Protein AF-A0A7S4IPA8-F1 (afdb_monomer)

InterPro domains:
  IPR003165 Piwi domain [PF02171] (210-479)
  IPR003165 Piwi domain [PF02171] (501-582)
  IPR003165 Piwi domain [PS50822] (209-587)
  IPR003165 Piwi domain [SM00950] (209-587)
  IPR012337 Ribonuclease H-like superfamily [SSF53098] (208-583)
  IPR036397 Ribonuclease H superfamily [G3DSA:3.30.420.10] (294-625)

Structure (mmCIF, N/CA/C/O backbone):
data_AF-A0A7S4IPA8-F1
#
_entry.id   AF-A0A7S4IPA8-F1
#
loop_
_atom_site.group_PDB
_atom_site.id
_atom_site.type_symbol
_atom_site.label_atom_id
_atom_site.label_alt_id
_atom_site.label_comp_id
_atom_site.label_asym_id
_atom_site.label_entity_id
_atom_site.label_seq_id
_atom_site.pdbx_PDB_ins_code
_atom_site.Cartn_x
_atom_site.Cartn_y
_atom_site.Cartn_z
_atom_site.occupancy
_atom_site.B_iso_or_equiv
_atom_site.auth_seq_id
_atom_site.auth_comp_id
_atom_site.auth_asym_id
_atom_site.auth_atom_id
_atom_site.pdbx_PDB_model_num
ATOM 1 N N . MET A 1 1 ? -22.166 17.630 1.588 1.00 71.62 1 MET A N 1
ATOM 2 C CA . MET A 1 1 ? -20.798 17.785 1.055 1.00 71.62 1 MET A CA 1
ATOM 3 C C . MET A 1 1 ? -20.721 16.951 -0.208 1.00 71.62 1 MET A C 1
ATOM 5 O O . MET A 1 1 ? -20.466 15.756 -0.102 1.00 71.62 1 MET A O 1
ATOM 9 N N . PRO A 1 2 ? -20.943 17.533 -1.400 1.00 83.62 2 PRO A N 1
ATOM 10 C CA . PRO A 1 2 ? -21.324 16.744 -2.577 1.00 83.62 2 PRO A CA 1
ATOM 11 C C . PRO A 1 2 ? -20.350 15.608 -2.927 1.00 83.62 2 PRO A C 1
ATOM 13 O O . PRO A 1 2 ? -20.763 14.556 -3.414 1.00 83.62 2 PRO A O 1
ATOM 16 N N . PHE A 1 3 ? -19.055 15.810 -2.652 1.00 89.62 3 PHE A N 1
ATOM 17 C CA . PHE A 1 3 ? -18.030 14.785 -2.825 1.00 89.62 3 PHE A CA 1
ATOM 18 C C . PHE A 1 3 ? -18.205 13.593 -1.885 1.00 89.62 3 PHE A C 1
ATOM 20 O O . PHE A 1 3 ? -18.284 12.473 -2.378 1.00 89.62 3 PHE A O 1
ATOM 27 N N . LEU A 1 4 ? -18.259 13.814 -0.567 1.00 89.75 4 LEU A N 1
ATOM 28 C CA . LEU A 1 4 ? -18.328 12.727 0.415 1.00 89.75 4 LEU A CA 1
ATOM 29 C C . LEU A 1 4 ? -19.623 11.927 0.271 1.00 89.75 4 LEU A C 1
ATOM 31 O O . LEU A 1 4 ? -19.580 10.701 0.286 1.00 89.75 4 LEU A O 1
ATOM 35 N N . ASP A 1 5 ? -20.740 12.609 0.008 1.00 88.94 5 ASP A N 1
ATOM 36 C CA . ASP A 1 5 ? -22.038 11.965 -0.220 1.00 88.94 5 ASP A CA 1
ATOM 37 C C . ASP A 1 5 ? -21.961 10.997 -1.421 1.00 88.94 5 ASP A C 1
ATOM 39 O O . ASP A 1 5 ? -22.368 9.835 -1.348 1.00 88.94 5 ASP A O 1
ATOM 43 N N . THR A 1 6 ? -21.351 11.448 -2.525 1.00 92.56 6 THR A N 1
ATOM 44 C CA . THR A 1 6 ? -21.129 10.612 -3.717 1.00 92.56 6 THR A CA 1
ATOM 45 C C . THR A 1 6 ? -20.103 9.509 -3.449 1.00 92.56 6 THR A C 1
ATOM 47 O O . THR A 1 6 ? -20.286 8.374 -3.887 1.00 92.56 6 THR A O 1
ATOM 50 N N . PHE A 1 7 ? -19.028 9.818 -2.722 1.00 93.00 7 PHE A N 1
ATOM 51 C CA . PHE A 1 7 ? -17.957 8.882 -2.401 1.00 93.00 7 PHE A CA 1
ATOM 52 C C . PHE A 1 7 ? -18.467 7.708 -1.568 1.00 93.00 7 PHE A C 1
ATOM 54 O O . PHE A 1 7 ? -18.265 6.570 -1.979 1.00 93.00 7 PHE A O 1
ATOM 61 N N . PHE A 1 8 ? -19.176 7.952 -0.462 1.00 90.44 8 PHE A N 1
ATOM 62 C CA . PHE A 1 8 ? -19.693 6.876 0.387 1.00 90.44 8 PHE A CA 1
ATOM 63 C C . PHE A 1 8 ? -20.736 6.021 -0.338 1.00 90.44 8 PHE A C 1
ATOM 65 O O . PHE A 1 8 ? -20.723 4.798 -0.203 1.00 90.44 8 PHE A O 1
ATOM 72 N N . ARG A 1 9 ? -21.584 6.624 -1.185 1.00 90.19 9 ARG A N 1
ATOM 73 C CA . ARG A 1 9 ? -22.510 5.867 -2.044 1.00 90.19 9 ARG A CA 1
ATOM 74 C C . ARG A 1 9 ? -21.765 4.929 -2.997 1.00 90.19 9 ARG A C 1
ATOM 76 O O . ARG A 1 9 ? -22.111 3.754 -3.107 1.00 90.19 9 ARG A O 1
ATOM 83 N N . VAL A 1 10 ? -20.732 5.432 -3.670 1.00 93.00 10 VAL A N 1
ATOM 84 C CA . VAL A 1 10 ? -19.920 4.645 -4.610 1.00 93.00 10 VAL A CA 1
ATOM 85 C C . VAL A 1 10 ? -19.083 3.585 -3.891 1.00 93.00 10 VAL A C 1
ATOM 87 O O . VAL A 1 10 ? -18.988 2.463 -4.382 1.00 93.00 10 VAL A O 1
ATOM 90 N N . ALA A 1 11 ? -18.530 3.897 -2.718 1.00 90.88 11 ALA A N 1
ATOM 91 C CA . ALA A 1 11 ? -17.786 2.953 -1.890 1.00 90.88 11 ALA A CA 1
ATOM 92 C C . ALA A 1 11 ? -18.654 1.744 -1.506 1.00 90.88 11 ALA A C 1
ATOM 94 O O . ALA A 1 11 ? -18.232 0.608 -1.711 1.00 90.88 11 ALA A O 1
ATOM 95 N N . ARG A 1 12 ? -19.905 1.976 -1.074 1.00 88.75 12 ARG A N 1
ATOM 96 C CA . ARG A 1 12 ? -20.876 0.899 -0.800 1.00 88.75 12 ARG A CA 1
ATOM 97 C C . ARG A 1 12 ? -21.176 0.061 -2.042 1.00 88.75 12 ARG A C 1
ATOM 99 O O . ARG A 1 12 ? -21.208 -1.162 -1.950 1.00 88.75 12 ARG A O 1
ATOM 106 N N . ARG A 1 13 ? -21.342 0.689 -3.215 1.00 90.81 13 ARG A N 1
ATOM 107 C CA . ARG A 1 13 ? -21.550 -0.033 -4.487 1.00 90.81 13 ARG A CA 1
ATOM 108 C C . ARG A 1 13 ? -20.373 -0.950 -4.826 1.00 90.81 13 ARG A C 1
ATOM 110 O O . ARG A 1 13 ? -20.587 -2.058 -5.305 1.00 90.81 13 ARG A O 1
ATOM 117 N N . HIS A 1 14 ? -19.152 -0.504 -4.540 1.00 88.69 14 HIS A N 1
ATOM 118 C CA . HIS A 1 14 ? -17.925 -1.293 -4.698 1.00 88.69 14 HIS A CA 1
ATOM 119 C C . HIS A 1 14 ? -17.657 -2.252 -3.534 1.00 88.69 14 HIS A C 1
ATOM 121 O O . HIS A 1 14 ? -16.597 -2.867 -3.498 1.00 88.69 14 HIS A O 1
ATOM 127 N N . ARG A 1 15 ? -18.601 -2.393 -2.593 1.00 86.56 15 ARG A N 1
ATOM 128 C CA . ARG A 1 15 ? -18.487 -3.252 -1.404 1.00 86.56 15 ARG A CA 1
ATOM 129 C C . ARG A 1 15 ? -17.268 -2.932 -0.532 1.00 86.56 15 ARG A C 1
ATOM 131 O O . ARG A 1 15 ? -16.776 -3.801 0.179 1.00 86.56 15 ARG A O 1
ATOM 138 N N . ILE A 1 16 ? -16.800 -1.683 -0.554 1.00 83.31 16 ILE A N 1
ATOM 139 C CA . ILE A 1 16 ? -15.822 -1.205 0.423 1.00 83.31 16 ILE A CA 1
ATOM 140 C C . ILE A 1 16 ? -16.528 -1.156 1.773 1.00 83.31 16 ILE A C 1
ATOM 142 O O . ILE A 1 16 ? -17.544 -0.470 1.924 1.00 83.31 16 ILE A O 1
ATOM 146 N N . VAL A 1 17 ? -15.991 -1.898 2.737 1.00 78.75 17 VAL A N 1
ATOM 147 C CA . VAL A 1 17 ? -16.505 -1.928 4.104 1.00 78.75 17 VAL A CA 1
ATOM 148 C C . VAL A 1 17 ? -16.271 -0.555 4.727 1.00 78.75 17 VAL A C 1
ATOM 150 O O . VAL A 1 17 ? -15.136 -0.100 4.849 1.00 78.75 17 VAL A O 1
ATOM 153 N N . LEU A 1 18 ? -17.360 0.129 5.071 1.00 79.62 18 LEU A N 1
ATOM 154 C CA . LEU A 1 18 ? -17.309 1.374 5.831 1.00 79.62 18 LEU A CA 1
ATOM 155 C C . LEU A 1 18 ? -17.325 1.055 7.334 1.00 79.62 18 LEU A C 1
ATOM 157 O O . LEU A 1 18 ? -17.847 -0.000 7.708 1.00 79.62 18 LEU A O 1
ATOM 161 N N . PRO A 1 19 ? -16.784 1.941 8.191 1.00 77.31 19 PRO A N 1
ATOM 162 C CA . PRO A 1 19 ? -16.796 1.736 9.635 1.00 77.31 19 PRO A CA 1
ATOM 163 C C . PRO A 1 19 ? -18.215 1.466 10.151 1.00 77.31 19 PRO A C 1
ATOM 165 O O . PRO A 1 19 ? -19.156 2.193 9.825 1.00 77.31 19 PRO A O 1
ATOM 168 N N . GLN A 1 20 ? -18.369 0.401 10.939 1.00 73.62 20 GLN A N 1
ATOM 169 C CA . GLN A 1 20 ? -19.619 0.108 11.645 1.00 73.62 20 GLN A CA 1
ATOM 170 C C . GLN A 1 20 ? -19.840 1.144 12.756 1.00 73.62 20 GLN A C 1
ATOM 172 O O . GLN A 1 20 ? -18.884 1.764 13.213 1.00 73.62 20 GLN A O 1
ATOM 177 N N . ASN A 1 21 ? -21.092 1.342 13.180 1.00 80.56 21 ASN A N 1
ATOM 178 C CA . ASN A 1 21 ? -21.487 2.328 14.203 1.00 80.56 21 ASN A CA 1
ATOM 179 C C . ASN A 1 21 ? -21.215 3.803 13.857 1.00 80.56 21 ASN A C 1
ATOM 181 O O . ASN A 1 21 ? -21.407 4.671 14.702 1.00 80.56 21 ASN A O 1
ATOM 185 N N . VAL A 1 22 ? -20.805 4.113 12.623 1.00 80.94 22 VAL A N 1
ATOM 186 C CA . VAL A 1 22 ? -20.503 5.483 12.195 1.00 80.94 22 VAL A CA 1
ATOM 187 C C . VAL A 1 22 ? -21.358 5.852 10.987 1.00 80.94 22 VAL A C 1
ATOM 189 O O . VAL A 1 22 ? -21.151 5.349 9.878 1.00 80.94 22 VAL A O 1
ATOM 192 N N . ASP A 1 23 ? -22.277 6.805 11.165 1.00 82.06 23 ASP A N 1
ATOM 193 C CA . ASP A 1 23 ? -22.796 7.551 10.019 1.00 82.06 23 ASP A CA 1
ATOM 194 C C . ASP A 1 23 ? -21.667 8.433 9.478 1.00 82.06 23 ASP A C 1
ATOM 196 O O . ASP A 1 23 ? -21.351 9.495 10.012 1.00 82.06 23 ASP A O 1
ATOM 200 N N . CYS A 1 24 ? -21.037 7.965 8.403 1.00 82.44 24 CYS A N 1
ATOM 201 C CA . CYS A 1 24 ? -19.887 8.624 7.800 1.00 82.44 24 CYS A CA 1
ATOM 202 C C . CYS A 1 24 ? -20.196 10.051 7.316 1.00 82.44 24 CYS A C 1
ATOM 204 O O . CYS A 1 24 ? -19.282 10.869 7.236 1.00 82.44 24 CYS A O 1
ATOM 206 N N . VAL A 1 25 ? -21.452 10.365 6.974 1.00 81.88 25 VAL A N 1
ATOM 207 C CA . VAL A 1 25 ? -21.841 11.712 6.536 1.00 81.88 25 VAL A CA 1
ATOM 208 C C . VAL A 1 25 ? -21.977 12.638 7.738 1.00 81.88 25 VAL A C 1
ATOM 210 O O . VAL A 1 25 ? -21.483 13.765 7.679 1.00 81.88 25 VAL A O 1
ATOM 213 N N . ASP A 1 26 ? -22.608 12.179 8.821 1.00 83.81 26 ASP A N 1
ATOM 214 C CA . ASP A 1 26 ? -22.726 12.968 10.053 1.00 83.81 26 ASP A CA 1
ATOM 215 C C . ASP A 1 26 ? -21.364 13.168 10.728 1.00 83.81 26 ASP A C 1
ATOM 217 O O . ASP A 1 26 ? -20.956 14.302 10.983 1.00 83.81 26 ASP A O 1
ATOM 221 N N . ALA A 1 27 ? -20.594 12.089 10.893 1.00 85.19 27 ALA A N 1
ATOM 222 C CA . ALA A 1 27 ? -19.244 12.142 11.448 1.00 85.19 27 ALA A CA 1
ATOM 223 C C . ALA A 1 27 ? -18.348 13.102 10.654 1.00 85.19 27 ALA A C 1
ATOM 225 O O . ALA A 1 27 ? -17.658 13.935 11.238 1.00 85.19 27 ALA A O 1
ATOM 226 N N . ALA A 1 28 ? -18.414 13.065 9.316 1.00 86.38 28 ALA A N 1
ATOM 227 C CA . ALA A 1 28 ? -17.648 13.982 8.480 1.00 86.38 28 ALA A CA 1
ATOM 228 C C . ALA A 1 28 ? -18.011 15.456 8.708 1.00 86.38 28 ALA A C 1
ATOM 230 O O . ALA A 1 28 ? -17.131 16.303 8.596 1.00 86.38 28 ALA A O 1
ATOM 231 N N . LYS A 1 29 ? -19.271 15.793 9.021 1.00 86.88 29 LYS A N 1
ATOM 232 C CA . LYS A 1 29 ? -19.658 17.179 9.342 1.00 86.88 29 LYS A CA 1
ATOM 233 C C . LYS A 1 29 ? -19.056 17.640 10.668 1.00 86.88 29 LYS A C 1
ATOM 235 O O . LYS A 1 29 ? -18.639 18.789 10.754 1.00 86.88 29 LYS A O 1
ATOM 240 N N . ARG A 1 30 ? -18.990 16.749 11.662 1.00 87.88 30 ARG A N 1
ATOM 241 C CA . ARG A 1 30 ? -18.462 17.040 13.004 1.00 87.88 30 ARG A CA 1
ATOM 242 C C . ARG A 1 30 ? -16.954 17.251 12.994 1.00 87.88 30 ARG A C 1
ATOM 244 O O . ARG A 1 30 ? -16.462 18.221 13.555 1.00 87.88 30 ARG A O 1
ATOM 251 N N . ILE A 1 31 ? -16.217 16.388 12.296 1.00 89.75 31 ILE A N 1
ATOM 252 C CA . ILE A 1 31 ? -14.744 16.405 12.309 1.00 89.75 31 ILE A CA 1
ATOM 253 C C . ILE A 1 31 ? -14.125 17.298 11.227 1.00 89.75 31 ILE A C 1
ATOM 255 O O . ILE A 1 31 ? -12.911 17.500 11.206 1.00 89.75 31 ILE A O 1
ATOM 259 N N . MET A 1 32 ? -14.928 17.828 10.301 1.00 90.56 32 MET A N 1
ATOM 260 C CA . MET A 1 32 ? -14.415 18.663 9.221 1.00 90.56 32 MET A CA 1
ATOM 261 C C . MET A 1 32 ? -13.862 19.988 9.744 1.00 90.56 32 MET A C 1
ATOM 263 O O . MET A 1 32 ? -14.523 20.737 10.460 1.00 90.56 32 MET A O 1
ATOM 267 N N . VAL A 1 33 ? -12.662 20.319 9.273 1.00 91.44 33 VAL A N 1
ATOM 268 C CA . VAL A 1 33 ? -12.049 21.635 9.437 1.00 91.44 33 VAL A CA 1
ATOM 269 C C . VAL A 1 33 ? -11.928 22.281 8.064 1.00 91.44 33 VAL A C 1
ATOM 271 O O . VAL A 1 33 ? -11.454 21.671 7.107 1.00 91.44 33 VAL A O 1
ATOM 274 N N . SER A 1 34 ? -12.383 23.526 7.964 1.00 89.31 34 SER A N 1
ATOM 275 C CA . SER A 1 34 ? -12.234 24.361 6.773 1.00 89.31 34 SER A CA 1
ATOM 276 C C . SER A 1 34 ? -11.438 25.609 7.131 1.00 89.31 34 SER A C 1
ATOM 278 O O . SER A 1 34 ? -11.606 26.178 8.207 1.00 89.31 34 SER A O 1
ATOM 280 N N . GLY A 1 35 ? -10.572 26.047 6.226 1.00 84.44 35 GLY A N 1
ATOM 281 C CA . GLY A 1 35 ? -9.778 27.255 6.406 1.00 84.44 35 GLY A CA 1
ATOM 282 C C . GLY A 1 35 ? -9.232 27.750 5.077 1.00 84.44 35 GLY A C 1
ATOM 283 O O . GLY A 1 35 ? -9.071 26.973 4.135 1.00 84.44 35 GLY A O 1
ATOM 284 N N . ARG A 1 36 ? -8.961 29.053 4.998 1.00 80.69 36 ARG A N 1
ATOM 285 C CA . ARG A 1 36 ? -8.110 29.607 3.943 1.00 80.69 36 ARG A CA 1
ATOM 286 C C . ARG A 1 36 ? -6.675 29.389 4.396 1.00 80.69 36 ARG A C 1
ATOM 288 O O . ARG A 1 36 ? -6.356 29.771 5.513 1.00 80.69 36 ARG A O 1
ATOM 295 N N . ALA A 1 37 ? -5.871 28.747 3.561 1.00 71.44 37 ALA A N 1
ATOM 296 C CA . ALA A 1 37 ? -4.456 28.560 3.827 1.00 71.44 37 ALA A CA 1
ATOM 297 C C . ALA A 1 37 ? -3.664 29.310 2.754 1.00 71.44 37 ALA A C 1
ATOM 299 O O . ALA A 1 37 ? -3.630 28.885 1.597 1.00 71.44 37 ALA A O 1
ATOM 300 N N . GLN A 1 38 ? -3.114 30.462 3.124 1.00 72.50 38 GLN A N 1
ATOM 301 C CA . GLN A 1 38 ? -2.244 31.277 2.276 1.00 72.50 38 GLN A CA 1
ATOM 302 C C . GLN A 1 38 ? -0.785 30.859 2.446 1.00 72.50 38 GLN A C 1
ATOM 304 O O . GLN A 1 38 ? -0.021 30.882 1.482 1.00 72.50 38 GLN A O 1
ATOM 309 N N . THR A 1 39 ? -0.425 30.400 3.646 1.00 78.19 39 THR A N 1
ATOM 310 C CA . THR A 1 39 ? 0.913 29.899 3.957 1.00 78.19 39 THR A CA 1
ATOM 311 C C . THR A 1 39 ? 0.934 28.370 4.082 1.00 78.19 39 THR A C 1
ATOM 313 O O . THR A 1 39 ? -0.070 27.733 4.418 1.00 78.19 39 THR A O 1
ATOM 316 N N . PRO A 1 40 ? 2.088 27.727 3.846 1.00 77.56 40 PRO A N 1
ATOM 317 C CA . PRO A 1 40 ? 2.255 26.305 4.130 1.00 77.56 40 PRO A CA 1
ATOM 318 C C . PRO A 1 40 ? 1.972 25.893 5.586 1.00 77.56 40 PRO A C 1
ATOM 320 O O . PRO A 1 40 ? 1.437 24.810 5.828 1.00 77.56 40 PRO A O 1
ATOM 323 N N . ASN A 1 41 ? 2.329 26.742 6.557 1.00 81.19 41 ASN A N 1
ATOM 324 C CA . ASN A 1 41 ? 2.129 26.454 7.978 1.00 81.19 41 ASN A CA 1
ATOM 325 C C . ASN A 1 41 ? 0.638 26.363 8.310 1.00 81.19 41 ASN A C 1
ATOM 327 O O . ASN A 1 41 ? 0.227 25.422 8.979 1.00 81.19 41 ASN A O 1
ATOM 331 N N . GLU A 1 42 ? -0.189 27.239 7.736 1.00 85.62 42 GLU A N 1
ATOM 332 C CA . GLU A 1 42 ? -1.645 27.165 7.894 1.00 85.62 42 GLU A CA 1
ATOM 333 C C . GLU A 1 42 ? -2.227 25.840 7.379 1.00 85.62 42 GLU A C 1
ATOM 335 O O . GLU A 1 42 ? -3.144 25.295 7.993 1.00 85.62 42 GLU A O 1
ATOM 340 N N . ILE A 1 43 ? -1.689 25.275 6.287 1.00 85.81 43 ILE A N 1
ATOM 341 C CA . ILE A 1 43 ? -2.120 23.956 5.782 1.00 85.81 43 ILE A CA 1
ATOM 342 C C . ILE A 1 43 ? -1.815 22.870 6.816 1.00 85.81 43 ILE A C 1
ATOM 344 O O . ILE A 1 43 ? -2.674 22.033 7.107 1.00 85.81 43 ILE A O 1
ATOM 348 N N . ARG A 1 44 ? -0.595 22.876 7.366 1.00 85.19 44 ARG A N 1
ATOM 349 C CA . ARG A 1 44 ? -0.178 21.938 8.417 1.00 85.19 44 ARG A CA 1
ATOM 350 C C . ARG A 1 44 ? -1.074 22.080 9.645 1.00 85.19 44 ARG A C 1
ATOM 352 O O . ARG A 1 44 ? -1.571 21.072 10.138 1.00 85.19 44 ARG A O 1
ATOM 359 N N . ASP A 1 45 ? -1.293 23.302 10.110 1.00 88.44 45 ASP A N 1
ATOM 360 C CA . ASP A 1 45 ? -2.023 23.577 11.347 1.00 88.44 45 ASP A CA 1
ATOM 361 C C . ASP A 1 45 ? -3.495 23.184 11.215 1.00 88.44 45 ASP A C 1
ATOM 363 O O . ASP A 1 45 ? -4.040 22.526 12.098 1.00 88.44 45 ASP A O 1
ATOM 367 N N . LYS A 1 46 ? -4.120 23.464 10.064 1.00 90.44 46 LYS A N 1
ATOM 368 C CA . LYS A 1 46 ? -5.492 23.018 9.775 1.00 90.44 46 LYS A CA 1
ATOM 369 C C . LYS A 1 46 ? -5.612 21.504 9.668 1.00 90.44 46 LYS A C 1
ATOM 371 O O . LYS A 1 46 ? -6.613 20.938 10.102 1.00 90.44 46 LYS A O 1
ATOM 376 N N . MET A 1 47 ? -4.601 20.839 9.112 1.00 88.38 47 MET A N 1
ATOM 377 C CA . MET A 1 47 ? -4.553 19.380 9.110 1.00 88.38 47 MET A CA 1
ATOM 378 C C . MET A 1 47 ? -4.417 18.824 10.535 1.00 88.38 47 MET A C 1
ATOM 380 O O . MET A 1 47 ? -5.111 17.867 10.869 1.00 88.38 47 MET A O 1
ATOM 384 N N . GLY A 1 48 ? -3.592 19.448 11.380 1.00 89.00 48 GLY A N 1
ATOM 385 C CA . GLY A 1 48 ? -3.466 19.100 12.796 1.00 89.00 48 GLY A CA 1
ATOM 386 C C . GLY A 1 48 ? -4.776 19.278 13.560 1.00 89.00 48 GLY A C 1
ATOM 387 O O . GLY A 1 48 ? -5.211 18.350 14.233 1.00 89.00 48 GLY A O 1
ATOM 388 N N . GLU A 1 49 ? -5.456 20.415 13.383 1.00 92.12 49 GLU A N 1
ATOM 389 C CA . GLU A 1 49 ? -6.776 20.683 13.972 1.00 92.12 49 GLU A CA 1
ATOM 390 C C . GLU A 1 49 ? -7.791 19.592 13.591 1.00 92.12 49 GLU A C 1
ATOM 392 O O . GLU A 1 49 ? -8.509 19.084 14.451 1.00 92.12 49 GLU A O 1
ATOM 397 N N . ALA A 1 50 ? -7.820 19.184 12.315 1.00 90.69 50 ALA A N 1
ATOM 398 C CA . ALA A 1 50 ? -8.723 18.137 11.836 1.00 90.69 50 ALA A CA 1
ATOM 399 C C . ALA A 1 50 ? -8.423 16.770 12.465 1.00 90.69 50 ALA A C 1
ATOM 401 O O . ALA A 1 50 ? -9.346 16.043 12.830 1.00 90.69 50 ALA A O 1
ATOM 402 N N . ILE A 1 51 ? -7.142 16.420 12.609 1.00 88.56 51 ILE A N 1
ATOM 403 C CA . ILE A 1 51 ? -6.718 15.159 13.229 1.00 88.56 51 ILE A CA 1
ATOM 404 C C . ILE A 1 51 ? -7.060 15.158 14.718 1.00 88.56 51 ILE A C 1
ATOM 406 O O . ILE A 1 51 ? -7.614 14.177 15.206 1.00 88.56 51 ILE A O 1
ATOM 410 N N . THR A 1 52 ? -6.794 16.255 15.430 1.00 89.56 52 THR A N 1
ATOM 411 C CA . THR A 1 52 ? -7.160 16.394 16.844 1.00 89.56 52 THR A CA 1
ATOM 412 C C . THR A 1 52 ? -8.668 16.277 17.030 1.00 89.56 52 THR A C 1
ATOM 414 O O . THR A 1 52 ? -9.109 15.474 17.846 1.00 89.56 52 THR A O 1
ATOM 417 N N . ARG A 1 53 ? -9.475 16.981 16.224 1.00 91.56 53 ARG A N 1
ATOM 418 C CA . ARG A 1 53 ? -10.940 16.885 16.304 1.00 91.56 53 ARG A CA 1
ATOM 419 C C . ARG A 1 53 ? -11.445 15.473 15.996 1.00 91.56 53 ARG A C 1
ATOM 421 O O . ARG A 1 53 ? -12.372 15.001 16.644 1.00 91.56 53 ARG A O 1
ATOM 428 N N . ALA A 1 54 ? -10.825 14.775 15.044 1.00 90.06 54 ALA A N 1
ATOM 429 C CA . ALA A 1 54 ? -11.150 13.379 14.766 1.00 90.06 54 ALA A CA 1
ATOM 430 C C . ALA A 1 54 ? -10.806 12.458 15.949 1.00 90.06 54 ALA A C 1
ATOM 432 O O . ALA A 1 54 ? -11.602 11.583 16.270 1.00 90.06 54 ALA A O 1
ATOM 433 N N . LYS A 1 55 ? -9.668 12.663 16.623 1.00 88.56 55 LYS A N 1
ATOM 434 C CA . LYS A 1 55 ? -9.307 11.909 17.835 1.00 88.56 55 LYS A CA 1
ATOM 435 C C . LYS A 1 55 ? -10.292 12.162 18.975 1.00 88.56 55 LYS A C 1
ATOM 437 O O . LYS A 1 55 ? -10.786 11.205 19.557 1.00 88.56 55 LYS A O 1
ATOM 442 N N . GLU A 1 56 ? -10.619 13.424 19.253 1.00 89.88 56 GLU A N 1
ATOM 443 C CA . GLU A 1 56 ? -11.626 13.801 20.258 1.00 89.88 56 GLU A CA 1
ATOM 444 C C . GLU A 1 56 ? -12.981 13.129 20.001 1.00 89.88 56 GLU A C 1
ATOM 446 O O . GLU A 1 56 ? -13.619 12.650 20.933 1.00 89.88 56 GLU A O 1
ATOM 451 N N . PHE A 1 57 ? -13.389 13.043 18.734 1.00 90.62 57 PHE A N 1
ATOM 452 C CA . PHE A 1 57 ? -14.640 12.405 18.339 1.00 90.62 57 PHE A CA 1
ATOM 453 C C . PHE A 1 57 ? -14.589 10.869 18.416 1.00 90.62 57 PHE A C 1
ATOM 455 O O . PHE A 1 57 ? -15.475 10.258 19.000 1.00 90.62 57 PHE A O 1
ATOM 462 N N . PHE A 1 58 ? -13.574 10.225 17.827 1.00 89.50 58 PHE A N 1
ATOM 463 C CA . PHE A 1 58 ? -13.536 8.762 17.682 1.00 89.50 58 PHE A CA 1
ATOM 464 C C . PHE A 1 58 ? -12.954 8.019 18.884 1.00 89.50 58 PHE A C 1
ATOM 466 O O . PHE A 1 58 ? -13.378 6.901 19.160 1.00 89.50 58 PHE A O 1
ATOM 473 N N . LEU A 1 59 ? -11.956 8.595 19.557 1.00 89.19 59 LEU A N 1
ATOM 474 C CA . LEU A 1 59 ? -11.230 7.917 20.633 1.00 89.19 59 LEU A CA 1
ATOM 475 C C . LEU A 1 59 ? -11.744 8.293 22.020 1.00 89.19 59 LEU A C 1
ATOM 477 O O . LEU A 1 59 ? -11.742 7.458 22.918 1.00 89.19 59 LEU A O 1
ATOM 481 N N . PHE A 1 60 ? -12.178 9.541 22.185 1.00 89.00 60 PHE A N 1
ATOM 482 C CA . PHE A 1 60 ? -12.600 10.078 23.480 1.00 89.00 60 PHE A CA 1
ATOM 483 C C . PHE A 1 60 ? -14.110 10.307 23.577 1.00 89.00 60 PHE A C 1
ATOM 485 O O . PHE A 1 60 ? -14.586 10.684 24.640 1.00 89.00 60 PHE A O 1
ATOM 492 N N . ASP A 1 61 ? -14.846 10.093 22.481 1.00 90.31 61 ASP A N 1
ATOM 493 C CA . ASP A 1 61 ? -16.293 10.309 22.374 1.00 90.31 61 ASP A CA 1
ATOM 494 C C . ASP A 1 61 ? -16.767 11.634 23.002 1.00 90.31 61 ASP A C 1
ATOM 496 O O . ASP A 1 61 ? -17.762 11.687 23.718 1.00 90.31 61 ASP A O 1
ATOM 500 N N . LYS A 1 62 ? -16.037 12.728 22.742 1.00 89.19 62 LYS A N 1
ATOM 501 C CA . LYS A 1 62 ? -16.261 14.044 23.373 1.00 89.19 62 LYS A CA 1
ATOM 502 C C . LYS A 1 62 ? -17.669 14.616 23.149 1.00 89.19 62 LYS A C 1
ATOM 504 O O . LYS A 1 62 ? -18.143 15.410 23.953 1.00 89.19 62 LYS A O 1
ATOM 509 N N . ASP A 1 63 ? -18.314 14.221 22.054 1.00 87.94 63 ASP A N 1
ATOM 510 C CA . ASP A 1 63 ? -19.675 14.628 21.689 1.00 87.94 63 ASP A CA 1
ATOM 511 C C . ASP A 1 63 ? -20.751 13.649 22.208 1.00 87.94 63 ASP A C 1
ATOM 513 O O . ASP A 1 63 ? -21.918 13.816 21.858 1.00 87.94 63 ASP A O 1
ATOM 517 N N . HIS A 1 64 ? -20.370 12.609 22.962 1.00 89.25 64 HIS A N 1
ATOM 518 C CA . HIS A 1 64 ? -21.232 11.501 23.403 1.00 89.25 64 HIS A CA 1
ATOM 519 C C . HIS A 1 64 ? -21.929 10.751 22.249 1.00 89.25 64 HIS A C 1
ATOM 521 O O . HIS A 1 64 ? -22.964 10.112 22.418 1.00 89.25 64 HIS A O 1
ATOM 527 N N . PHE A 1 65 ? -21.353 10.787 21.044 1.00 88.56 65 PHE A N 1
ATOM 528 C CA . PHE A 1 65 ? -21.942 10.221 19.830 1.00 88.56 65 PHE A CA 1
ATOM 529 C C . PHE A 1 65 ? -22.122 8.699 19.913 1.00 88.56 65 PHE A C 1
ATOM 531 O O . PHE A 1 65 ? -23.113 8.164 19.399 1.00 88.56 65 PHE A O 1
ATOM 538 N N . PHE A 1 66 ? -21.153 7.992 20.493 1.00 90.50 66 PHE A N 1
ATOM 539 C CA . PHE A 1 66 ? -21.202 6.538 20.644 1.00 90.50 66 PHE A CA 1
ATOM 540 C C . PHE A 1 66 ? -21.982 6.144 21.902 1.00 90.50 66 PHE A C 1
ATOM 542 O O . PHE A 1 66 ? -22.833 5.251 21.828 1.00 90.50 66 PHE A O 1
ATOM 549 N N . GLN A 1 67 ? -21.765 6.862 23.007 1.00 89.88 67 GLN A N 1
ATOM 550 C CA . GLN A 1 67 ? -22.467 6.682 24.279 1.00 89.88 67 GLN A CA 1
ATOM 551 C C . GLN A 1 67 ? -23.987 6.837 24.152 1.00 89.88 67 GLN A C 1
ATOM 553 O O . GLN A 1 67 ? -24.709 5.927 24.563 1.00 89.88 67 GLN A O 1
ATOM 558 N N . ASP A 1 68 ? -24.473 7.902 23.504 1.00 89.94 68 ASP A N 1
ATOM 559 C CA . ASP A 1 68 ? -25.910 8.164 23.297 1.00 89.94 68 ASP A CA 1
ATOM 560 C C . ASP A 1 68 ? -26.606 7.053 22.499 1.00 89.94 68 ASP A C 1
ATOM 562 O O . ASP A 1 68 ? -27.819 6.866 22.570 1.00 89.94 68 ASP A O 1
ATOM 566 N N . ARG A 1 69 ? -25.831 6.308 21.707 1.00 90.25 69 ARG A N 1
ATOM 567 C CA . ARG A 1 69 ? -26.314 5.189 20.893 1.00 90.25 69 ARG A CA 1
ATOM 568 C C . ARG A 1 69 ? -25.947 3.831 21.479 1.00 90.25 69 ARG A C 1
ATOM 570 O O . ARG A 1 69 ? -26.207 2.815 20.836 1.00 90.25 69 ARG A O 1
ATOM 577 N N . HIS A 1 70 ? -25.343 3.791 22.664 1.00 92.56 70 HIS A N 1
ATOM 578 C CA . HIS A 1 70 ? -24.910 2.574 23.355 1.00 92.56 70 HIS A CA 1
ATOM 579 C C . HIS A 1 70 ? -24.038 1.645 22.494 1.00 92.56 70 HIS A C 1
ATOM 581 O O . HIS A 1 70 ? -24.117 0.421 22.596 1.00 92.56 70 HIS A O 1
ATOM 587 N N . VAL A 1 71 ? -23.222 2.221 21.614 1.00 92.12 71 VAL A N 1
ATOM 588 C CA . VAL A 1 71 ? -22.287 1.513 20.729 1.00 92.12 71 VAL A CA 1
ATOM 589 C C . VAL A 1 71 ? -20.865 1.986 20.994 1.00 92.12 71 VAL A C 1
ATOM 591 O O . VAL A 1 71 ? -20.640 2.901 21.774 1.00 92.12 71 VAL A O 1
ATOM 594 N N . PHE A 1 72 ? -19.902 1.370 20.317 1.00 92.56 72 PHE A N 1
ATOM 595 C CA . PHE A 1 72 ? -18.491 1.713 20.437 1.00 92.56 72 PHE A CA 1
ATOM 596 C C . PHE A 1 72 ? -17.877 1.958 19.064 1.00 92.56 72 PHE A C 1
ATOM 598 O O . PHE A 1 72 ? -18.306 1.369 18.058 1.00 92.56 72 PHE A O 1
ATOM 605 N N . PHE A 1 73 ? -16.848 2.806 19.026 1.00 91.12 73 PHE A N 1
ATOM 606 C CA . PHE A 1 73 ? -16.051 2.991 17.825 1.00 91.12 73 PHE A CA 1
ATOM 607 C C . PHE A 1 73 ? -15.212 1.737 17.569 1.00 91.12 73 PHE A C 1
ATOM 609 O O . PHE A 1 73 ? -14.355 1.370 18.372 1.00 91.12 73 PHE A O 1
ATOM 616 N N . LYS A 1 74 ? -15.462 1.071 16.438 1.00 89.94 74 LYS A N 1
ATOM 617 C CA . LYS A 1 74 ? -14.686 -0.096 16.020 1.00 89.94 74 LYS A CA 1
ATOM 618 C C . LYS A 1 74 ? -13.440 0.341 15.248 1.00 89.94 74 LYS A C 1
ATOM 620 O O . LYS A 1 74 ? -13.556 1.004 14.218 1.00 89.94 74 LYS A O 1
ATOM 625 N N . SER A 1 75 ? -12.273 -0.089 15.716 1.00 88.56 75 SER A N 1
ATOM 626 C CA . SER A 1 75 ? -10.968 0.143 15.090 1.00 88.56 75 SER A CA 1
ATOM 627 C C . SER A 1 75 ? -10.110 -1.127 15.160 1.00 88.56 75 SER A C 1
ATOM 629 O O . SER A 1 75 ? -10.632 -2.226 15.355 1.00 88.56 75 SER A O 1
ATOM 631 N N . ARG A 1 76 ? -8.798 -0.982 14.981 1.00 86.25 76 ARG A N 1
ATOM 632 C CA . ARG A 1 76 ? -7.798 -2.008 15.275 1.00 86.25 76 ARG A CA 1
ATOM 633 C C . ARG A 1 76 ? -6.742 -1.451 16.213 1.00 86.25 76 ARG A C 1
ATOM 635 O O . ARG A 1 76 ? -6.494 -0.248 16.202 1.00 86.25 76 ARG A O 1
ATOM 642 N N . ALA A 1 77 ? -6.107 -2.307 16.994 1.00 85.62 77 ALA A N 1
ATOM 643 C CA . ALA A 1 77 ? -5.025 -1.911 17.882 1.00 85.62 77 ALA A CA 1
ATOM 644 C C . ALA A 1 77 ? -4.025 -3.048 18.084 1.00 85.62 77 ALA A C 1
ATOM 646 O O . ALA A 1 77 ? -4.319 -4.210 17.796 1.00 85.62 77 ALA A O 1
ATOM 647 N N . SER A 1 78 ? -2.834 -2.719 18.585 1.00 79.38 78 SER A N 1
ATOM 648 C CA . SER A 1 78 ? -1.908 -3.743 19.068 1.00 79.38 78 SER A CA 1
ATOM 649 C C . SER A 1 78 ? -2.502 -4.449 20.284 1.00 79.38 78 SER A C 1
ATOM 651 O O . SER A 1 78 ? -2.776 -3.822 21.305 1.00 79.38 78 SER A O 1
ATOM 653 N N . ASN A 1 79 ? -2.683 -5.761 20.182 1.00 79.56 79 ASN A N 1
ATOM 654 C CA . ASN A 1 79 ? -3.079 -6.582 21.312 1.00 79.56 79 ASN A CA 1
ATOM 655 C C . ASN A 1 79 ? -1.887 -6.786 22.280 1.00 79.56 79 ASN A C 1
ATOM 657 O O . ASN A 1 79 ? -0.731 -6.536 21.913 1.00 79.56 79 ASN A O 1
ATOM 661 N N . PRO A 1 80 ? -2.118 -7.278 23.512 1.00 76.81 80 PRO A N 1
ATOM 662 C CA . PRO A 1 80 ? -1.053 -7.509 24.495 1.00 76.81 80 PRO A CA 1
ATOM 663 C C . PRO A 1 80 ? 0.054 -8.472 24.033 1.00 76.81 80 PRO A C 1
ATOM 665 O O . PRO A 1 80 ? 1.168 -8.430 24.553 1.00 76.81 80 PRO A O 1
ATOM 668 N N . THR A 1 81 ? -0.226 -9.327 23.044 1.00 74.88 81 THR A N 1
ATOM 669 C CA . THR A 1 81 ? 0.762 -10.245 22.448 1.00 74.88 81 THR A CA 1
ATOM 670 C C . THR A 1 81 ? 1.615 -9.595 21.352 1.00 74.88 81 THR A C 1
ATOM 672 O O . THR A 1 81 ? 2.590 -10.189 20.896 1.00 74.88 81 THR A O 1
ATOM 675 N N . GLY A 1 82 ? 1.300 -8.352 20.975 1.00 68.75 82 GLY A N 1
ATOM 676 C CA . GLY A 1 82 ? 2.019 -7.553 19.985 1.00 68.75 82 GLY A CA 1
ATOM 677 C C . GLY A 1 82 ? 1.490 -7.662 18.554 1.00 68.75 82 GLY A C 1
ATOM 678 O O . GLY A 1 82 ? 2.054 -6.998 17.686 1.00 68.75 82 GLY A O 1
ATOM 679 N N . GLY A 1 83 ? 0.439 -8.452 18.315 1.00 70.69 83 GLY A N 1
ATOM 680 C CA . GLY A 1 83 ? -0.230 -8.567 17.017 1.00 70.69 83 GLY A CA 1
ATOM 681 C C . GLY A 1 83 ? -1.320 -7.512 16.822 1.00 70.69 83 GLY A C 1
ATOM 682 O O . GLY A 1 83 ? -1.825 -6.942 17.790 1.00 70.69 83 GLY A O 1
ATOM 683 N N . LEU A 1 84 ? -1.698 -7.238 15.574 1.00 78.12 84 LEU A N 1
ATOM 684 C CA . LEU A 1 84 ? -2.835 -6.364 15.262 1.00 78.12 84 LEU A CA 1
ATOM 685 C C . LEU A 1 84 ? -4.176 -7.101 15.440 1.00 78.12 84 LEU A C 1
ATOM 687 O O . LEU A 1 84 ? -4.396 -8.129 14.803 1.00 78.12 84 LEU A O 1
ATOM 691 N N . SER A 1 85 ? -5.089 -6.544 16.238 1.00 85.50 85 SER A N 1
ATOM 692 C CA . SER A 1 85 ? -6.425 -7.103 16.493 1.00 85.50 85 SER A CA 1
ATOM 693 C C . SER A 1 85 ? -7.531 -6.073 16.250 1.00 85.50 85 SER A C 1
ATOM 695 O O . SER A 1 85 ? -7.296 -4.868 16.358 1.00 85.50 85 SER A O 1
ATOM 697 N N . ASP A 1 86 ? -8.736 -6.544 15.918 1.00 89.38 86 ASP A N 1
ATOM 698 C CA . ASP A 1 86 ? -9.956 -5.731 15.946 1.00 89.38 86 ASP A CA 1
ATOM 699 C C . ASP A 1 86 ? -10.225 -5.268 17.385 1.00 89.38 86 ASP A C 1
ATOM 701 O O . ASP A 1 86 ? -10.166 -6.055 18.318 1.00 89.38 86 ASP A O 1
ATOM 705 N N . CYS A 1 87 ? -10.589 -4.008 17.591 1.00 92.19 87 CYS A N 1
ATOM 706 C CA . CYS A 1 87 ? -10.894 -3.493 18.923 1.00 92.19 87 CYS A CA 1
ATOM 707 C C . CYS A 1 87 ? -12.125 -2.588 18.912 1.00 92.19 87 CYS A C 1
ATOM 709 O O . CYS A 1 87 ? -12.447 -1.954 17.902 1.00 92.19 87 CYS A O 1
ATOM 711 N N . LEU A 1 88 ? -12.794 -2.489 20.056 1.00 94.25 88 LEU A N 1
ATOM 712 C CA . LEU A 1 88 ? -13.750 -1.420 20.322 1.00 94.25 88 LEU A CA 1
ATOM 713 C C . LEU A 1 88 ? -13.104 -0.435 21.285 1.00 94.25 88 LEU A C 1
ATOM 715 O O . LEU A 1 88 ? -12.577 -0.839 22.321 1.00 94.25 88 LEU A O 1
ATOM 719 N N . VAL A 1 89 ? -13.114 0.840 20.916 1.00 92.62 89 VAL A N 1
ATOM 720 C CA . VAL A 1 89 ? -12.537 1.905 21.730 1.00 92.62 89 VAL A CA 1
ATOM 721 C C . VAL A 1 89 ? -13.573 2.363 22.745 1.00 92.62 89 VAL A C 1
ATOM 723 O O . VAL A 1 89 ? -14.717 2.655 22.385 1.00 92.62 89 VAL A O 1
ATOM 726 N N . ILE A 1 90 ? -13.153 2.414 24.004 1.00 90.31 90 ILE A N 1
ATOM 727 C CA . ILE A 1 90 ? -13.911 2.977 25.116 1.00 90.31 90 ILE A CA 1
ATOM 728 C C . ILE A 1 90 ? -13.146 4.179 25.686 1.00 90.31 90 ILE A C 1
ATOM 730 O O . ILE A 1 90 ? -11.908 4.159 25.715 1.00 90.31 90 ILE A O 1
ATOM 734 N N . PRO A 1 91 ? -13.856 5.239 26.115 1.00 78.81 91 PRO A N 1
ATOM 735 C CA . PRO A 1 91 ? -13.216 6.395 26.723 1.00 78.81 91 PRO A CA 1
ATOM 736 C C . PRO A 1 91 ? -12.344 5.973 27.914 1.00 78.81 91 PRO A C 1
ATOM 738 O O . PRO A 1 91 ? -12.750 5.101 28.686 1.00 78.81 91 PRO A O 1
ATOM 741 N N . PRO A 1 92 ? -11.138 6.547 28.060 1.00 76.38 92 PRO A N 1
ATOM 742 C CA . PRO A 1 92 ? -10.278 6.245 29.192 1.00 76.38 92 PRO A CA 1
ATOM 743 C C . PRO A 1 92 ? -10.888 6.782 30.498 1.00 76.38 92 PRO A C 1
ATOM 745 O O . PRO A 1 92 ? -11.700 7.713 30.464 1.00 76.38 92 PRO A O 1
ATOM 748 N N . PRO A 1 93 ? -10.457 6.260 31.659 1.00 74.25 93 PRO A N 1
ATOM 749 C CA . PRO A 1 93 ? -10.826 6.833 32.945 1.00 74.25 93 PRO A CA 1
ATOM 750 C C . PRO A 1 93 ? -10.463 8.330 33.027 1.00 74.25 93 PRO A C 1
ATOM 752 O O . PRO A 1 93 ? -9.449 8.739 32.451 1.00 74.25 93 PRO A O 1
ATOM 755 N N . PRO A 1 94 ? -11.207 9.155 33.792 1.00 69.12 94 PRO A N 1
ATOM 756 C CA . PRO A 1 94 ? -11.035 10.616 33.820 1.00 69.12 94 PRO A CA 1
ATOM 757 C C . PRO A 1 94 ? -9.625 11.106 34.189 1.00 69.12 94 PRO A C 1
ATOM 759 O O . PRO A 1 94 ? -9.253 12.237 33.885 1.00 69.12 94 PRO A O 1
ATOM 762 N N . HIS A 1 95 ? -8.849 10.267 34.872 1.00 70.06 95 HIS A N 1
ATOM 763 C CA . HIS A 1 95 ? -7.517 10.569 35.391 1.00 70.06 95 HIS A CA 1
ATOM 764 C C . HIS A 1 95 ? -6.373 10.165 34.443 1.00 70.06 95 HIS A C 1
ATOM 766 O O . HIS A 1 95 ? -5.205 10.353 34.784 1.00 70.06 95 HIS A O 1
ATOM 772 N N . VAL A 1 96 ? -6.684 9.618 33.263 1.00 70.06 96 VAL A N 1
ATOM 773 C CA . VAL A 1 96 ? -5.695 9.118 32.302 1.00 70.06 96 VAL A CA 1
ATOM 774 C C . VAL A 1 96 ? -5.656 10.014 31.060 1.00 70.06 96 VAL A C 1
ATOM 776 O O . VAL A 1 96 ? -6.658 10.205 30.374 1.00 70.06 96 VAL A O 1
ATOM 779 N N . HIS A 1 97 ? -4.480 10.566 30.741 1.00 74.25 97 HIS A N 1
ATOM 780 C CA . HIS A 1 97 ? -4.280 11.444 29.583 1.00 74.25 97 HIS A CA 1
ATOM 781 C C . HIS A 1 97 ? -3.430 10.773 28.499 1.00 74.25 97 HIS A C 1
ATOM 783 O O . HIS A 1 97 ? -2.357 10.246 28.777 1.00 74.25 97 HIS A O 1
ATOM 789 N N . GLY A 1 98 ? -3.870 10.861 27.239 1.00 75.69 98 GLY A N 1
ATOM 790 C CA . GLY A 1 98 ? -3.124 10.336 26.084 1.00 75.69 98 GLY A CA 1
ATOM 791 C C . GLY A 1 98 ? -3.208 8.816 25.897 1.00 75.69 98 GLY A C 1
ATOM 792 O O . GLY A 1 98 ? -2.544 8.262 25.015 1.00 75.69 98 GLY A O 1
ATOM 793 N N . GLU A 1 99 ? -4.039 8.147 26.689 1.00 87.00 99 GLU A N 1
ATOM 794 C CA . GLU A 1 99 ? -4.342 6.726 26.557 1.00 87.00 99 GLU A CA 1
ATOM 795 C C . GLU A 1 99 ? -5.824 6.533 26.251 1.00 87.00 99 GLU A C 1
ATOM 797 O O . GLU A 1 99 ? -6.640 7.437 26.425 1.00 87.00 99 GLU A O 1
ATOM 802 N N . VAL A 1 100 ? -6.153 5.355 25.745 1.00 89.62 100 VAL A N 1
ATOM 803 C CA . VAL A 1 100 ? -7.503 4.928 25.400 1.00 89.62 100 VAL A CA 1
ATOM 804 C C . VAL A 1 100 ? -7.691 3.513 25.908 1.00 89.62 100 VAL A C 1
ATOM 806 O O . VAL A 1 100 ? -6.750 2.714 25.911 1.00 89.62 100 VAL A O 1
ATOM 809 N N . ALA A 1 101 ? -8.903 3.202 26.341 1.00 91.81 101 ALA A N 1
ATOM 810 C CA . ALA A 1 101 ? -9.229 1.866 26.785 1.00 91.81 101 ALA A CA 1
ATOM 811 C C . ALA A 1 101 ? -9.821 1.050 25.626 1.00 91.81 101 ALA A C 1
ATOM 813 O O . ALA A 1 101 ? -10.432 1.594 24.700 1.00 91.81 101 ALA A O 1
ATOM 814 N N . LEU A 1 102 ? -9.604 -0.263 25.652 1.00 93.12 102 LEU A N 1
ATOM 815 C CA . LEU A 1 102 ? -9.986 -1.162 24.568 1.00 93.12 102 LEU A CA 1
ATOM 816 C C . LEU A 1 102 ? -10.781 -2.360 25.071 1.00 93.12 102 LEU A C 1
ATOM 818 O O . LEU A 1 102 ? -10.489 -2.947 26.108 1.00 93.12 102 LEU A O 1
ATOM 822 N N . ILE A 1 103 ? -11.716 -2.795 24.238 1.00 94.62 103 ILE A N 1
ATOM 823 C CA . ILE A 1 103 ? -12.334 -4.115 24.311 1.00 94.62 103 ILE A CA 1
ATOM 824 C C . ILE A 1 103 ? -11.792 -4.917 23.132 1.00 94.62 103 ILE A C 1
ATOM 826 O O . ILE A 1 103 ? -11.937 -4.504 21.977 1.00 94.62 103 ILE A O 1
ATOM 830 N N . LEU A 1 104 ? -11.181 -6.062 23.425 1.00 93.81 104 LEU A N 1
ATOM 831 C CA . LEU A 1 104 ? -10.697 -7.006 22.419 1.00 93.81 104 LEU A CA 1
ATOM 832 C C . LEU A 1 104 ? -11.697 -8.157 22.196 1.00 93.81 104 LEU A C 1
ATOM 834 O O . LEU A 1 104 ? -12.610 -8.371 23.015 1.00 93.81 104 LEU A O 1
ATOM 838 N N . PRO A 1 105 ? -11.565 -8.901 21.081 1.00 92.81 105 PRO A N 1
ATOM 839 C CA . PRO A 1 105 ? -12.415 -10.040 20.783 1.00 92.81 105 PRO A CA 1
ATOM 840 C C . PRO A 1 105 ? -12.346 -11.067 21.915 1.00 92.81 105 PRO A C 1
ATOM 842 O O . PRO A 1 105 ? -11.302 -11.264 22.538 1.00 92.81 105 PRO A O 1
ATOM 845 N N . ARG A 1 106 ? -13.485 -11.701 22.215 1.00 90.88 106 ARG A N 1
ATOM 846 C CA . ARG A 1 106 ? -13.647 -12.590 23.381 1.00 90.88 106 ARG A CA 1
ATOM 847 C C . ARG A 1 106 ? -12.679 -13.772 23.388 1.00 90.88 106 ARG A C 1
ATOM 849 O O . ARG A 1 106 ? -12.335 -14.275 24.452 1.00 90.88 106 ARG A O 1
ATOM 856 N N . ASP A 1 107 ? -12.313 -14.231 22.204 1.00 89.56 107 ASP A N 1
ATOM 857 C CA . ASP A 1 107 ? -11.376 -15.313 21.935 1.00 89.56 107 ASP A CA 1
ATOM 858 C C . ASP A 1 107 ? -9.907 -14.907 22.122 1.00 89.56 107 ASP A C 1
ATOM 860 O O . ASP A 1 107 ? -9.082 -15.774 22.402 1.00 89.56 107 ASP A O 1
ATOM 864 N N . GLU A 1 108 ? -9.587 -13.612 22.041 1.00 89.94 108 GLU A N 1
ATOM 865 C CA . GLU A 1 108 ? -8.251 -13.087 22.338 1.00 89.94 108 GLU A CA 1
ATOM 866 C C . GLU A 1 108 ? -8.092 -12.736 23.818 1.00 89.94 108 GLU A C 1
ATOM 868 O O . GLU A 1 108 ? -7.166 -13.213 24.477 1.00 89.94 108 GLU A O 1
ATOM 873 N N . VAL A 1 109 ? -9.001 -11.914 24.352 1.00 90.75 109 VAL A N 1
ATOM 874 C CA . VAL A 1 109 ? -9.013 -11.515 25.765 1.00 90.75 109 VAL A CA 1
ATOM 875 C C . VAL A 1 109 ? -10.450 -11.511 26.272 1.00 90.75 109 VAL A C 1
ATOM 877 O O . VAL A 1 109 ? -11.323 -10.833 25.727 1.00 90.75 109 VAL A O 1
ATOM 880 N N . PHE A 1 110 ? -10.705 -12.287 27.329 1.00 93.62 110 PHE A N 1
ATOM 881 C CA . PHE A 1 110 ? -12.040 -12.397 27.913 1.00 93.62 110 PHE A CA 1
ATOM 882 C C . PHE A 1 110 ? -12.421 -11.119 28.660 1.00 93.62 110 PHE A C 1
ATOM 884 O O . PHE A 1 110 ? -13.485 -10.550 28.413 1.00 93.62 110 PHE A O 1
ATOM 891 N N . GLU A 1 111 ? -11.568 -10.698 29.585 1.00 93.44 111 GLU A N 1
ATOM 892 C CA . GLU A 1 111 ? -11.800 -9.556 30.455 1.00 93.44 111 GLU A CA 1
ATOM 893 C C . GLU A 1 111 ? -11.786 -8.223 29.702 1.00 93.44 111 GLU A C 1
ATOM 895 O O . GLU A 1 111 ? -10.976 -7.979 28.813 1.00 93.44 111 GLU A O 1
ATOM 900 N N . THR A 1 112 ? -12.717 -7.356 30.081 1.00 94.00 112 THR A N 1
ATOM 901 C CA . THR A 1 112 ? -12.837 -5.990 29.550 1.00 94.00 112 THR A CA 1
ATOM 902 C C . THR A 1 112 ? -12.665 -4.958 30.648 1.00 94.00 112 THR A C 1
ATOM 904 O O . THR A 1 112 ? -12.136 -3.886 30.387 1.00 94.00 112 THR A O 1
ATOM 907 N N . HIS A 1 113 ? -13.100 -5.295 31.865 1.00 94.19 113 HIS A N 1
ATOM 908 C CA . HIS A 1 113 ? -13.062 -4.433 33.031 1.00 94.19 113 HIS A CA 1
ATOM 909 C C . HIS A 1 113 ? -12.730 -5.257 34.273 1.00 94.19 113 HIS A C 1
ATOM 911 O O . HIS A 1 113 ? -13.073 -6.439 34.355 1.00 94.19 113 HIS A O 1
ATOM 917 N N . THR A 1 114 ? -12.124 -4.604 35.249 1.00 93.69 114 THR A N 1
ATOM 918 C CA . THR A 1 114 ? -12.007 -5.062 36.626 1.00 93.69 114 THR A CA 1
ATOM 919 C C . THR A 1 114 ? -13.120 -4.398 37.429 1.00 93.69 114 THR A C 1
ATOM 921 O O . THR A 1 114 ? -13.261 -3.177 37.410 1.00 93.69 114 THR A O 1
ATOM 924 N N . ILE A 1 115 ? -13.928 -5.195 38.126 1.00 94.19 115 ILE A N 1
ATOM 925 C CA . ILE A 1 115 ? -15.047 -4.704 38.941 1.00 94.19 115 ILE A CA 1
ATOM 926 C C . ILE A 1 115 ? -14.824 -5.051 40.411 1.00 94.19 115 ILE A C 1
ATOM 928 O O . ILE A 1 115 ? -14.222 -6.079 40.720 1.00 94.19 115 ILE A O 1
ATOM 932 N N . VAL A 1 116 ? -15.326 -4.217 41.322 1.00 93.62 116 VAL A N 1
ATOM 933 C CA . VAL A 1 116 ? -15.331 -4.500 42.765 1.00 93.62 116 VAL A CA 1
ATOM 934 C C . VAL A 1 116 ? -16.765 -4.711 43.217 1.00 93.62 116 VAL A C 1
ATOM 936 O O . VAL A 1 116 ? -17.590 -3.802 43.129 1.00 93.62 116 VAL A O 1
ATOM 939 N N . ASN A 1 117 ? -17.079 -5.917 43.683 1.00 88.44 117 ASN A N 1
ATOM 940 C CA . ASN A 1 117 ? -18.435 -6.255 44.098 1.00 88.44 117 ASN A CA 1
ATOM 941 C C . ASN A 1 117 ? -18.775 -5.577 45.435 1.00 88.44 117 ASN A C 1
ATOM 943 O O . ASN A 1 117 ? -18.043 -5.701 46.415 1.00 88.44 117 ASN A O 1
ATOM 947 N N . ARG A 1 118 ? -19.917 -4.886 45.486 1.00 90.69 118 ARG A N 1
ATOM 948 C CA . ARG A 1 118 ? -20.397 -4.130 46.652 1.00 90.69 118 ARG A CA 1
ATOM 949 C C . ARG A 1 118 ? -20.718 -5.008 47.862 1.00 90.69 118 ARG A C 1
ATOM 951 O O . ARG A 1 118 ? -20.664 -4.529 48.986 1.00 90.69 118 ARG A O 1
ATOM 958 N N . SER A 1 119 ? -21.072 -6.275 47.648 1.00 87.06 119 SER A N 1
ATOM 959 C CA . SER A 1 119 ? -21.486 -7.184 48.727 1.00 87.06 119 SER A CA 1
ATOM 960 C C . SER A 1 119 ? -20.325 -7.762 49.540 1.00 87.06 119 SER A C 1
ATOM 962 O O . SER A 1 119 ? -20.512 -8.099 50.707 1.00 87.06 119 SER A O 1
ATOM 964 N N . ASN A 1 120 ? -19.143 -7.912 48.938 1.00 86.88 120 ASN A N 1
ATOM 965 C CA . ASN A 1 120 ? -18.016 -8.626 49.546 1.00 86.88 120 ASN A CA 1
ATOM 966 C C . ASN A 1 120 ? -16.657 -7.936 49.349 1.00 86.88 120 ASN A C 1
ATOM 968 O O . ASN A 1 120 ? -15.642 -8.478 49.785 1.00 86.88 120 ASN A O 1
ATOM 972 N N . ASP A 1 121 ? -16.634 -6.775 48.687 1.00 88.44 121 ASP A N 1
ATOM 973 C CA . ASP A 1 121 ? -15.440 -5.988 48.365 1.00 88.44 121 ASP A CA 1
ATOM 974 C C . ASP A 1 121 ? -14.360 -6.764 47.587 1.00 88.44 121 ASP A C 1
ATOM 976 O O . ASP A 1 121 ? -13.183 -6.388 47.577 1.00 88.44 121 ASP A O 1
ATOM 980 N N . LEU A 1 122 ? -14.735 -7.859 46.918 1.00 88.56 122 LEU A N 1
ATOM 981 C CA . LEU A 1 122 ? -13.818 -8.639 46.100 1.00 88.56 122 LEU A CA 1
ATOM 982 C C . LEU A 1 122 ? -13.738 -8.059 44.689 1.00 88.56 122 LEU A C 1
ATOM 984 O O . LEU A 1 122 ? -14.750 -7.802 44.035 1.00 88.56 122 LEU A O 1
ATOM 988 N N . SER A 1 123 ? -12.502 -7.898 44.222 1.00 92.44 123 SER A N 1
ATOM 989 C CA . SER A 1 123 ? -12.194 -7.543 42.841 1.00 92.44 123 SER A CA 1
ATOM 990 C C . SER A 1 123 ? -12.277 -8.779 41.942 1.00 92.44 123 SER A C 1
ATOM 992 O O . SER A 1 123 ? -11.761 -9.845 42.300 1.00 92.44 123 SER A O 1
ATOM 994 N N . ALA A 1 124 ? -12.924 -8.637 40.788 1.00 92.38 124 ALA A N 1
ATOM 995 C CA . ALA A 1 124 ? -13.065 -9.686 39.789 1.00 92.38 124 ALA A CA 1
ATOM 996 C C . ALA A 1 124 ? -12.933 -9.131 38.365 1.00 92.38 124 ALA A C 1
ATOM 998 O O . ALA A 1 124 ? -13.447 -8.056 38.054 1.00 92.38 124 ALA A O 1
ATOM 999 N N . ASP A 1 125 ? -12.292 -9.903 37.489 1.00 94.69 125 ASP A N 1
ATOM 1000 C CA . ASP A 1 125 ? -12.218 -9.590 36.063 1.00 94.69 125 ASP A CA 1
ATOM 1001 C C . ASP A 1 125 ? -13.530 -9.981 35.376 1.00 94.69 125 ASP A C 1
ATOM 1003 O O . ASP A 1 125 ? -13.986 -11.128 35.475 1.00 94.69 125 ASP A O 1
ATOM 1007 N N . ALA A 1 126 ? -14.114 -9.047 34.632 1.00 95.75 126 ALA A N 1
ATOM 1008 C CA . ALA A 1 126 ? -15.407 -9.220 33.997 1.00 95.75 126 ALA A CA 1
ATOM 1009 C C . ALA A 1 126 ? -15.420 -8.769 32.532 1.00 95.75 126 ALA A C 1
ATOM 1011 O O . ALA A 1 126 ? -14.667 -7.893 32.084 1.00 95.75 126 ALA A O 1
ATOM 1012 N N . ARG A 1 127 ? -16.328 -9.368 31.766 1.00 96.06 127 ARG A N 1
ATOM 1013 C CA . ARG A 1 127 ? -16.620 -8.994 30.385 1.00 96.06 127 ARG A CA 1
ATOM 1014 C C . ARG A 1 127 ? -17.900 -8.173 30.329 1.00 96.06 127 ARG A C 1
ATOM 1016 O O . ARG A 1 127 ? -18.960 -8.662 30.699 1.00 96.06 127 ARG A O 1
ATOM 1023 N N . MET A 1 128 ? -17.808 -6.943 29.850 1.00 95.50 128 MET A N 1
ATOM 1024 C CA . MET A 1 128 ? -18.953 -6.074 29.640 1.00 95.50 128 MET A CA 1
ATOM 1025 C C . MET A 1 128 ? -19.817 -6.636 28.508 1.00 95.50 128 MET A C 1
ATOM 1027 O O . MET A 1 128 ? -19.321 -6.974 27.432 1.00 95.50 128 MET A O 1
ATOM 1031 N N . MET A 1 129 ? -21.115 -6.722 28.766 1.00 95.12 129 MET A N 1
ATOM 1032 C CA . MET A 1 129 ? -22.145 -7.213 27.859 1.00 95.12 129 MET A CA 1
ATOM 1033 C C . MET A 1 129 ? -23.279 -6.188 27.797 1.00 95.12 129 MET A C 1
ATOM 1035 O O . MET A 1 129 ? -23.591 -5.544 28.796 1.00 95.12 129 MET A O 1
ATOM 1039 N N . ALA A 1 130 ? -23.932 -6.058 26.646 1.00 94.88 130 ALA A N 1
ATOM 1040 C CA . ALA A 1 130 ? -25.123 -5.228 26.491 1.00 94.88 130 ALA A CA 1
ATOM 1041 C C . ALA A 1 130 ? -26.376 -6.105 26.515 1.00 94.88 130 ALA A C 1
ATOM 1043 O O . ALA A 1 130 ? -26.487 -7.057 25.744 1.00 94.88 130 ALA A O 1
ATOM 1044 N N . VAL A 1 131 ? -27.331 -5.802 27.389 1.00 94.94 131 VAL A N 1
ATOM 1045 C CA . VAL A 1 131 ? -28.613 -6.506 27.453 1.00 94.94 131 VAL A CA 1
ATOM 1046 C C . VAL A 1 131 ? -29.559 -5.909 26.423 1.00 94.94 131 VAL A C 1
ATOM 1048 O O . VAL A 1 131 ? -29.851 -4.712 26.451 1.00 94.94 131 VAL A O 1
ATOM 1051 N N . PHE A 1 132 ? -30.067 -6.763 25.543 1.00 93.50 132 PHE A N 1
ATOM 1052 C CA . PHE A 1 132 ? -31.042 -6.404 24.524 1.00 93.50 132 PHE A CA 1
ATOM 1053 C C . PHE A 1 132 ? -32.362 -7.126 24.750 1.00 93.50 132 PHE A C 1
ATOM 1055 O O . PHE A 1 132 ? -32.384 -8.266 25.213 1.00 93.50 132 PHE A O 1
ATOM 1062 N N . LYS A 1 133 ? -33.467 -6.460 24.403 1.00 90.94 133 LYS A N 1
ATOM 1063 C CA . LYS A 1 133 ? -34.815 -7.030 24.402 1.00 90.94 133 LYS A CA 1
ATOM 1064 C C . LYS A 1 133 ? -35.241 -7.355 22.969 1.00 90.94 133 LYS A C 1
ATOM 1066 O O . LYS A 1 133 ? -35.383 -6.449 22.149 1.00 90.94 133 LYS A O 1
ATOM 1071 N N . GLU A 1 134 ? -35.504 -8.632 22.704 1.00 83.62 134 GLU A N 1
ATOM 1072 C CA . GLU A 1 134 ? -36.050 -9.145 21.441 1.00 83.62 134 GLU A CA 1
ATOM 1073 C C . GLU A 1 134 ? -37.317 -9.952 21.739 1.00 83.62 134 GLU A C 1
ATOM 1075 O O . GLU A 1 134 ? -37.299 -10.830 22.601 1.00 83.62 134 GLU A O 1
ATOM 1080 N N . LEU A 1 135 ? -38.435 -9.636 21.072 1.00 77.69 135 LEU A N 1
ATOM 1081 C CA . LEU A 1 135 ? -39.726 -10.335 21.228 1.00 77.69 135 LEU A CA 1
ATOM 1082 C C . LEU A 1 135 ? -40.180 -10.542 22.693 1.00 77.69 135 LEU A C 1
ATOM 1084 O O . LEU A 1 135 ? -40.885 -11.492 23.013 1.00 77.69 135 LEU A O 1
ATOM 1088 N N . GLY A 1 136 ? -39.781 -9.642 23.598 1.00 77.50 136 GLY A N 1
ATOM 1089 C CA . GLY A 1 136 ? -40.117 -9.708 25.026 1.00 77.50 136 GLY A CA 1
ATOM 1090 C C . GLY A 1 136 ? -39.058 -10.368 25.915 1.00 77.50 136 GLY A C 1
ATOM 1091 O O . GLY A 1 136 ? -39.054 -10.105 27.114 1.00 77.50 136 GLY A O 1
ATOM 1092 N N . THR A 1 137 ? -38.123 -11.130 25.350 1.00 85.00 137 THR A N 1
ATOM 1093 C CA . THR A 1 137 ? -37.011 -11.767 26.076 1.00 85.00 137 THR A CA 1
ATOM 1094 C C . THR A 1 137 ? -35.771 -10.880 26.127 1.00 85.00 137 THR A C 1
ATOM 1096 O O . THR A 1 137 ? -35.375 -10.310 25.111 1.00 85.00 137 THR A O 1
ATOM 1099 N N . GLN A 1 138 ? -35.149 -10.778 27.306 1.00 91.12 138 GLN A N 1
ATOM 1100 C CA . GLN A 1 138 ? -33.878 -10.076 27.496 1.00 91.12 138 GLN A CA 1
ATOM 1101 C C . GLN A 1 138 ? -32.710 -11.058 27.459 1.00 91.12 138 GLN A C 1
ATOM 1103 O O . GLN A 1 138 ? -32.780 -12.117 28.080 1.00 91.12 138 GLN A O 1
ATOM 1108 N N . HIS A 1 139 ? -31.635 -10.704 26.763 1.00 90.00 139 HIS A N 1
ATOM 1109 C CA . HIS A 1 139 ? -30.424 -11.517 26.726 1.00 90.00 139 HIS A CA 1
ATOM 1110 C C . HIS A 1 139 ? -29.163 -10.644 26.592 1.00 90.00 139 HIS A C 1
ATOM 1112 O O . HIS A 1 139 ? -29.198 -9.615 25.911 1.00 90.00 139 HIS A O 1
ATOM 1118 N N . PRO A 1 140 ? -28.048 -11.023 27.245 1.00 92.75 140 PRO A N 1
ATOM 1119 C CA . PRO A 1 140 ? -26.778 -10.317 27.122 1.00 92.75 140 PRO A CA 1
ATOM 1120 C C . PRO A 1 140 ? -26.100 -10.636 25.784 1.00 92.75 140 PRO A C 1
ATOM 1122 O O . PRO A 1 140 ? -25.963 -11.797 25.397 1.00 92.75 140 PRO A O 1
ATOM 1125 N N . VAL A 1 141 ? -25.628 -9.601 25.096 1.00 93.31 141 VAL A N 1
ATOM 1126 C CA . VAL A 1 141 ? -24.938 -9.669 23.804 1.00 93.31 141 VAL A CA 1
ATOM 1127 C C . VAL A 1 141 ? -23.563 -9.025 23.938 1.00 93.31 141 VAL A C 1
ATOM 1129 O O . VAL A 1 141 ? -23.401 -7.974 24.556 1.00 93.31 141 VAL A O 1
ATOM 1132 N N . ASP A 1 142 ? -22.557 -9.677 23.361 1.00 93.50 142 ASP A N 1
ATOM 1133 C CA . ASP A 1 142 ? -21.192 -9.154 23.329 1.00 93.50 142 ASP A CA 1
ATOM 1134 C C . ASP A 1 142 ? -21.122 -7.864 22.483 1.00 93.50 142 ASP A C 1
ATOM 1136 O O . ASP A 1 142 ? -21.730 -7.832 21.407 1.00 93.50 142 ASP A O 1
ATOM 1140 N N . PRO A 1 143 ? -20.363 -6.833 22.898 1.00 93.31 143 PRO A N 1
ATOM 1141 C CA . PRO A 1 143 ? -20.143 -5.605 22.128 1.00 93.31 143 PRO A CA 1
ATOM 1142 C C . PRO A 1 143 ? -19.730 -5.779 20.659 1.00 93.31 143 PRO A C 1
ATOM 1144 O O . PRO A 1 143 ? -20.064 -4.939 19.825 1.00 93.31 143 PRO A O 1
ATOM 1147 N N . PHE A 1 144 ? -19.068 -6.880 20.290 1.00 92.12 144 PHE A N 1
ATOM 1148 C CA . PHE A 1 144 ? -18.725 -7.179 18.891 1.00 92.12 144 PHE A CA 1
ATOM 1149 C C . PHE A 1 144 ? -19.886 -7.761 18.062 1.00 92.12 144 PHE A C 1
ATOM 1151 O O . PHE A 1 144 ? -19.754 -7.969 16.851 1.00 92.12 144 PHE A O 1
ATOM 1158 N N . ASN A 1 145 ? -21.018 -8.063 18.697 1.00 92.12 145 ASN A N 1
ATOM 1159 C CA . ASN A 1 145 ? -22.169 -8.742 18.106 1.00 92.12 145 ASN A CA 1
ATOM 1160 C C . ASN A 1 145 ? -23.422 -7.861 18.029 1.00 92.12 145 ASN A C 1
ATOM 1162 O O . ASN A 1 145 ? -24.522 -8.376 17.821 1.00 92.12 145 ASN A O 1
ATOM 1166 N N . TYR A 1 146 ? -23.261 -6.541 18.125 1.00 92.19 146 TYR A N 1
ATOM 1167 C CA . TYR A 1 146 ? -24.326 -5.593 17.829 1.00 92.19 146 TYR A CA 1
ATOM 1168 C C . TYR A 1 146 ? -23.802 -4.306 17.185 1.00 92.19 146 TYR A C 1
ATOM 1170 O O . TYR A 1 146 ? -22.626 -3.962 17.292 1.00 92.19 146 TYR A O 1
ATOM 1178 N N . PHE A 1 147 ? -24.683 -3.600 16.481 1.00 90.75 147 PHE A N 1
ATOM 1179 C CA . PHE A 1 147 ? -24.403 -2.275 15.932 1.00 90.75 147 PHE A CA 1
ATOM 1180 C C . PHE A 1 147 ? -25.674 -1.423 15.887 1.00 90.75 147 PHE A C 1
ATOM 1182 O O . PHE A 1 147 ? -26.784 -1.951 15.963 1.00 90.75 147 PHE A O 1
ATOM 1189 N N . PHE A 1 148 ? -25.520 -0.109 15.733 1.00 88.12 148 PHE A N 1
ATOM 1190 C CA . PHE A 1 148 ? -26.644 0.816 15.578 1.00 88.12 148 PHE A CA 1
ATOM 1191 C C . PHE A 1 148 ? -26.878 1.156 14.102 1.00 88.12 148 PHE A C 1
ATOM 1193 O O . PHE A 1 148 ? -25.979 1.667 13.427 1.00 88.12 148 PHE A O 1
ATOM 1200 N N . ASP A 1 149 ? -28.077 0.878 13.583 1.00 82.50 149 ASP A N 1
ATOM 1201 C CA . ASP A 1 149 ? -28.426 1.167 12.190 1.00 82.50 149 ASP A CA 1
ATOM 1202 C C . ASP A 1 149 ? -29.162 2.506 12.065 1.00 82.50 149 ASP A C 1
ATOM 1204 O O . ASP A 1 149 ? -30.390 2.566 12.026 1.00 82.50 149 ASP A O 1
ATOM 1208 N N . ALA A 1 150 ? -28.391 3.589 11.949 1.00 71.62 150 ALA A N 1
ATOM 1209 C CA . ALA A 1 150 ? -28.932 4.940 11.787 1.00 71.62 150 ALA A CA 1
ATOM 1210 C C . ALA A 1 150 ? -29.706 5.154 10.467 1.00 71.62 150 ALA A C 1
ATOM 1212 O O . ALA A 1 150 ? -30.423 6.143 10.342 1.00 71.62 150 ALA A O 1
ATOM 1213 N N . ASN A 1 151 ? -29.564 4.261 9.476 1.00 66.56 151 ASN A N 1
ATOM 1214 C CA . ASN A 1 151 ? -30.263 4.374 8.189 1.00 66.56 151 ASN A CA 1
ATOM 1215 C C . ASN A 1 151 ? -31.579 3.580 8.152 1.00 66.56 151 ASN A C 1
ATOM 1217 O O . ASN A 1 151 ? -32.326 3.694 7.178 1.00 66.56 151 ASN A O 1
ATOM 1221 N N . ALA A 1 152 ? -31.855 2.746 9.158 1.00 67.12 152 ALA A N 1
ATOM 1222 C CA . ALA A 1 152 ? -33.142 2.075 9.283 1.00 67.12 152 ALA A CA 1
ATOM 1223 C C . ALA A 1 152 ? -34.227 3.095 9.659 1.00 67.12 152 ALA A C 1
ATOM 1225 O O . ALA A 1 152 ? -33.956 4.026 10.415 1.00 67.12 152 ALA A O 1
ATOM 1226 N N . MET A 1 153 ? -35.457 2.901 9.162 1.00 62.12 153 MET A N 1
ATOM 1227 C CA . MET A 1 153 ? -36.585 3.808 9.440 1.00 62.12 153 MET A CA 1
ATOM 1228 C C . MET A 1 153 ? -36.801 4.043 10.944 1.00 62.12 153 MET A C 1
ATOM 1230 O O . MET A 1 153 ? -37.123 5.160 11.333 1.00 62.12 153 MET A O 1
ATOM 1234 N N . ASP A 1 154 ? -36.522 3.032 11.769 1.00 65.25 154 ASP A N 1
ATOM 1235 C CA . ASP A 1 154 ? -36.760 3.067 13.215 1.00 65.25 154 ASP A CA 1
ATOM 1236 C C . ASP A 1 154 ? -35.505 3.375 14.054 1.00 65.25 154 ASP A C 1
ATOM 1238 O O . ASP A 1 154 ? -35.583 3.307 15.274 1.00 65.25 154 ASP A O 1
ATOM 1242 N N . GLN A 1 155 ? -34.351 3.669 13.428 1.00 75.06 155 GLN A N 1
ATOM 1243 C CA . GLN A 1 155 ? -33.062 3.935 14.101 1.00 75.06 155 GLN A CA 1
ATOM 1244 C C . GLN A 1 155 ? -32.799 3.024 15.316 1.00 75.06 155 GLN A C 1
ATOM 1246 O O . GLN A 1 155 ? -32.755 3.465 16.462 1.00 75.06 155 GLN A O 1
ATOM 1251 N N . GLN A 1 156 ? -32.639 1.729 15.057 1.00 84.88 156 GLN A N 1
ATOM 1252 C CA . GLN A 1 156 ? -32.591 0.703 16.099 1.00 84.88 156 GLN A CA 1
ATOM 1253 C C . GLN A 1 156 ? -31.292 -0.101 16.072 1.00 84.88 156 GLN A C 1
ATOM 1255 O O . GLN A 1 156 ? -30.584 -0.162 15.056 1.00 84.88 156 GLN A O 1
ATOM 1260 N N . HIS A 1 157 ? -30.994 -0.764 17.189 1.00 90.50 157 HIS A N 1
ATOM 1261 C CA . HIS A 1 157 ? -29.890 -1.710 17.255 1.00 90.50 157 HIS A CA 1
ATOM 1262 C C . HIS A 1 157 ? -30.208 -2.975 16.471 1.00 90.50 157 HIS A C 1
ATOM 1264 O O . HIS A 1 157 ? -31.339 -3.466 16.429 1.00 90.50 157 HIS A O 1
ATOM 1270 N N . LYS A 1 158 ? -29.161 -3.522 15.865 1.00 89.75 158 LYS A N 1
ATOM 1271 C CA . LYS A 1 158 ? -29.164 -4.844 15.259 1.00 89.75 158 LYS A CA 1
ATOM 1272 C C . LYS A 1 158 ? -28.199 -5.731 16.018 1.00 89.75 158 LYS A C 1
ATOM 1274 O O . LYS A 1 158 ? -27.024 -5.395 16.136 1.00 89.75 158 LYS A O 1
ATOM 1279 N N . VAL A 1 159 ? -28.694 -6.864 16.496 1.00 90.56 159 VAL A N 1
ATOM 1280 C CA . VAL A 1 159 ? -27.949 -7.842 17.294 1.00 90.56 159 VAL A CA 1
ATOM 1281 C C . VAL A 1 159 ? -27.841 -9.166 16.549 1.00 90.56 159 VAL A C 1
ATOM 1283 O O . VAL A 1 159 ? -28.648 -9.467 15.667 1.00 90.56 159 VAL A O 1
ATOM 1286 N N . ARG A 1 160 ? -26.840 -9.970 16.897 1.00 89.00 160 ARG A N 1
ATOM 1287 C CA . ARG A 1 160 ? -26.746 -11.377 16.495 1.00 89.00 160 ARG A CA 1
ATOM 1288 C C . ARG A 1 160 ? -26.352 -12.218 17.704 1.00 89.00 160 ARG A C 1
ATOM 1290 O O . ARG A 1 160 ? -25.474 -11.821 18.464 1.00 89.00 160 ARG A O 1
ATOM 1297 N N . GLN A 1 161 ? -26.955 -13.394 17.857 1.00 75.94 161 GLN A N 1
ATOM 1298 C CA . GLN A 1 161 ? -26.646 -14.272 18.992 1.00 75.94 161 GLN A CA 1
ATOM 1299 C C . GLN A 1 161 ? -25.233 -14.862 18.898 1.00 75.94 161 GLN A C 1
ATOM 1301 O O . GLN A 1 161 ? -24.493 -14.853 19.874 1.00 75.94 161 GLN A O 1
ATOM 1306 N N . ASN A 1 162 ? -24.838 -15.321 17.706 1.00 72.56 162 ASN A N 1
ATOM 1307 C CA . ASN A 1 162 ? -23.517 -15.887 17.435 1.00 72.56 162 ASN A CA 1
ATOM 1308 C C . ASN A 1 162 ? -22.941 -15.351 16.119 1.00 72.56 162 ASN A C 1
ATOM 1310 O O . ASN A 1 162 ? -23.678 -14.902 15.230 1.00 72.56 162 ASN A O 1
ATOM 1314 N N . ALA A 1 163 ? -21.618 -15.444 15.961 1.00 63.06 163 ALA A N 1
ATOM 1315 C CA . ALA A 1 163 ? -20.947 -15.148 14.699 1.00 63.06 163 ALA A CA 1
ATOM 1316 C C . ALA A 1 163 ? -21.548 -16.012 13.569 1.00 63.06 163 ALA A C 1
ATOM 1318 O O . ALA A 1 163 ? -21.516 -17.236 13.630 1.00 63.06 163 ALA A O 1
ATOM 1319 N N . GLY A 1 164 ? -22.150 -15.369 12.561 1.00 63.44 164 GLY A N 1
ATOM 1320 C CA . GLY A 1 164 ? -22.814 -16.038 11.430 1.00 63.44 164 GLY A CA 1
ATOM 1321 C C . GLY A 1 164 ? -24.345 -16.116 11.508 1.00 63.44 164 GLY A C 1
ATOM 1322 O O . GLY A 1 164 ? -24.980 -16.447 10.509 1.00 63.44 164 GLY A O 1
ATOM 1323 N N . SER A 1 165 ? -24.956 -15.756 12.643 1.00 79.44 165 SER A N 1
ATOM 1324 C CA . SER A 1 165 ? -26.418 -15.611 12.744 1.00 79.44 165 SER A CA 1
ATOM 1325 C C . SER A 1 165 ? -26.912 -14.360 12.006 1.00 79.44 165 SER A C 1
ATOM 1327 O O . SER A 1 165 ? -26.152 -13.411 11.788 1.00 79.44 165 SER A O 1
ATOM 1329 N N . ARG A 1 166 ? -28.192 -14.346 11.610 1.00 85.56 166 ARG A N 1
ATOM 1330 C CA . ARG A 1 166 ? -28.811 -13.163 10.993 1.00 85.56 166 ARG A CA 1
ATOM 1331 C C . ARG A 1 166 ? -28.897 -12.018 12.002 1.00 85.56 166 ARG A C 1
ATOM 1333 O O . ARG A 1 166 ? -29.133 -12.246 13.181 1.00 85.56 166 ARG A O 1
ATOM 1340 N N . TRP A 1 167 ? -28.736 -10.797 11.504 1.00 88.44 167 TRP A N 1
ATOM 1341 C CA . TRP A 1 167 ? -28.957 -9.584 12.283 1.00 88.44 167 TRP A CA 1
ATOM 1342 C C . TRP A 1 167 ? -30.450 -9.386 12.542 1.00 88.44 167 TRP A C 1
ATOM 1344 O O . TRP A 1 167 ? -31.235 -9.357 11.592 1.00 88.44 167 TRP A O 1
ATOM 1354 N N . GLN A 1 168 ? -30.820 -9.225 13.807 1.00 88.44 168 GLN A N 1
ATOM 1355 C CA . GLN A 1 168 ? -32.192 -9.013 14.258 1.00 88.44 168 GLN A CA 1
ATOM 1356 C C . GLN A 1 168 ? -32.315 -7.669 14.964 1.00 88.44 168 GLN A C 1
ATOM 1358 O O . GLN A 1 168 ? -31.372 -7.206 15.601 1.00 88.44 168 GLN A O 1
ATOM 1363 N N . ALA A 1 169 ? -33.465 -7.022 14.803 1.00 89.25 169 ALA A N 1
ATOM 1364 C CA . ALA A 1 169 ? -33.766 -5.775 15.486 1.00 89.25 169 ALA A CA 1
ATOM 1365 C C . ALA A 1 169 ? -33.969 -6.030 16.983 1.00 89.25 169 ALA A C 1
ATOM 1367 O O . ALA A 1 169 ? -34.707 -6.942 17.355 1.00 89.25 169 ALA A O 1
ATOM 1368 N N . ALA A 1 170 ? -33.344 -5.215 17.826 1.00 90.00 170 ALA A N 1
ATOM 1369 C CA . ALA A 1 170 ? -33.529 -5.289 19.267 1.00 90.00 170 ALA A CA 1
ATOM 1370 C C . ALA A 1 170 ? -33.404 -3.910 19.918 1.00 90.00 170 ALA A C 1
ATOM 1372 O O . ALA A 1 170 ? -32.796 -2.995 19.362 1.00 90.00 170 ALA A O 1
ATOM 1373 N N . SER A 1 171 ? -33.969 -3.770 21.115 1.00 91.06 171 SER A N 1
ATOM 1374 C CA . SER A 1 171 ? -33.875 -2.540 21.907 1.00 91.06 171 SER A CA 1
ATOM 1375 C C . SER A 1 171 ? -32.869 -2.718 23.036 1.00 91.06 171 SER A C 1
ATOM 1377 O O . SER A 1 171 ? -32.950 -3.697 23.782 1.00 91.06 171 SER A O 1
ATOM 1379 N N . PHE A 1 172 ? -31.924 -1.786 23.153 1.00 93.00 172 PHE A N 1
ATOM 1380 C CA . PHE A 1 172 ? -30.980 -1.752 24.267 1.00 93.00 172 PHE A CA 1
ATOM 1381 C C . PHE A 1 172 ? -31.719 -1.561 25.601 1.00 93.00 172 PHE A C 1
ATOM 1383 O O . PHE A 1 172 ? -32.701 -0.822 25.667 1.00 93.00 172 PHE A O 1
ATOM 1390 N N . VAL A 1 173 ? -31.251 -2.237 26.652 1.00 94.12 173 VAL A N 1
ATOM 1391 C CA . VAL A 1 173 ? -31.798 -2.135 28.013 1.00 94.12 173 VAL A CA 1
ATOM 1392 C C . VAL A 1 173 ? -30.765 -1.550 28.972 1.00 94.12 173 VAL A C 1
ATOM 1394 O O . VAL A 1 173 ? -31.034 -0.529 29.596 1.00 94.12 173 VAL A O 1
ATOM 1397 N N . LYS A 1 174 ? -29.609 -2.209 29.121 1.00 94.75 174 LYS A N 1
ATOM 1398 C CA . LYS A 1 174 ? -28.533 -1.816 30.048 1.00 94.75 174 LYS A CA 1
ATOM 1399 C C . LYS A 1 174 ? -27.229 -2.552 29.743 1.00 94.75 174 LYS A C 1
ATOM 1401 O O . LYS A 1 174 ? -27.248 -3.566 29.045 1.00 94.75 174 LYS A O 1
ATOM 1406 N N . PHE A 1 175 ? -26.119 -2.092 30.313 1.00 95.25 175 PHE A N 1
ATOM 1407 C CA . PHE A 1 175 ? -24.874 -2.862 30.369 1.00 95.25 175 PHE A CA 1
ATOM 1408 C C . PHE A 1 175 ? -24.824 -3.739 31.631 1.00 95.25 175 PHE A C 1
ATOM 1410 O O . PHE A 1 175 ? -25.387 -3.389 32.667 1.00 95.25 175 PHE A O 1
ATOM 1417 N N . VAL A 1 176 ? -24.178 -4.901 31.529 1.00 96.06 176 VAL A N 1
ATOM 1418 C CA . VAL A 1 176 ? -23.924 -5.845 32.633 1.00 96.06 176 VAL A CA 1
ATOM 1419 C C . VAL A 1 176 ? -22.526 -6.450 32.497 1.00 96.06 176 VAL A C 1
ATOM 1421 O O . VAL A 1 176 ? -21.923 -6.389 31.425 1.00 96.06 176 VAL A O 1
ATOM 1424 N N . TYR A 1 177 ? -22.018 -7.075 33.557 1.00 96.06 177 TYR A N 1
ATOM 1425 C CA . TYR A 1 177 ? -20.660 -7.611 33.620 1.00 96.06 177 TYR A CA 1
ATOM 1426 C C . TYR A 1 177 ? -20.677 -9.126 33.848 1.00 96.06 177 TYR A C 1
ATOM 1428 O O . TYR A 1 177 ? -21.121 -9.612 34.882 1.00 96.06 177 TYR A O 1
ATOM 1436 N N . LEU A 1 178 ? -20.202 -9.886 32.862 1.00 95.88 178 LEU A N 1
ATOM 1437 C CA . LEU A 1 178 ? -20.138 -11.345 32.877 1.00 95.88 178 LEU A CA 1
ATOM 1438 C C . LEU A 1 178 ? -18.795 -11.827 33.440 1.00 95.88 178 LEU A C 1
ATOM 1440 O O . LEU A 1 178 ? -17.739 -11.560 32.861 1.00 95.88 178 LEU A O 1
ATOM 1444 N N . LEU A 1 179 ? -18.836 -12.591 34.527 1.00 94.56 179 LEU A N 1
ATOM 1445 C CA . LEU A 1 179 ? -17.672 -13.260 35.107 1.00 94.56 179 LEU A CA 1
ATOM 1446 C C . LEU A 1 179 ? -17.330 -14.557 34.356 1.00 94.56 179 LEU A C 1
ATOM 1448 O O . LEU A 1 179 ? -18.149 -15.131 33.635 1.00 94.56 179 LEU A O 1
ATOM 1452 N N . LYS A 1 180 ? -16.098 -15.052 34.538 1.00 92.00 180 LYS A N 1
ATOM 1453 C CA . LYS A 1 180 ? -15.606 -16.285 33.883 1.00 92.00 180 LYS A CA 1
ATOM 1454 C C . LYS A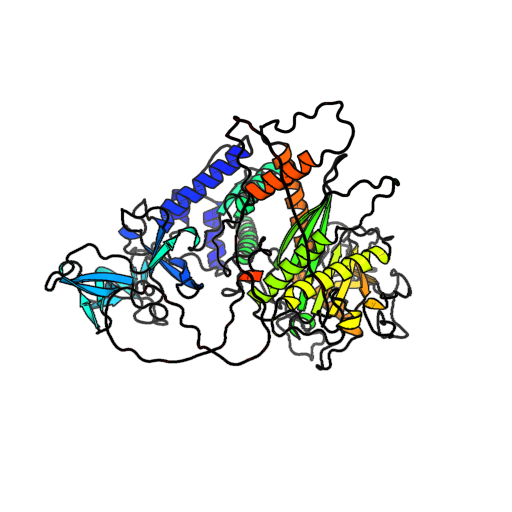 1 180 ? -16.393 -17.544 34.265 1.00 92.00 180 LYS A C 1
ATOM 1456 O O . LYS A 1 180 ? -16.402 -18.496 33.491 1.00 92.00 180 LYS A O 1
ATOM 1461 N N . ASP A 1 181 ? -17.036 -17.552 35.428 1.00 91.31 181 ASP A N 1
ATOM 1462 C CA . ASP A 1 181 ? -17.882 -18.653 35.903 1.00 91.31 181 ASP A CA 1
ATOM 1463 C C . ASP A 1 181 ? -19.325 -18.603 35.361 1.00 91.31 181 ASP A C 1
ATOM 1465 O O . ASP A 1 181 ? -20.104 -19.519 35.614 1.00 91.31 181 ASP A O 1
ATOM 1469 N N . GLY A 1 182 ? -19.667 -17.572 34.579 1.00 91.69 182 GLY A N 1
ATOM 1470 C CA . GLY A 1 182 ? -20.995 -17.374 34.001 1.00 91.69 182 GLY A CA 1
ATOM 1471 C C . GLY A 1 182 ? -21.912 -16.456 34.811 1.00 91.69 182 GLY A C 1
ATOM 1472 O O . GLY A 1 182 ? -23.007 -16.148 34.341 1.00 91.69 182 GLY A O 1
ATOM 1473 N N . THR A 1 183 ? -21.484 -15.989 35.986 1.00 93.19 183 THR A N 1
ATOM 1474 C CA . THR A 1 183 ? -22.261 -15.057 36.812 1.00 93.19 183 THR A CA 1
ATOM 1475 C C . THR A 1 183 ? -22.383 -13.700 36.121 1.00 93.19 183 THR A C 1
ATOM 1477 O O . THR A 1 183 ? -21.397 -13.167 35.610 1.00 93.19 183 THR A O 1
ATOM 1480 N N . ILE A 1 184 ? -23.588 -13.129 36.113 1.00 94.00 184 ILE A N 1
ATOM 1481 C CA . ILE A 1 184 ? -23.849 -11.777 35.610 1.00 94.00 184 ILE A CA 1
ATOM 1482 C C . ILE A 1 184 ? -23.963 -10.844 36.812 1.00 94.00 184 ILE A C 1
ATOM 1484 O O . ILE A 1 184 ? -24.762 -11.103 37.705 1.00 94.00 184 ILE A O 1
ATOM 1488 N N . VAL A 1 185 ? -23.174 -9.775 36.805 1.00 93.56 185 VAL A N 1
ATOM 1489 C CA . VAL A 1 185 ? -23.179 -8.711 37.810 1.00 93.56 185 VAL A CA 1
ATOM 1490 C C . VAL A 1 185 ? -23.761 -7.453 37.174 1.00 93.56 185 VAL A C 1
ATOM 1492 O O . VAL A 1 185 ? -23.307 -7.012 36.112 1.00 93.56 185 VAL A O 1
ATOM 1495 N N . GLU A 1 186 ? -24.783 -6.883 37.798 1.00 93.06 186 GLU A N 1
ATOM 1496 C CA . GLU A 1 186 ? -25.367 -5.615 37.373 1.00 93.06 186 GLU A CA 1
ATOM 1497 C C . GLU A 1 186 ? -24.556 -4.426 37.893 1.00 93.06 186 GLU A C 1
ATOM 1499 O O . GLU A 1 186 ? -23.911 -4.497 38.935 1.00 93.06 186 GLU A O 1
ATOM 1504 N N . GLU A 1 187 ? -24.623 -3.291 37.198 1.00 88.62 187 GLU A N 1
ATOM 1505 C CA . GLU A 1 187 ? -23.894 -2.075 37.584 1.00 88.62 187 GLU A CA 1
ATOM 1506 C C . GLU A 1 187 ? -24.242 -1.591 39.006 1.00 88.62 187 GLU A C 1
ATOM 1508 O O . GLU A 1 187 ? -23.374 -1.120 39.737 1.00 88.62 187 GLU A O 1
ATOM 1513 N N . SER A 1 188 ? -25.482 -1.805 39.462 1.00 90.31 188 SER A N 1
ATOM 1514 C CA . SER A 1 188 ? -25.914 -1.499 40.835 1.00 90.31 188 SER A CA 1
ATOM 1515 C C . SER A 1 188 ? -25.209 -2.325 41.919 1.00 90.31 188 SER A C 1
ATOM 1517 O O . SER A 1 188 ? -25.196 -1.921 43.083 1.00 90.31 188 SER A O 1
ATOM 1519 N N . GLU A 1 189 ? -24.653 -3.481 41.557 1.00 90.50 189 GLU A N 1
ATOM 1520 C CA . GLU A 1 189 ? -23.926 -4.387 42.454 1.00 90.50 189 GLU A CA 1
ATOM 1521 C C . GLU A 1 189 ? -22.425 -4.073 42.511 1.00 90.50 189 GLU A C 1
ATOM 1523 O O . GLU A 1 189 ? -21.692 -4.679 43.295 1.00 90.50 189 GLU A O 1
ATOM 1528 N N . ILE A 1 190 ? -21.954 -3.115 41.710 1.00 91.44 190 ILE A N 1
ATOM 1529 C CA . ILE A 1 190 ? -20.558 -2.685 41.680 1.00 91.44 190 ILE A CA 1
ATOM 1530 C C . ILE A 1 190 ? -20.383 -1.514 42.657 1.00 91.44 190 ILE A C 1
ATOM 1532 O O . ILE A 1 190 ? -21.233 -0.624 42.779 1.00 91.44 190 ILE A O 1
ATOM 1536 N N . ARG A 1 191 ? -19.316 -1.560 43.457 1.00 90.19 191 ARG A N 1
ATOM 1537 C CA . ARG A 1 191 ? -19.009 -0.531 44.457 1.00 90.19 191 ARG A CA 1
ATOM 1538 C C . ARG A 1 191 ? -18.431 0.727 43.815 1.00 90.19 191 ARG A C 1
ATOM 1540 O O . ARG A 1 191 ? -18.955 1.810 44.054 1.00 90.19 191 ARG A O 1
ATOM 1547 N N . ASP A 1 192 ? -17.382 0.541 43.022 1.00 87.12 192 ASP A N 1
ATOM 1548 C CA . ASP A 1 192 ? -16.594 1.594 42.377 1.00 87.12 192 ASP A CA 1
ATOM 1549 C C . ASP A 1 192 ? -16.871 1.608 40.859 1.00 87.12 192 ASP A C 1
ATOM 1551 O O . ASP A 1 192 ? -17.459 0.661 40.333 1.00 87.12 192 ASP A O 1
ATOM 1555 N N . GLU A 1 193 ? -16.463 2.654 40.134 1.00 86.75 193 GLU A N 1
ATOM 1556 C CA . GLU A 1 193 ? -16.579 2.650 38.667 1.00 86.75 193 GLU A CA 1
ATOM 1557 C C . GLU A 1 193 ? -15.771 1.480 38.064 1.00 86.75 193 GLU A C 1
ATOM 1559 O O . GLU A 1 193 ? -14.619 1.274 38.452 1.00 86.75 193 GLU A O 1
ATOM 1564 N N . PRO A 1 194 ? -16.344 0.699 37.128 1.00 90.19 194 PRO A N 1
ATOM 1565 C CA . PRO A 1 194 ? -15.634 -0.385 36.452 1.00 90.19 194 PRO A CA 1
ATOM 1566 C C . PRO A 1 194 ? -14.364 0.113 35.754 1.00 90.19 194 PRO A C 1
ATOM 1568 O O . PRO A 1 194 ? -14.424 0.950 34.855 1.00 90.19 194 PRO A O 1
ATOM 1571 N N . GLU A 1 195 ? -13.207 -0.434 36.123 1.00 90.44 195 GLU A N 1
ATOM 1572 C CA . GLU A 1 195 ? -11.925 -0.013 35.554 1.00 90.44 195 GLU A CA 1
ATOM 1573 C C . GLU A 1 195 ? -11.607 -0.820 34.290 1.00 90.44 195 GLU A C 1
ATOM 1575 O O . GLU A 1 195 ? -11.600 -2.049 34.356 1.00 90.44 195 GLU A O 1
ATOM 1580 N N . PRO A 1 196 ? -11.312 -0.199 33.136 1.00 92.56 196 PRO A N 1
ATOM 1581 C CA . PRO A 1 196 ? -10.950 -0.942 31.935 1.00 92.56 196 PRO A CA 1
ATOM 1582 C C . PRO A 1 196 ? -9.681 -1.784 32.112 1.00 92.56 196 PRO A C 1
ATOM 1584 O O . PRO A 1 196 ? -8.652 -1.299 32.577 1.00 92.56 196 PRO A O 1
ATOM 1587 N N . ALA A 1 197 ? -9.729 -3.043 31.677 1.00 90.50 197 ALA A N 1
ATOM 1588 C CA . ALA A 1 197 ? -8.621 -3.988 31.831 1.00 90.50 197 ALA A CA 1
ATOM 1589 C C . ALA A 1 197 ? -7.471 -3.741 30.837 1.00 90.50 197 ALA A C 1
ATOM 1591 O O . ALA A 1 197 ? -6.327 -4.116 31.096 1.00 90.50 197 ALA A O 1
ATOM 1592 N N . ILE A 1 198 ? -7.769 -3.133 29.684 1.00 89.81 198 ILE A N 1
ATOM 1593 C CA . ILE A 1 198 ? -6.800 -2.880 28.615 1.00 89.81 198 ILE A CA 1
ATOM 1594 C C . ILE A 1 198 ? -6.769 -1.386 28.336 1.00 89.81 198 ILE A C 1
ATOM 1596 O O . ILE A 1 198 ? -7.714 -0.834 27.775 1.00 89.81 198 ILE A O 1
ATOM 1600 N N . ILE A 1 199 ? -5.654 -0.756 28.689 1.00 89.31 199 ILE A N 1
ATOM 1601 C CA . ILE A 1 199 ? -5.375 0.652 28.419 1.00 89.31 199 ILE A CA 1
ATOM 1602 C C . ILE A 1 199 ? -4.115 0.712 27.566 1.00 89.31 199 ILE A C 1
ATOM 1604 O O . ILE A 1 199 ? -3.101 0.086 27.885 1.00 89.31 199 ILE A O 1
ATOM 1608 N N . VAL A 1 200 ? -4.191 1.436 26.454 1.00 86.69 200 VAL A N 1
ATOM 1609 C CA . VAL A 1 200 ? -3.066 1.613 25.540 1.00 86.69 200 VAL A CA 1
ATOM 1610 C C . VAL A 1 200 ? -2.885 3.085 25.181 1.00 86.69 200 VAL A C 1
ATOM 1612 O O . VAL A 1 200 ? -3.860 3.831 25.102 1.00 86.69 200 VAL A O 1
ATOM 1615 N N . PRO A 1 201 ? -1.656 3.526 24.875 1.00 86.88 201 PRO A N 1
ATOM 1616 C CA . PRO A 1 201 ? -1.436 4.833 24.271 1.00 86.88 201 PRO A CA 1
ATOM 1617 C C . PRO A 1 201 ? -2.229 4.995 22.966 1.00 86.88 201 PRO A C 1
ATOM 1619 O O . PRO A 1 201 ? -2.251 4.073 22.151 1.00 86.88 201 PRO A O 1
ATOM 1622 N N . GLU A 1 202 ? -2.771 6.189 22.696 1.00 84.31 202 GLU A N 1
ATOM 1623 C CA . GLU A 1 202 ? -3.581 6.475 21.488 1.00 84.31 202 GLU A CA 1
ATOM 1624 C C . GLU A 1 202 ? -2.921 6.030 20.168 1.00 84.31 202 GLU A C 1
ATOM 1626 O O . GLU A 1 202 ? -3.576 5.585 19.232 1.00 84.31 202 GLU A O 1
ATOM 1631 N N . LYS A 1 203 ? -1.590 6.104 20.109 1.00 79.94 203 LYS A N 1
ATOM 1632 C CA . LYS A 1 203 ? -0.740 5.723 18.972 1.00 79.94 203 LYS A CA 1
ATOM 1633 C C . LYS A 1 203 ? -0.721 4.223 18.659 1.00 79.94 203 LYS A C 1
ATOM 1635 O O . LYS A 1 203 ? -0.163 3.855 17.625 1.00 79.94 203 LYS A O 1
ATOM 1640 N N . GLN A 1 204 ? -1.232 3.381 19.560 1.00 81.81 204 GLN A N 1
ATOM 1641 C CA . GLN A 1 204 ? -1.397 1.939 19.347 1.00 81.81 204 GLN A CA 1
ATOM 1642 C C . GLN A 1 204 ? -2.742 1.594 18.701 1.00 81.81 204 GLN A C 1
ATOM 1644 O O . GLN A 1 204 ? -2.908 0.457 18.263 1.00 81.81 204 GLN A O 1
ATOM 1649 N N . VAL A 1 205 ? -3.673 2.550 18.621 1.00 83.50 205 VAL A N 1
ATOM 1650 C CA . VAL A 1 205 ? -4.916 2.413 17.858 1.00 83.50 205 VAL A CA 1
ATOM 1651 C C . VAL A 1 205 ? -4.678 2.860 16.419 1.00 83.50 205 VAL A C 1
ATOM 1653 O O . VAL A 1 205 ? -3.980 3.842 16.158 1.00 83.50 205 VAL A O 1
ATOM 1656 N N . ASP A 1 206 ? -5.249 2.113 15.479 1.00 78.81 206 ASP A N 1
ATOM 1657 C CA . ASP A 1 206 ? -5.117 2.343 14.046 1.00 78.81 206 ASP A CA 1
ATOM 1658 C C . ASP A 1 206 ? -5.607 3.750 13.676 1.00 78.81 206 ASP A C 1
ATOM 1660 O O . ASP A 1 206 ? -6.621 4.245 14.183 1.00 78.81 206 ASP A O 1
ATOM 1664 N N . SER A 1 207 ? -4.856 4.416 12.802 1.00 71.25 207 SER A N 1
ATOM 1665 C CA . SER A 1 207 ? -5.074 5.827 12.490 1.00 71.25 207 SER A CA 1
ATOM 1666 C C . SER A 1 207 ? -5.997 5.992 11.279 1.00 71.25 207 SER A C 1
ATOM 1668 O O . SER A 1 207 ? -5.810 5.312 10.265 1.00 71.25 207 SER A O 1
ATOM 1670 N N . PRO A 1 208 ? -6.976 6.913 11.313 1.00 71.31 208 PRO A N 1
ATOM 1671 C CA . PRO A 1 208 ? -7.886 7.102 10.193 1.00 71.31 208 PRO A CA 1
ATOM 1672 C C . PRO A 1 208 ? -7.192 7.717 8.969 1.00 71.31 208 PRO A C 1
ATOM 1674 O O . PRO A 1 208 ? -6.261 8.519 9.063 1.00 71.31 208 PRO A O 1
ATOM 1677 N N . LEU A 1 209 ? -7.723 7.407 7.782 1.00 83.81 209 LEU A N 1
ATOM 1678 C CA . LEU A 1 209 ? -7.342 8.091 6.548 1.00 83.81 209 LEU A CA 1
ATOM 1679 C C . LEU A 1 209 ? -7.962 9.494 6.491 1.00 83.81 209 LEU A C 1
ATOM 1681 O O . LEU A 1 209 ? -9.177 9.659 6.583 1.00 83.81 209 LEU A O 1
ATOM 1685 N N . VAL A 1 210 ? -7.133 10.505 6.231 1.00 87.62 210 VAL A N 1
ATOM 1686 C CA . VAL A 1 210 ? -7.549 11.910 6.138 1.00 87.62 210 VAL A CA 1
ATOM 1687 C C . VAL A 1 210 ? -7.825 12.314 4.688 1.00 87.62 210 VAL A C 1
ATOM 1689 O O . VAL A 1 210 ? -6.950 12.244 3.817 1.00 87.62 210 VAL A O 1
ATOM 1692 N N . PHE A 1 211 ? -9.032 12.806 4.407 1.00 91.50 211 PHE A N 1
ATOM 1693 C CA . PHE A 1 211 ? -9.334 13.468 3.135 1.00 91.50 211 PHE A CA 1
ATOM 1694 C C . PHE A 1 211 ? -8.920 14.939 3.185 1.00 91.50 211 PHE A C 1
ATOM 1696 O O . PHE A 1 211 ? -9.381 15.692 4.034 1.00 91.50 211 PHE A O 1
ATOM 1703 N N . VAL A 1 212 ? -8.081 15.364 2.237 1.00 91.75 212 VAL A N 1
ATOM 1704 C CA . VAL A 1 212 ? -7.636 16.762 2.128 1.00 91.75 212 VAL A CA 1
ATOM 1705 C C . VAL A 1 212 ? -8.280 17.396 0.903 1.00 91.75 212 VAL A C 1
ATOM 1707 O O . VAL A 1 212 ? -7.964 17.041 -0.233 1.00 91.75 212 VAL A O 1
ATOM 1710 N N . HIS A 1 213 ? -9.184 18.341 1.123 1.00 91.19 213 HIS A N 1
ATOM 1711 C CA . HIS A 1 213 ? -9.855 19.064 0.049 1.00 91.19 213 HIS A CA 1
ATOM 1712 C C . HIS A 1 213 ? -9.034 20.289 -0.356 1.00 91.19 213 HIS A C 1
ATOM 1714 O O . HIS A 1 213 ? -8.989 21.278 0.365 1.00 91.19 213 HIS A O 1
ATOM 1720 N N . LEU A 1 214 ? -8.384 20.211 -1.516 1.00 90.88 214 LEU A N 1
ATOM 1721 C CA . LEU A 1 214 ? -7.627 21.317 -2.099 1.00 90.88 214 LEU A CA 1
ATOM 1722 C C . LEU A 1 214 ? -8.528 22.112 -3.045 1.00 90.88 214 LEU A C 1
ATOM 1724 O O . LEU A 1 214 ? -9.373 21.523 -3.720 1.00 90.88 214 LEU A O 1
ATOM 1728 N N . GLU A 1 215 ? -8.347 23.428 -3.120 1.00 88.12 215 GLU A N 1
ATOM 1729 C CA . GLU A 1 215 ? -9.146 24.280 -4.010 1.00 88.12 215 GLU A CA 1
ATOM 1730 C C . GLU A 1 215 ? -8.884 23.932 -5.486 1.00 88.12 215 GLU A C 1
ATOM 1732 O O . GLU A 1 215 ? -9.803 23.566 -6.228 1.00 88.12 215 GLU A O 1
ATOM 1737 N N . ASP A 1 216 ? -7.610 23.930 -5.875 1.00 88.19 216 ASP A N 1
ATOM 1738 C CA . ASP A 1 216 ? -7.130 23.681 -7.231 1.00 88.19 216 ASP A CA 1
ATOM 1739 C C . ASP A 1 216 ? -6.030 22.597 -7.267 1.00 88.19 216 ASP A C 1
ATOM 1741 O O . ASP A 1 216 ? -5.820 21.853 -6.305 1.00 88.19 216 ASP A O 1
ATOM 1745 N N . ASP A 1 217 ? -5.384 22.427 -8.422 1.00 88.00 217 ASP A N 1
ATOM 1746 C CA . ASP A 1 217 ? -4.292 21.474 -8.619 1.00 88.00 217 ASP A CA 1
ATOM 1747 C C . ASP A 1 217 ? -2.891 22.086 -8.493 1.00 88.00 217 ASP A C 1
ATOM 1749 O O . ASP A 1 217 ? -1.919 21.529 -9.018 1.00 88.00 217 ASP A O 1
ATOM 1753 N N . SER A 1 218 ? -2.774 23.178 -7.732 1.00 86.94 218 SER A N 1
ATOM 1754 C CA . SER A 1 218 ? -1.493 23.759 -7.344 1.00 86.94 218 SER A CA 1
ATOM 1755 C C . SER A 1 218 ? -0.600 22.729 -6.652 1.00 86.94 218 SER A C 1
ATOM 1757 O O . SER A 1 218 ? -1.010 21.986 -5.755 1.00 86.94 218 SER A O 1
ATOM 1759 N N . LYS A 1 219 ? 0.675 22.695 -7.055 1.00 83.56 219 LYS A N 1
ATOM 1760 C CA . LYS A 1 219 ? 1.647 21.709 -6.554 1.00 83.56 219 LYS A CA 1
ATOM 1761 C C . LYS A 1 219 ? 2.039 21.946 -5.096 1.00 83.56 219 LYS A C 1
ATOM 1763 O O . LYS A 1 219 ? 2.245 20.973 -4.375 1.00 83.56 219 LYS A O 1
ATOM 1768 N N . MET A 1 220 ? 2.141 23.210 -4.675 1.00 82.25 220 MET A N 1
ATOM 1769 C CA . MET A 1 220 ? 2.622 23.580 -3.338 1.00 82.25 220 MET A CA 1
ATOM 1770 C C . MET A 1 220 ? 1.673 23.064 -2.236 1.00 82.25 220 MET A C 1
ATOM 1772 O O . MET A 1 220 ? 2.122 22.248 -1.428 1.00 82.25 220 MET A O 1
ATOM 1776 N N . PRO A 1 221 ? 0.357 23.385 -2.237 1.00 87.50 221 PRO A N 1
ATOM 1777 C CA . PRO A 1 221 ? -0.544 22.910 -1.184 1.00 87.50 221 PRO A CA 1
ATOM 1778 C C . PRO A 1 221 ? -0.620 21.383 -1.104 1.00 87.50 221 PRO A C 1
ATOM 1780 O O . PRO A 1 221 ? -0.675 20.807 -0.019 1.00 87.50 221 PRO A O 1
ATOM 1783 N N . TYR A 1 222 ? -0.563 20.713 -2.260 1.00 88.44 222 TYR A N 1
ATOM 1784 C CA . TYR A 1 222 ? -0.501 19.257 -2.330 1.00 88.44 222 TYR A CA 1
ATOM 1785 C C . TYR A 1 222 ? 0.768 18.698 -1.674 1.00 88.44 222 TYR A C 1
ATOM 1787 O O . TYR A 1 222 ? 0.679 17.754 -0.890 1.00 88.44 222 TYR A O 1
ATOM 1795 N N . ALA A 1 223 ? 1.939 19.266 -1.979 1.00 85.19 223 ALA A N 1
ATOM 1796 C CA . ALA A 1 223 ? 3.208 18.826 -1.408 1.00 85.19 223 ALA A CA 1
ATOM 1797 C C . ALA A 1 223 ? 3.237 19.019 0.114 1.00 85.19 223 ALA A C 1
ATOM 1799 O O . ALA A 1 223 ? 3.615 18.092 0.825 1.00 85.19 223 ALA A O 1
ATOM 1800 N N . VAL A 1 224 ? 2.763 20.162 0.619 1.00 85.25 224 VAL A N 1
ATOM 1801 C CA . VAL A 1 224 ? 2.712 20.450 2.062 1.00 85.25 224 VAL A CA 1
ATOM 1802 C C . VAL A 1 224 ? 1.760 19.518 2.789 1.00 85.25 224 VAL A C 1
ATOM 1804 O O . VAL A 1 224 ? 2.163 18.885 3.761 1.00 85.25 224 VAL A O 1
ATOM 1807 N N . ALA A 1 225 ? 0.531 19.359 2.290 1.00 88.81 225 ALA A N 1
ATOM 1808 C CA . ALA A 1 225 ? -0.429 18.437 2.887 1.00 88.81 225 ALA A CA 1
ATOM 1809 C C . ALA A 1 225 ? 0.120 17.004 2.920 1.00 88.81 225 ALA A C 1
ATOM 1811 O O . ALA A 1 225 ? -0.039 16.290 3.907 1.00 88.81 225 ALA A O 1
ATOM 1812 N N . LYS A 1 226 ? 0.812 16.579 1.854 1.00 87.50 226 LYS A N 1
ATOM 1813 C CA . LYS A 1 226 ? 1.448 15.261 1.797 1.00 87.50 226 LYS A CA 1
ATOM 1814 C C . LYS A 1 226 ? 2.630 15.121 2.738 1.00 87.50 226 LYS A C 1
ATOM 1816 O O . LYS A 1 226 ? 2.774 14.064 3.339 1.00 87.50 226 LYS A O 1
ATOM 1821 N N . MET A 1 227 ? 3.457 16.149 2.868 1.00 83.81 227 MET A N 1
ATOM 1822 C CA . MET A 1 227 ? 4.577 16.137 3.798 1.00 83.81 227 MET A CA 1
ATOM 1823 C C . MET A 1 227 ? 4.078 16.067 5.242 1.00 83.81 227 MET A C 1
ATOM 1825 O O . MET A 1 227 ? 4.531 15.216 6.000 1.00 83.81 227 MET A O 1
ATOM 1829 N N . ALA A 1 228 ? 3.106 16.910 5.600 1.00 84.25 228 ALA A N 1
ATOM 1830 C CA . ALA A 1 228 ? 2.512 16.923 6.928 1.00 84.25 228 ALA A CA 1
ATOM 1831 C C . ALA A 1 228 ? 1.872 15.570 7.264 1.00 84.25 228 ALA A C 1
ATOM 1833 O O . ALA A 1 228 ? 2.145 15.007 8.321 1.00 84.25 228 ALA A O 1
ATOM 1834 N N . ALA A 1 229 ? 1.109 14.996 6.328 1.00 84.94 229 ALA A N 1
ATOM 1835 C CA . ALA A 1 229 ? 0.530 13.667 6.485 1.00 84.94 229 ALA A CA 1
ATOM 1836 C C . ALA A 1 229 ? 1.588 12.587 6.751 1.00 84.94 229 ALA A C 1
ATOM 1838 O O . ALA A 1 229 ? 1.457 11.834 7.706 1.00 84.94 229 ALA A O 1
ATOM 1839 N N . HIS A 1 230 ? 2.627 12.511 5.914 1.00 81.19 230 HIS A N 1
ATOM 1840 C CA . HIS A 1 230 ? 3.592 11.411 5.971 1.00 81.19 230 HIS A CA 1
ATOM 1841 C C . HIS A 1 230 ? 4.568 11.526 7.143 1.00 81.19 230 HIS A C 1
ATOM 1843 O O . HIS A 1 230 ? 4.969 10.509 7.693 1.00 81.19 230 HIS A O 1
ATOM 1849 N N . PHE A 1 231 ? 4.973 12.745 7.499 1.00 77.06 231 PHE A N 1
ATOM 1850 C CA . PHE A 1 231 ? 6.148 12.960 8.343 1.00 77.06 231 PHE A CA 1
ATOM 1851 C C . PHE A 1 231 ? 5.871 13.679 9.656 1.00 77.06 231 PHE A C 1
ATOM 1853 O O . PHE A 1 231 ? 6.631 13.502 10.596 1.00 77.06 231 PHE A O 1
ATOM 1860 N N . ILE A 1 232 ? 4.809 14.482 9.726 1.00 79.50 232 ILE A N 1
ATOM 1861 C CA . ILE A 1 232 ? 4.449 15.199 10.957 1.00 79.50 232 ILE A CA 1
ATOM 1862 C C . ILE A 1 232 ? 3.413 14.389 11.730 1.00 79.50 232 ILE A C 1
ATOM 1864 O O . ILE A 1 232 ? 3.569 14.151 12.921 1.00 79.50 232 ILE A O 1
ATOM 1868 N N . PHE A 1 233 ? 2.357 13.954 11.042 1.00 81.12 233 PHE A N 1
ATOM 1869 C CA . PHE A 1 233 ? 1.226 13.287 11.680 1.00 81.12 233 PHE A CA 1
ATOM 1870 C C . PHE A 1 233 ? 1.250 11.763 11.552 1.00 81.12 233 PHE A C 1
ATOM 1872 O O . PHE A 1 233 ? 0.579 11.090 12.325 1.00 81.12 233 PHE A O 1
ATOM 1879 N N . GLY A 1 234 ? 1.987 11.217 10.580 1.00 77.50 234 GLY A N 1
ATOM 1880 C CA . GLY A 1 234 ? 2.033 9.773 10.339 1.00 77.50 234 GLY A CA 1
ATOM 1881 C C . GLY A 1 234 ? 0.672 9.186 9.950 1.00 77.50 234 GLY A C 1
ATOM 1882 O O . GLY A 1 234 ? 0.325 8.096 10.387 1.00 77.50 234 GLY A O 1
ATOM 1883 N N . VAL A 1 235 ? -0.124 9.902 9.150 1.00 81.44 235 VAL A N 1
ATOM 1884 C CA . VAL A 1 235 ? -1.476 9.472 8.754 1.00 81.44 235 VAL A CA 1
ATOM 1885 C C . VAL A 1 235 ? -1.586 9.243 7.252 1.00 81.44 235 VAL A C 1
ATOM 1887 O O . VAL A 1 235 ? -1.037 9.988 6.429 1.00 81.44 235 VAL A O 1
ATOM 1890 N N . GLN A 1 236 ? -2.375 8.240 6.866 1.00 85.62 236 GLN A N 1
ATOM 1891 C CA . GLN A 1 236 ? -2.740 8.056 5.466 1.00 85.62 236 GLN A CA 1
ATOM 1892 C C . GLN A 1 236 ? -3.606 9.226 5.000 1.00 85.62 236 GLN A C 1
ATOM 1894 O O . GLN A 1 236 ? -4.497 9.686 5.706 1.00 85.62 236 GLN A O 1
ATOM 1899 N N . SER A 1 237 ? -3.366 9.725 3.785 1.00 90.69 237 SER A N 1
ATOM 1900 C CA . SER A 1 237 ? -4.109 10.883 3.272 1.00 90.69 237 SER A CA 1
ATOM 1901 C C . SER A 1 237 ? -4.549 10.739 1.821 1.00 90.69 237 SER A C 1
ATOM 1903 O O . SER A 1 237 ? -3.820 10.221 0.964 1.00 90.69 237 SER A O 1
ATOM 1905 N N . GLN A 1 238 ? -5.718 11.275 1.476 1.00 93.00 238 GLN A N 1
ATOM 1906 C CA . GLN A 1 238 ? -6.228 11.350 0.109 1.00 93.00 238 GLN A CA 1
ATOM 1907 C C . GLN A 1 238 ? -6.631 12.783 -0.247 1.00 93.00 238 GLN A C 1
ATOM 1909 O O . GLN A 1 238 ? -7.670 13.278 0.175 1.00 93.00 238 GLN A O 1
ATOM 1914 N N . CYS A 1 239 ? -5.823 13.439 -1.084 1.00 92.81 239 CYS A N 1
ATOM 1915 C CA . CYS A 1 239 ? -6.149 14.770 -1.584 1.00 92.81 239 CYS A CA 1
ATOM 1916 C C . CYS A 1 239 ? -7.210 14.700 -2.692 1.00 92.81 239 CYS A C 1
ATOM 1918 O O . CYS A 1 239 ? -7.127 13.849 -3.587 1.00 92.81 239 CYS A O 1
ATOM 1920 N N . VAL A 1 240 ? -8.173 15.613 -2.659 1.00 93.25 240 VAL A N 1
ATOM 1921 C CA . VAL A 1 240 ? -9.248 15.762 -3.644 1.00 93.25 240 VAL A CA 1
ATOM 1922 C C . VAL A 1 240 ? -9.293 17.223 -4.064 1.00 93.25 240 VAL A C 1
ATOM 1924 O O . VAL A 1 240 ? -9.347 18.107 -3.218 1.00 93.25 240 VAL A O 1
ATOM 1927 N N . VAL A 1 241 ? -9.267 17.481 -5.371 1.00 91.81 241 VAL A N 1
ATOM 1928 C CA . VAL A 1 241 ? -9.328 18.851 -5.899 1.00 91.81 241 VAL A CA 1
ATOM 1929 C C . VAL A 1 241 ? -10.787 19.248 -6.088 1.00 91.81 241 VAL A C 1
ATOM 1931 O O . VAL A 1 241 ? -11.492 18.661 -6.919 1.00 91.81 241 VAL A O 1
ATOM 1934 N N . ARG A 1 242 ? -11.230 20.258 -5.340 1.00 89.75 242 ARG A N 1
ATOM 1935 C CA . ARG A 1 242 ? -12.603 20.764 -5.306 1.00 89.75 242 ARG A CA 1
ATOM 1936 C C . ARG A 1 242 ? -13.078 21.172 -6.693 1.00 89.75 242 ARG A C 1
ATOM 1938 O O . ARG A 1 242 ? -14.109 20.670 -7.138 1.00 89.75 242 ARG A O 1
ATOM 1945 N N . GLN A 1 243 ? -12.307 21.982 -7.420 1.00 90.06 243 GLN A N 1
ATOM 1946 C CA . GLN A 1 243 ? -12.674 22.406 -8.778 1.00 90.06 243 GLN A CA 1
ATOM 1947 C C . GLN A 1 243 ? -12.818 21.230 -9.757 1.00 90.06 243 GLN A C 1
ATOM 1949 O O . GLN A 1 243 ? -13.710 21.232 -10.607 1.00 90.06 243 GLN A O 1
ATOM 1954 N N . LYS A 1 244 ? -11.985 20.185 -9.632 1.00 90.19 244 LYS A N 1
ATOM 1955 C CA . LYS A 1 244 ? -12.059 18.999 -10.507 1.00 90.19 244 LYS A CA 1
ATOM 1956 C C . LYS A 1 244 ? -13.310 18.175 -10.242 1.00 90.19 244 LYS A C 1
ATOM 1958 O O . LYS A 1 244 ? -13.897 17.680 -11.203 1.00 90.19 244 LYS A O 1
ATOM 1963 N N . PHE A 1 245 ? -13.708 18.038 -8.977 1.00 91.31 245 PHE A N 1
ATOM 1964 C CA . PHE A 1 245 ? -14.938 17.341 -8.615 1.00 91.31 245 PHE A CA 1
ATOM 1965 C C . PHE A 1 245 ? -16.187 18.164 -8.960 1.00 91.31 245 PHE A C 1
ATOM 1967 O O . PHE A 1 245 ? -17.134 17.616 -9.512 1.00 91.31 245 PHE A O 1
ATOM 1974 N N . ALA A 1 246 ? -16.171 19.480 -8.725 1.00 89.94 246 ALA A N 1
ATOM 1975 C CA . ALA A 1 246 ? -17.303 20.371 -8.997 1.00 89.94 246 ALA A CA 1
ATOM 1976 C C . ALA A 1 246 ? -17.742 20.374 -10.475 1.00 89.94 246 ALA A C 1
ATOM 1978 O O . ALA A 1 246 ? -18.919 20.566 -10.773 1.00 89.94 246 ALA A O 1
ATOM 1979 N N . ARG A 1 247 ? -16.803 20.120 -11.398 1.00 90.88 247 ARG A N 1
ATOM 1980 C CA . ARG A 1 247 ? -17.064 19.976 -12.841 1.00 90.88 247 ARG A CA 1
ATOM 1981 C C . ARG A 1 247 ? -17.708 18.637 -13.224 1.00 90.88 247 ARG A C 1
ATOM 1983 O O . ARG A 1 247 ? -18.150 18.484 -14.360 1.00 90.88 247 ARG A O 1
ATOM 1990 N N . GLN A 1 248 ? -17.743 17.654 -12.325 1.00 90.69 248 GLN A N 1
ATOM 1991 C CA . GLN A 1 248 ? -18.347 16.350 -12.592 1.00 90.69 248 GLN A CA 1
ATOM 1992 C C . GLN A 1 248 ? -19.846 16.376 -12.270 1.00 90.69 248 GLN A C 1
ATOM 1994 O O . GLN A 1 248 ? -20.270 16.921 -11.253 1.00 90.69 248 GLN A O 1
ATOM 1999 N N . ARG A 1 249 ? -20.660 15.750 -13.125 1.00 88.12 249 ARG A N 1
ATOM 2000 C CA . ARG A 1 249 ? -22.115 15.607 -12.948 1.00 88.12 249 ARG A CA 1
ATOM 2001 C C . ARG A 1 249 ? -22.548 14.173 -13.249 1.00 88.12 249 ARG A C 1
ATOM 2003 O O . ARG A 1 249 ? -21.912 13.506 -14.071 1.00 88.12 249 ARG A O 1
ATOM 2010 N N . GLY A 1 250 ? -23.614 13.715 -12.587 1.00 89.50 250 GLY A N 1
ATOM 2011 C CA . GLY A 1 250 ? -24.189 12.376 -12.771 1.00 89.50 250 GLY A CA 1
ATOM 2012 C C . GLY A 1 250 ? -23.131 11.267 -12.747 1.00 89.50 250 GLY A C 1
ATOM 2013 O O . GLY A 1 250 ? -22.241 11.262 -11.893 1.00 89.50 250 GLY A O 1
ATOM 2014 N N . ASN A 1 251 ? -23.166 10.386 -13.749 1.00 90.38 251 ASN A N 1
ATOM 2015 C CA . ASN A 1 251 ? -22.259 9.237 -13.883 1.00 90.38 251 ASN A CA 1
ATOM 2016 C C . ASN A 1 251 ? -20.765 9.609 -13.862 1.00 90.38 251 ASN A C 1
ATOM 2018 O O . ASN A 1 251 ? -19.940 8.828 -13.389 1.00 90.38 251 ASN A O 1
ATOM 2022 N N . LYS A 1 252 ? -20.383 10.811 -14.324 1.00 92.38 252 LYS A N 1
ATOM 2023 C CA . LYS A 1 252 ? -18.975 11.248 -14.296 1.00 92.38 252 LYS A CA 1
ATOM 2024 C C . LYS A 1 252 ? -18.474 11.479 -12.868 1.00 92.38 252 LYS A C 1
ATOM 2026 O O . LYS A 1 252 ? -17.319 11.174 -12.572 1.00 92.38 252 LYS A O 1
ATOM 2031 N N . ALA A 1 253 ? -19.335 11.977 -11.977 1.00 92.88 253 ALA A N 1
ATOM 2032 C CA . ALA A 1 253 ? -18.996 12.148 -10.564 1.00 92.88 253 ALA A CA 1
ATOM 2033 C C . ALA A 1 253 ? -18.810 10.787 -9.882 1.00 92.88 253 ALA A C 1
ATOM 2035 O O . ALA A 1 253 ? -17.862 10.597 -9.123 1.00 92.88 253 ALA A O 1
ATOM 2036 N N . GLU A 1 254 ? -19.643 9.804 -10.229 1.00 94.38 254 GLU A N 1
ATOM 2037 C CA . GLU A 1 254 ? -19.504 8.446 -9.704 1.00 94.38 254 GLU A CA 1
ATOM 2038 C C . GLU A 1 254 ? -18.247 7.738 -10.209 1.00 94.38 254 GLU A C 1
ATOM 2040 O O . GLU A 1 254 ? -17.577 7.047 -9.440 1.00 94.38 254 GLU A O 1
ATOM 2045 N N . GLN A 1 255 ? -17.881 7.931 -11.480 1.00 93.00 255 GLN A N 1
ATOM 2046 C CA . GLN A 1 255 ? -16.622 7.417 -12.018 1.00 93.00 255 GLN A CA 1
ATOM 2047 C C . GLN A 1 255 ? -15.415 8.077 -11.338 1.00 93.00 255 GLN A C 1
ATOM 2049 O O . GLN A 1 255 ? -14.435 7.399 -11.029 1.00 93.00 255 GLN A O 1
ATOM 2054 N N . TYR A 1 256 ? -15.484 9.386 -11.064 1.00 94.25 256 TYR A N 1
ATOM 2055 C CA . TYR A 1 256 ? -14.452 10.085 -10.299 1.00 94.25 256 TYR A CA 1
ATOM 2056 C C . TYR A 1 256 ? -14.289 9.465 -8.909 1.00 94.25 256 TYR A C 1
ATOM 2058 O O . TYR A 1 256 ? -13.179 9.084 -8.540 1.00 94.25 256 TYR A O 1
ATOM 2066 N N . CYS A 1 257 ? -15.388 9.301 -8.165 1.00 95.12 257 CYS A N 1
ATOM 2067 C CA . CYS A 1 257 ? -15.371 8.666 -6.849 1.00 95.12 257 CYS A CA 1
ATOM 2068 C C . CYS A 1 257 ? -14.901 7.209 -6.920 1.00 95.12 257 CYS A C 1
AT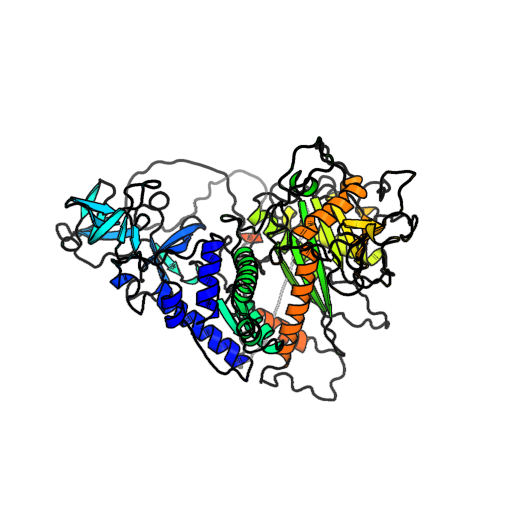OM 2070 O O . CYS A 1 257 ? -14.121 6.807 -6.068 1.00 95.12 257 CYS A O 1
ATOM 2072 N N . SER A 1 258 ? -15.252 6.458 -7.968 1.00 94.38 258 SER A N 1
ATOM 2073 C CA . SER A 1 258 ? -14.756 5.087 -8.182 1.00 94.38 258 SER A CA 1
ATOM 2074 C C . SER A 1 258 ? -13.230 5.062 -8.298 1.00 94.38 258 SER A C 1
ATOM 2076 O O . SER A 1 258 ? -12.567 4.258 -7.649 1.00 94.38 258 SER A O 1
ATOM 2078 N N . ASN A 1 259 ? -12.644 6.009 -9.035 1.00 93.31 259 ASN A N 1
ATOM 2079 C CA . ASN A 1 259 ? -11.188 6.137 -9.136 1.00 93.31 259 ASN A CA 1
ATOM 2080 C C . ASN A 1 259 ? -10.536 6.584 -7.813 1.00 93.31 259 ASN A C 1
ATOM 2082 O O . ASN A 1 259 ? -9.365 6.291 -7.570 1.00 93.31 259 ASN A O 1
ATOM 2086 N N . VAL A 1 260 ? -11.258 7.319 -6.959 1.00 93.81 260 VAL A N 1
ATOM 2087 C CA . VAL A 1 260 ? -10.785 7.654 -5.606 1.00 93.81 260 VAL A CA 1
ATOM 2088 C C . VAL A 1 260 ? -10.862 6.432 -4.689 1.00 93.81 260 VAL A C 1
ATOM 2090 O O . VAL A 1 260 ? -9.903 6.181 -3.965 1.00 93.81 260 VAL A O 1
ATOM 2093 N N . CYS A 1 261 ? -11.929 5.635 -4.770 1.00 92.88 261 CYS A N 1
ATOM 2094 C CA . CYS A 1 261 ? -12.079 4.373 -4.046 1.00 92.88 261 CYS A CA 1
ATOM 2095 C C . CYS A 1 261 ? -10.911 3.417 -4.325 1.00 92.88 261 CYS A C 1
ATOM 2097 O O . CYS A 1 261 ? -10.349 2.881 -3.379 1.00 92.88 261 CYS A O 1
ATOM 2099 N N . LEU A 1 262 ? -10.467 3.297 -5.583 1.00 91.12 262 LEU A N 1
ATOM 2100 C CA . LEU A 1 262 ? -9.270 2.520 -5.944 1.00 91.12 262 LEU A CA 1
ATOM 2101 C C . LEU A 1 262 ? -8.022 2.946 -5.148 1.00 91.12 262 LEU A C 1
ATOM 2103 O O . LEU A 1 262 ? -7.294 2.116 -4.603 1.00 91.12 262 LEU A O 1
ATOM 2107 N N . LYS A 1 263 ? -7.796 4.261 -5.030 1.00 90.06 263 LYS A N 1
ATOM 2108 C CA . LYS A 1 263 ? -6.655 4.823 -4.289 1.00 90.06 263 LYS A CA 1
ATOM 2109 C C . LYS A 1 263 ? -6.769 4.602 -2.787 1.00 90.06 263 LYS A C 1
ATOM 2111 O O . LYS A 1 263 ? -5.754 4.356 -2.149 1.00 90.06 263 LYS A O 1
ATOM 2116 N N . VAL A 1 264 ? -7.971 4.751 -2.234 1.00 88.44 264 VAL A N 1
ATOM 2117 C CA . VAL A 1 264 ? -8.236 4.530 -0.807 1.00 88.44 264 VAL A CA 1
ATOM 2118 C C . VAL A 1 264 ? -8.015 3.060 -0.466 1.00 88.44 264 VAL A C 1
ATOM 2120 O O . VAL A 1 264 ? -7.237 2.775 0.433 1.00 88.44 264 VAL A O 1
ATOM 2123 N N . ASN A 1 265 ? -8.587 2.145 -1.251 1.00 86.44 265 ASN A N 1
ATOM 2124 C CA . ASN A 1 265 ? -8.427 0.705 -1.060 1.00 86.44 265 ASN A CA 1
ATOM 2125 C C . ASN A 1 265 ? -6.951 0.284 -1.093 1.00 86.44 265 ASN A C 1
ATOM 2127 O O . ASN A 1 265 ? -6.493 -0.412 -0.202 1.00 86.44 265 ASN A O 1
ATOM 2131 N N . THR A 1 266 ? -6.179 0.795 -2.061 1.00 83.75 266 THR A N 1
ATOM 2132 C CA . THR A 1 266 ? -4.738 0.493 -2.167 1.00 83.75 266 THR A CA 1
ATOM 2133 C C . THR A 1 266 ? -3.927 1.027 -0.977 1.00 83.75 266 THR A C 1
ATOM 2135 O O . THR A 1 266 ? -2.926 0.430 -0.606 1.00 83.75 266 THR A O 1
ATOM 2138 N N . LYS A 1 267 ? -4.319 2.161 -0.378 1.00 83.19 267 LYS A N 1
ATOM 2139 C CA . LYS A 1 267 ? -3.611 2.754 0.777 1.00 83.19 267 LYS A CA 1
ATOM 2140 C C . LYS A 1 267 ? -3.922 2.075 2.097 1.00 83.19 267 LYS A C 1
ATOM 2142 O O . LYS A 1 267 ? -3.095 2.109 2.996 1.00 83.19 267 LYS A O 1
ATOM 2147 N N . LEU A 1 268 ? -5.135 1.548 2.211 1.00 80.25 268 LEU A N 1
ATOM 2148 C CA . LEU A 1 268 ? -5.585 0.810 3.382 1.00 80.25 268 LEU A CA 1
ATOM 2149 C C . LEU A 1 268 ? -5.230 -0.677 3.281 1.00 80.25 268 LEU A C 1
ATOM 2151 O O . LEU A 1 268 ? -5.496 -1.413 4.222 1.00 80.25 268 LEU A O 1
ATOM 2155 N N . ALA A 1 269 ? -4.650 -1.120 2.161 1.00 79.38 269 ALA A N 1
ATOM 2156 C CA . ALA A 1 269 ? -4.236 -2.497 1.972 1.00 79.38 269 ALA A CA 1
ATOM 2157 C C . ALA A 1 269 ? -3.092 -2.862 2.929 1.00 79.38 269 ALA A C 1
ATOM 2159 O O . ALA A 1 269 ? -2.062 -2.189 2.963 1.00 79.38 269 ALA A O 1
ATOM 2160 N N . ASP A 1 270 ? -3.262 -3.956 3.661 1.00 75.38 270 ASP A N 1
ATOM 2161 C CA . ASP A 1 270 ? -2.260 -4.517 4.562 1.00 75.38 270 ASP A CA 1
ATOM 2162 C C . ASP A 1 270 ? -2.195 -6.047 4.438 1.00 75.38 270 ASP A C 1
ATOM 2164 O O . ASP A 1 270 ? -2.824 -6.654 3.565 1.00 75.38 270 ASP A O 1
ATOM 2168 N N . LYS A 1 271 ? -1.382 -6.680 5.290 1.00 75.69 271 LYS A N 1
ATOM 2169 C CA . LYS A 1 271 ? -1.167 -8.132 5.295 1.00 75.69 271 LYS A CA 1
ATOM 2170 C C . LYS A 1 271 ? -2.451 -8.924 5.562 1.00 75.69 271 LYS A C 1
ATOM 2172 O O . LYS A 1 271 ? -2.596 -10.023 5.027 1.00 75.69 271 LYS A O 1
ATOM 2177 N N . VAL A 1 272 ? -3.363 -8.367 6.363 1.00 73.75 272 VAL A N 1
ATOM 2178 C CA . VAL A 1 272 ? -4.584 -9.028 6.839 1.00 73.75 272 VAL A CA 1
ATOM 2179 C C . VAL A 1 272 ? -5.712 -8.862 5.828 1.00 73.75 272 VAL A C 1
ATOM 2181 O O . VAL A 1 272 ? -6.325 -9.844 5.420 1.00 73.75 272 VAL A O 1
ATOM 2184 N N . ASN A 1 273 ? -5.983 -7.631 5.390 1.00 73.94 273 ASN A N 1
ATOM 2185 C CA . ASN A 1 273 ? -7.100 -7.352 4.491 1.00 73.94 273 ASN A CA 1
ATOM 2186 C C . ASN A 1 273 ? -6.770 -7.600 3.010 1.00 73.94 273 ASN A C 1
ATOM 2188 O O . ASN A 1 273 ? -7.686 -7.798 2.213 1.00 73.94 273 ASN A O 1
ATOM 2192 N N . GLN A 1 274 ? -5.481 -7.577 2.638 1.00 74.31 274 GLN A N 1
ATOM 2193 C CA . GLN A 1 274 ? -4.972 -7.757 1.274 1.00 74.31 274 GLN A CA 1
ATOM 2194 C C . GLN A 1 274 ? -5.790 -7.013 0.205 1.00 74.31 274 GLN A C 1
ATOM 2196 O O . GLN A 1 274 ? -6.066 -7.553 -0.874 1.00 74.31 274 GLN A O 1
ATOM 2201 N N . GLY A 1 275 ? -6.192 -5.775 0.519 1.00 77.75 275 GLY A N 1
ATOM 2202 C CA . GLY A 1 275 ? -7.074 -4.956 -0.308 1.00 77.75 275 GLY A CA 1
ATOM 2203 C C . GLY A 1 275 ? -6.553 -4.798 -1.736 1.00 77.75 275 GLY A C 1
ATOM 2204 O O . GLY A 1 275 ? -5.582 -4.087 -1.990 1.00 77.75 275 GLY A O 1
ATOM 2205 N N . ARG A 1 276 ? -7.228 -5.439 -2.695 1.00 80.12 276 ARG A N 1
ATOM 2206 C CA . ARG A 1 276 ? -6.887 -5.399 -4.123 1.00 80.12 276 ARG A CA 1
ATOM 2207 C C . ARG A 1 276 ? -8.075 -4.944 -4.949 1.00 80.12 276 ARG A C 1
ATOM 2209 O O . ARG A 1 276 ? -9.228 -5.134 -4.574 1.00 80.12 276 ARG A O 1
ATOM 2216 N N . ALA A 1 277 ? -7.779 -4.268 -6.053 1.00 78.44 277 ALA A N 1
ATOM 2217 C CA . ALA A 1 277 ? -8.808 -3.711 -6.920 1.00 78.44 277 ALA A CA 1
ATOM 2218 C C . ALA A 1 277 ? -9.276 -4.699 -7.999 1.00 78.44 277 ALA A C 1
ATOM 2220 O O . ALA A 1 277 ? -10.423 -4.623 -8.435 1.00 78.44 277 ALA A O 1
ATOM 2221 N N . TRP A 1 278 ? -8.393 -5.595 -8.437 1.00 81.88 278 TRP A N 1
ATOM 2222 C CA . TRP A 1 278 ? -8.664 -6.664 -9.394 1.00 81.88 278 TRP A CA 1
ATOM 2223 C C . TRP A 1 278 ? -7.564 -7.726 -9.303 1.00 81.88 278 TRP A C 1
ATOM 2225 O O . TRP A 1 278 ? -6.483 -7.454 -8.782 1.00 81.88 278 TRP A O 1
ATOM 2235 N N . ASP A 1 279 ? -7.832 -8.903 -9.861 1.00 76.94 279 ASP A N 1
ATOM 2236 C CA . ASP A 1 279 ? -6.826 -9.934 -10.103 1.00 76.94 279 ASP A CA 1
ATOM 2237 C C . ASP A 1 279 ? -6.394 -9.924 -11.574 1.00 76.94 279 ASP A C 1
ATOM 2239 O O . ASP A 1 279 ? -7.153 -9.535 -12.468 1.00 76.94 279 ASP A O 1
ATOM 2243 N N . THR A 1 280 ? -5.161 -10.357 -11.847 1.00 72.81 280 THR A N 1
ATOM 2244 C CA . THR A 1 280 ? -4.736 -10.654 -13.221 1.00 72.81 280 THR A CA 1
ATOM 2245 C C . THR A 1 280 ? -4.957 -12.113 -13.524 1.00 72.81 280 THR A C 1
ATOM 2247 O O . THR A 1 280 ? -4.398 -12.977 -12.852 1.00 72.81 280 THR A O 1
ATOM 2250 N N . HIS A 1 281 ? -5.697 -12.363 -14.595 1.00 75.50 281 HIS A N 1
ATOM 2251 C CA . HIS A 1 281 ? -5.859 -13.690 -15.149 1.00 75.50 281 HIS A CA 1
ATOM 2252 C C . HIS A 1 281 ? -4.986 -13.849 -16.388 1.00 75.50 281 HIS A C 1
ATOM 2254 O O . HIS A 1 281 ? -5.096 -13.063 -17.330 1.00 75.50 281 HIS A O 1
ATOM 2260 N N . PHE A 1 282 ? -4.129 -14.865 -16.393 1.00 74.50 282 PHE A N 1
ATOM 2261 C CA . PHE A 1 282 ? -3.258 -15.155 -17.524 1.00 74.50 282 PHE A CA 1
ATOM 2262 C C . PHE A 1 282 ? -3.410 -16.603 -17.979 1.00 74.50 282 PHE A C 1
ATOM 2264 O O . PHE A 1 282 ? -3.514 -17.526 -1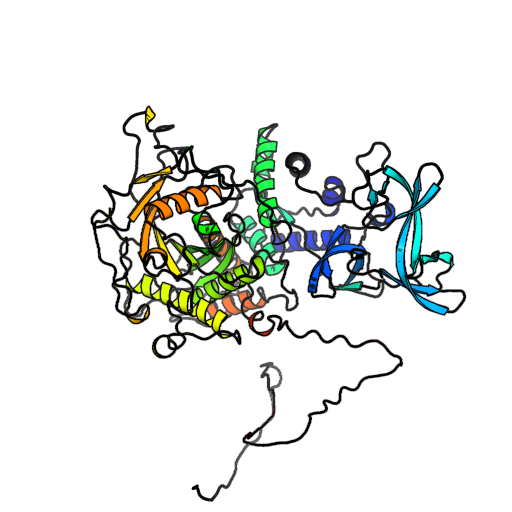7.175 1.00 74.50 282 PHE A O 1
ATOM 2271 N N . ARG A 1 283 ? -3.422 -16.787 -19.298 1.00 74.88 283 ARG A N 1
ATOM 2272 C CA . ARG A 1 283 ? -3.201 -18.068 -19.970 1.00 74.88 283 ARG A CA 1
ATOM 2273 C C . ARG A 1 283 ? -2.443 -17.767 -21.254 1.00 74.88 283 ARG A C 1
ATOM 2275 O O . ARG A 1 283 ? -2.837 -16.857 -21.986 1.00 74.88 283 ARG A O 1
ATOM 2282 N N . ARG A 1 284 ? -1.364 -18.495 -21.532 1.00 70.25 284 ARG A N 1
ATOM 2283 C CA . ARG A 1 284 ? -0.583 -18.274 -22.757 1.00 70.25 284 ARG A CA 1
ATOM 2284 C C . ARG A 1 284 ? -1.243 -18.945 -23.955 1.00 70.25 284 ARG A C 1
ATOM 2286 O O . ARG A 1 284 ? -1.248 -18.397 -25.050 1.00 70.25 284 ARG A O 1
ATOM 2293 N N . THR A 1 285 ? -1.839 -20.112 -23.731 1.00 74.25 285 THR A N 1
ATOM 2294 C CA . THR A 1 285 ? -2.625 -20.840 -24.728 1.00 74.25 285 THR A CA 1
ATOM 2295 C C . THR A 1 285 ? -4.036 -21.107 -24.204 1.00 74.25 285 THR A C 1
ATOM 2297 O O . THR A 1 285 ? -4.231 -21.212 -22.991 1.00 74.25 285 THR A O 1
ATOM 2300 N N . PRO A 1 286 ? -5.042 -21.264 -25.084 1.00 79.88 286 PRO A N 1
ATOM 2301 C CA . PRO A 1 286 ? -6.395 -21.635 -24.663 1.00 79.88 286 PRO A CA 1
ATOM 2302 C C . PRO A 1 286 ? -6.463 -22.963 -23.896 1.00 79.88 286 PRO A C 1
ATOM 2304 O O . PRO A 1 286 ? -7.388 -23.161 -23.117 1.00 79.88 286 PRO A O 1
ATOM 2307 N N . SER A 1 287 ? -5.487 -23.850 -24.115 1.00 79.69 287 SER A N 1
ATOM 2308 C CA . SER A 1 287 ? -5.355 -25.152 -23.455 1.00 79.69 287 SER A CA 1
ATOM 2309 C C . SER A 1 287 ? -4.784 -25.088 -22.034 1.00 79.69 287 SER A C 1
ATOM 2311 O O . SER A 1 287 ? -4.916 -26.059 -21.295 1.00 79.69 287 SER A O 1
ATOM 2313 N N . GLN A 1 288 ? -4.142 -23.984 -21.640 1.00 77.75 288 GLN A N 1
ATOM 2314 C CA . GLN A 1 288 ? -3.598 -23.825 -20.292 1.00 77.75 288 GLN A CA 1
ATOM 2315 C C . GLN A 1 288 ? -4.675 -23.366 -19.299 1.00 77.75 288 GLN A C 1
ATOM 2317 O O . GLN A 1 288 ? -5.539 -22.557 -19.659 1.00 77.75 288 GLN A O 1
ATOM 2322 N N . PRO A 1 289 ? -4.609 -23.827 -18.035 1.00 78.75 289 PRO A N 1
ATOM 2323 C CA . PRO A 1 289 ? -5.487 -23.334 -16.986 1.00 78.75 289 PRO A CA 1
ATOM 2324 C C . PRO A 1 289 ? -5.237 -21.843 -16.747 1.00 78.75 289 PRO A C 1
ATOM 2326 O O . PRO A 1 289 ? -4.106 -21.361 -16.806 1.00 78.75 289 PRO A O 1
ATOM 2329 N N . LEU A 1 290 ? -6.315 -21.111 -16.477 1.00 80.38 290 LEU A N 1
ATOM 2330 C CA . LEU A 1 290 ? -6.253 -19.688 -16.174 1.00 80.38 290 LEU A CA 1
ATOM 2331 C C . LEU A 1 290 ? -5.634 -19.486 -14.784 1.00 80.38 290 LEU A C 1
ATOM 2333 O O . LEU A 1 290 ? -6.184 -19.963 -13.793 1.00 80.38 290 LEU A O 1
ATOM 2337 N N . THR A 1 291 ? -4.515 -18.769 -14.693 1.00 75.94 291 THR A N 1
ATOM 2338 C CA . THR A 1 291 ? -3.863 -18.458 -13.411 1.00 75.94 291 THR A CA 1
ATOM 2339 C C . THR A 1 291 ? -4.282 -17.077 -12.915 1.00 75.94 291 THR A C 1
ATOM 2341 O O . THR A 1 291 ? -4.230 -16.121 -13.685 1.00 75.94 291 THR A O 1
ATOM 2344 N N . SER A 1 292 ? -4.653 -16.941 -11.637 1.00 73.81 292 SER A N 1
ATOM 2345 C CA . SER A 1 292 ? -5.070 -15.666 -11.006 1.00 73.81 292 SER A CA 1
ATOM 2346 C C . SER A 1 292 ? -3.910 -14.872 -10.382 1.00 73.81 292 SER A C 1
ATOM 2348 O O . SER A 1 292 ? -4.075 -14.209 -9.361 1.00 73.81 292 SER A O 1
ATOM 2350 N N . HIS A 1 293 ? -2.714 -14.999 -10.952 1.00 80.50 293 HIS A N 1
ATOM 2351 C CA . HIS A 1 293 ? -1.486 -14.349 -10.501 1.00 80.50 293 HIS A CA 1
ATOM 2352 C C . HIS A 1 293 ? -0.485 -14.251 -11.653 1.00 80.50 293 HIS A C 1
ATOM 2354 O O . HIS A 1 293 ? -0.689 -14.851 -12.710 1.00 80.50 293 HIS A O 1
ATOM 2360 N N . ILE A 1 294 ? 0.607 -13.515 -11.437 1.00 86.94 294 ILE A N 1
ATOM 2361 C CA . ILE A 1 294 ? 1.739 -13.444 -12.368 1.00 86.94 294 ILE A CA 1
ATOM 2362 C C . ILE A 1 294 ? 2.565 -14.732 -12.196 1.00 86.94 294 ILE A C 1
ATOM 2364 O O . ILE A 1 294 ? 3.251 -14.855 -11.176 1.00 86.94 294 ILE A O 1
ATOM 2368 N N . PRO A 1 295 ? 2.515 -15.706 -13.132 1.00 87.12 295 PRO A N 1
ATOM 2369 C CA . PRO A 1 295 ? 2.974 -17.080 -12.884 1.00 87.12 295 PRO A CA 1
ATOM 2370 C C . PRO A 1 295 ? 4.410 -17.170 -12.370 1.00 87.12 295 PRO A C 1
ATOM 2372 O O . PRO A 1 295 ? 4.677 -17.799 -11.350 1.00 87.12 295 PRO A O 1
ATOM 2375 N N . TRP A 1 296 ? 5.332 -16.471 -13.034 1.00 89.00 296 TRP A N 1
ATOM 2376 C CA . TRP A 1 296 ? 6.750 -16.526 -12.688 1.00 89.00 296 TRP A CA 1
ATOM 2377 C C . TRP A 1 296 ? 7.079 -15.860 -11.341 1.00 89.00 296 TRP A C 1
ATOM 2379 O O . TRP A 1 296 ? 7.960 -16.323 -10.619 1.00 89.00 296 TRP A O 1
ATOM 2389 N N . VAL A 1 297 ? 6.356 -14.793 -10.979 1.00 90.94 297 VAL A N 1
ATOM 2390 C CA . VAL A 1 297 ? 6.529 -14.091 -9.693 1.00 90.94 297 VAL A CA 1
ATOM 2391 C C . VAL A 1 297 ? 5.952 -14.912 -8.538 1.00 90.94 297 VAL A C 1
ATOM 2393 O O . VAL A 1 297 ? 6.472 -14.852 -7.428 1.00 90.94 297 VAL A O 1
ATOM 2396 N N . HIS A 1 298 ? 4.886 -15.676 -8.789 1.00 88.94 298 HIS A N 1
ATOM 2397 C CA . HIS A 1 298 ? 4.222 -16.502 -7.782 1.00 88.94 298 HIS A CA 1
ATOM 2398 C C . HIS A 1 298 ? 4.982 -17.796 -7.455 1.00 88.94 298 HIS A C 1
ATOM 2400 O O . HIS A 1 298 ? 4.873 -18.293 -6.339 1.00 88.94 298 HIS A O 1
ATOM 2406 N N . GLU A 1 299 ? 5.737 -18.347 -8.411 1.00 88.50 299 GLU A N 1
ATOM 2407 C CA . GLU A 1 299 ? 6.424 -19.642 -8.285 1.00 88.50 299 GLU A CA 1
ATOM 2408 C C . GLU A 1 299 ? 7.302 -19.751 -7.027 1.00 88.50 299 GLU A C 1
ATOM 2410 O O . GLU A 1 299 ? 7.308 -20.779 -6.354 1.00 88.50 299 GLU A O 1
ATOM 2415 N N . VAL A 1 300 ? 8.024 -18.680 -6.695 1.00 90.62 300 VAL A N 1
ATOM 2416 C CA . VAL A 1 300 ? 8.833 -18.553 -5.475 1.00 90.62 300 VAL A CA 1
ATOM 2417 C C . VAL A 1 300 ? 8.778 -17.108 -4.976 1.00 90.62 300 VAL A C 1
ATOM 2419 O O . VAL A 1 300 ? 8.547 -16.212 -5.791 1.00 90.62 300 VAL A O 1
ATOM 2422 N N . PRO A 1 301 ? 9.057 -16.834 -3.687 1.00 92.62 301 PRO A N 1
ATOM 2423 C CA . PRO A 1 301 ? 9.107 -15.472 -3.156 1.00 92.62 301 PRO A CA 1
ATOM 2424 C C . PRO A 1 301 ? 10.031 -14.573 -3.982 1.00 92.62 301 PRO A C 1
ATOM 2426 O O . PRO A 1 301 ? 11.259 -14.666 -3.912 1.00 92.62 301 PRO A O 1
ATOM 2429 N N . THR A 1 302 ? 9.424 -13.710 -4.790 1.00 94.44 302 THR A N 1
ATOM 2430 C CA . THR A 1 302 ? 10.123 -12.867 -5.757 1.00 94.44 302 THR A CA 1
ATOM 2431 C C . THR A 1 302 ? 9.896 -11.410 -5.393 1.00 94.44 302 THR A C 1
ATOM 2433 O O . THR A 1 302 ? 8.775 -10.911 -5.454 1.00 94.44 302 THR A O 1
ATOM 2436 N N . LEU A 1 303 ? 10.971 -10.717 -5.028 1.00 96.25 303 LEU A N 1
ATOM 2437 C CA . LEU A 1 303 ? 10.942 -9.296 -4.713 1.00 96.25 303 LEU A CA 1
ATOM 2438 C C . LEU A 1 303 ? 11.122 -8.483 -6.000 1.00 96.25 303 LEU A C 1
ATOM 2440 O O . LEU A 1 303 ? 12.220 -8.399 -6.554 1.00 96.25 303 LEU A O 1
ATOM 2444 N N . VAL A 1 304 ? 10.041 -7.875 -6.486 1.00 97.75 304 VAL A N 1
ATOM 2445 C CA . VAL A 1 304 ? 10.076 -7.002 -7.669 1.00 97.75 304 VAL A CA 1
ATOM 2446 C C . VAL A 1 304 ? 10.288 -5.563 -7.212 1.00 97.75 304 VAL A C 1
ATOM 2448 O O . VAL A 1 304 ? 9.438 -5.023 -6.517 1.00 97.75 304 VAL A O 1
ATOM 2451 N N . ILE A 1 305 ? 11.393 -4.928 -7.597 1.00 97.94 305 ILE A N 1
ATOM 2452 C CA . ILE A 1 305 ? 11.783 -3.580 -7.157 1.00 97.94 305 ILE A CA 1
ATOM 2453 C C . ILE A 1 305 ? 11.789 -2.630 -8.353 1.00 97.94 305 ILE A C 1
ATOM 2455 O O . ILE A 1 305 ? 12.269 -2.970 -9.428 1.00 97.94 305 ILE A O 1
ATOM 2459 N N . GLY A 1 306 ? 11.291 -1.416 -8.162 1.00 97.44 306 GLY A N 1
ATOM 2460 C CA . GLY A 1 306 ? 11.519 -0.266 -9.024 1.00 97.44 306 GLY A CA 1
ATOM 2461 C C . GLY A 1 306 ? 12.414 0.745 -8.314 1.00 97.44 306 GLY A C 1
ATOM 2462 O O . GLY A 1 306 ? 12.275 0.951 -7.109 1.00 97.44 306 GLY A O 1
ATOM 2463 N N . LEU A 1 307 ? 13.311 1.391 -9.055 1.00 95.62 307 LEU A N 1
ATOM 2464 C CA . LEU A 1 307 ? 14.077 2.538 -8.579 1.00 95.62 307 LEU A CA 1
ATOM 2465 C C . LEU A 1 307 ? 14.081 3.647 -9.632 1.00 95.62 307 LEU A C 1
ATOM 2467 O O . LEU A 1 307 ? 14.538 3.455 -10.763 1.00 95.62 307 LEU A O 1
ATOM 2471 N N . GLY A 1 308 ? 13.573 4.813 -9.239 1.00 92.19 308 GLY A N 1
ATOM 2472 C CA . GLY A 1 308 ? 13.498 6.014 -10.063 1.00 92.19 308 GLY A CA 1
ATOM 2473 C C . GLY A 1 308 ? 14.127 7.210 -9.357 1.00 92.19 308 GLY A C 1
ATOM 2474 O O . GLY A 1 308 ? 14.112 7.309 -8.129 1.00 92.19 308 GLY A O 1
ATOM 2475 N N . CYS A 1 309 ? 14.666 8.139 -10.141 1.00 87.69 309 CYS A N 1
ATOM 2476 C CA . CYS A 1 309 ? 15.299 9.344 -9.613 1.00 87.69 309 CYS A CA 1
ATOM 2477 C C . CYS A 1 309 ? 14.615 10.600 -10.158 1.00 87.69 309 CYS A C 1
ATOM 2479 O O . CYS A 1 309 ? 14.216 10.650 -11.319 1.00 87.69 309 CYS A O 1
ATOM 2481 N N . SER A 1 310 ? 14.544 11.643 -9.337 1.00 85.69 310 SER A N 1
ATOM 2482 C CA . SER A 1 310 ? 14.133 12.984 -9.752 1.00 85.69 310 SER A CA 1
ATOM 2483 C C . SER A 1 310 ? 15.179 13.994 -9.302 1.00 85.69 310 SER A C 1
ATOM 2485 O O . SER A 1 310 ? 15.703 13.884 -8.197 1.00 85.69 310 SER A O 1
ATOM 2487 N N . LYS A 1 311 ? 15.519 14.957 -10.158 1.00 80.94 311 LYS A N 1
ATOM 2488 C CA . LYS A 1 311 ? 16.534 15.979 -9.871 1.00 80.94 311 LYS A CA 1
ATOM 2489 C C . LYS A 1 311 ? 15.864 17.330 -9.655 1.00 80.94 311 LYS A C 1
ATOM 2491 O O . LYS A 1 311 ? 14.964 17.693 -10.411 1.00 80.94 311 LYS A O 1
ATOM 2496 N N . GLY A 1 312 ? 16.312 18.063 -8.639 1.00 67.00 312 GLY A N 1
ATOM 2497 C CA . GLY A 1 312 ? 15.936 19.457 -8.428 1.00 67.00 312 GLY A CA 1
ATOM 2498 C C . GLY A 1 312 ? 16.477 20.359 -9.539 1.00 67.00 312 GLY A C 1
ATOM 2499 O O . GLY A 1 312 ? 17.465 20.031 -10.195 1.00 67.00 312 GLY A O 1
ATOM 2500 N N . ILE A 1 313 ? 15.815 21.495 -9.748 1.00 58.12 313 ILE A N 1
ATOM 2501 C CA . ILE A 1 313 ? 16.239 22.538 -10.690 1.00 58.12 313 ILE A CA 1
ATOM 2502 C C . ILE A 1 313 ? 17.109 23.539 -9.908 1.00 58.12 313 ILE A C 1
ATOM 2504 O O . ILE A 1 313 ? 16.676 23.996 -8.853 1.00 58.12 313 ILE A O 1
ATOM 2508 N N . GLY A 1 314 ? 18.316 23.863 -10.392 1.00 54.19 314 GLY A N 1
ATOM 2509 C CA . GLY A 1 314 ? 19.230 24.840 -9.767 1.00 54.19 314 GLY A CA 1
ATOM 2510 C C . GLY A 1 314 ? 20.688 24.367 -9.651 1.00 54.19 314 GLY A C 1
ATOM 2511 O O . GLY A 1 314 ? 21.000 23.237 -10.031 1.00 54.19 314 GLY A O 1
ATOM 2512 N N . GLN A 1 315 ? 21.573 25.239 -9.141 1.00 43.84 315 GLN A N 1
ATOM 2513 C CA . GLN A 1 315 ? 23.024 24.994 -9.017 1.00 43.84 315 GLN A CA 1
ATOM 2514 C C . GLN A 1 315 ? 23.366 23.891 -7.991 1.00 43.84 315 GLN A C 1
ATOM 2516 O O . GLN A 1 315 ? 24.221 23.055 -8.276 1.00 43.84 315 GLN A O 1
ATOM 2521 N N . ASP A 1 316 ? 22.591 23.756 -6.909 1.00 53.09 316 ASP A N 1
ATOM 2522 C CA . ASP A 1 316 ? 22.701 22.655 -5.935 1.00 53.09 316 ASP A CA 1
ATOM 2523 C C . ASP A 1 316 ? 21.635 21.581 -6.156 1.00 53.09 316 ASP A C 1
ATOM 2525 O O . ASP A 1 316 ? 20.686 21.420 -5.377 1.00 53.09 316 ASP A O 1
ATOM 2529 N N . SER A 1 317 ? 21.747 20.864 -7.279 1.00 63.62 317 SER A N 1
ATOM 2530 C CA . SER A 1 317 ? 20.743 19.877 -7.697 1.00 63.62 317 SER A CA 1
ATOM 2531 C C . SER A 1 317 ? 20.708 18.642 -6.779 1.00 63.62 317 SER A C 1
ATOM 2533 O O . SER A 1 317 ? 21.297 17.590 -7.043 1.00 63.62 317 SER A O 1
ATOM 2535 N N . VAL A 1 318 ? 19.957 18.746 -5.680 1.00 73.56 318 VAL A N 1
ATOM 2536 C CA . VAL A 1 318 ? 19.561 17.587 -4.877 1.00 73.56 318 VAL A CA 1
ATOM 2537 C C . VAL A 1 318 ? 18.802 16.617 -5.778 1.00 73.56 318 VAL A C 1
ATOM 2539 O O . VAL A 1 318 ? 17.872 16.984 -6.499 1.00 73.56 318 VAL A O 1
ATOM 2542 N N . THR A 1 319 ? 19.209 15.359 -5.741 1.00 80.00 319 THR A N 1
ATOM 2543 C CA . THR A 1 319 ? 18.518 14.253 -6.388 1.00 80.00 319 THR A CA 1
ATOM 2544 C C . THR A 1 319 ? 17.745 13.481 -5.331 1.00 80.00 319 THR A C 1
ATOM 2546 O O . THR A 1 319 ? 18.271 13.110 -4.285 1.00 80.00 319 THR A O 1
ATOM 2549 N N . VAL A 1 320 ? 16.484 13.207 -5.614 1.00 84.06 320 VAL A N 1
ATOM 2550 C CA . VAL A 1 320 ? 15.651 12.329 -4.804 1.00 84.06 320 VAL A CA 1
ATOM 2551 C C . VAL A 1 320 ? 15.605 10.975 -5.480 1.00 84.06 320 VAL A C 1
ATOM 2553 O O . VAL A 1 320 ? 15.308 10.874 -6.671 1.00 84.06 320 VAL A O 1
ATOM 2556 N N . ILE A 1 321 ? 15.892 9.937 -4.708 1.00 88.62 321 ILE A N 1
ATOM 2557 C CA . ILE A 1 321 ? 15.779 8.546 -5.126 1.00 88.62 321 ILE A CA 1
ATOM 2558 C C . ILE A 1 321 ? 14.522 7.999 -4.475 1.00 88.62 321 ILE A C 1
ATOM 2560 O O . ILE A 1 321 ? 14.432 7.961 -3.250 1.00 88.62 321 ILE A O 1
ATOM 2564 N N . GLY A 1 322 ? 13.555 7.609 -5.296 1.00 91.94 322 GLY A N 1
ATOM 2565 C CA . GLY A 1 322 ? 12.377 6.875 -4.867 1.00 91.94 322 GLY A CA 1
ATOM 2566 C C . GLY A 1 322 ? 12.524 5.423 -5.288 1.00 91.94 322 GLY A C 1
ATOM 2567 O O . GLY A 1 322 ? 12.893 5.138 -6.428 1.00 91.94 322 GLY A O 1
ATOM 2568 N N . ALA A 1 323 ? 12.228 4.510 -4.379 1.00 95.50 323 ALA A N 1
ATOM 2569 C CA . ALA A 1 323 ? 12.166 3.092 -4.671 1.00 95.50 323 ALA A CA 1
ATOM 2570 C C . ALA A 1 323 ? 10.829 2.533 -4.204 1.00 95.50 323 ALA A C 1
ATOM 2572 O O . ALA A 1 323 ? 10.234 3.018 -3.241 1.00 95.50 323 ALA A O 1
ATOM 2573 N N . SER A 1 324 ? 10.333 1.528 -4.908 1.00 95.94 324 SER A N 1
ATOM 2574 C CA . SER A 1 324 ? 9.126 0.806 -4.530 1.00 95.94 324 SER A CA 1
ATOM 2575 C C . SER A 1 324 ? 9.305 -0.673 -4.813 1.00 95.94 324 SER A C 1
ATOM 2577 O O . SER A 1 324 ? 9.961 -1.013 -5.792 1.00 95.94 324 SER A O 1
ATOM 2579 N N . ALA A 1 325 ? 8.725 -1.556 -4.007 1.00 95.94 325 ALA A N 1
ATOM 2580 C CA . ALA A 1 325 ? 8.809 -2.990 -4.249 1.00 95.94 325 ALA A CA 1
ATOM 258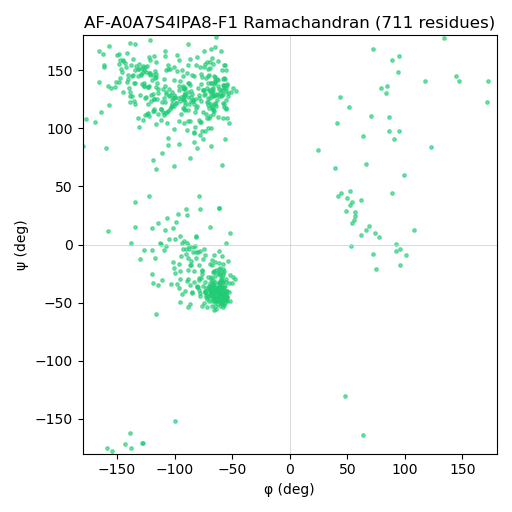1 C C . ALA A 1 325 ? 7.469 -3.697 -4.073 1.00 95.94 325 ALA A C 1
ATOM 2583 O O . ALA A 1 325 ? 6.738 -3.400 -3.146 1.00 95.94 325 ALA A O 1
ATOM 2584 N N . ALA A 1 326 ? 7.138 -4.642 -4.941 1.00 93.31 326 ALA A N 1
ATOM 2585 C CA . ALA A 1 326 ? 5.953 -5.471 -4.769 1.00 93.31 326 ALA A CA 1
ATOM 2586 C C . ALA A 1 326 ? 6.099 -6.361 -3.526 1.00 93.31 326 ALA A C 1
ATOM 2588 O O . ALA A 1 326 ? 7.104 -7.059 -3.377 1.00 93.31 326 ALA A O 1
ATOM 2589 N N . LEU A 1 327 ? 5.093 -6.330 -2.654 1.00 88.50 327 LEU A N 1
ATOM 2590 C CA . LEU A 1 327 ? 5.014 -7.149 -1.446 1.00 88.50 327 LEU A CA 1
ATOM 2591 C C . LEU A 1 327 ? 4.199 -8.423 -1.664 1.00 88.50 327 LEU A C 1
ATOM 2593 O O . LEU A 1 327 ? 4.465 -9.430 -1.019 1.00 88.50 327 LEU A O 1
ATOM 2597 N N . ASP A 1 328 ? 3.220 -8.398 -2.567 1.00 86.50 328 ASP A N 1
ATOM 2598 C CA . ASP A 1 328 ? 2.349 -9.529 -2.868 1.00 86.50 328 ASP A CA 1
ATOM 2599 C C . ASP A 1 328 ? 2.646 -10.152 -4.241 1.00 86.50 328 ASP A C 1
ATOM 2601 O O . ASP A 1 328 ? 3.250 -9.542 -5.123 1.00 86.50 328 ASP A O 1
ATOM 2605 N N . THR A 1 329 ? 2.177 -11.383 -4.446 1.00 82.00 329 THR A N 1
ATOM 2606 C CA . THR A 1 329 ? 2.382 -12.147 -5.690 1.00 82.00 329 THR A CA 1
ATOM 2607 C C . THR A 1 329 ? 1.691 -11.526 -6.906 1.00 82.00 329 THR A C 1
ATOM 2609 O O . THR A 1 329 ? 2.131 -11.743 -8.035 1.00 82.00 329 THR A O 1
ATOM 2612 N N . ASN A 1 330 ? 0.649 -10.715 -6.689 1.00 83.44 330 ASN A N 1
ATOM 2613 C CA . ASN A 1 330 ? -0.020 -9.960 -7.748 1.00 83.44 330 ASN A CA 1
ATOM 2614 C C . ASN A 1 330 ? 0.634 -8.599 -8.000 1.00 83.44 330 ASN A C 1
ATOM 2616 O O . ASN A 1 330 ? 0.214 -7.899 -8.909 1.00 83.44 330 ASN A O 1
ATOM 2620 N N . CYS A 1 331 ? 1.683 -8.219 -7.265 1.00 88.94 331 CYS A N 1
ATOM 2621 C CA . CYS A 1 331 ? 2.388 -6.952 -7.455 1.00 88.94 331 CYS A CA 1
ATOM 2622 C C . CYS A 1 331 ? 1.475 -5.713 -7.404 1.00 88.94 331 CYS A C 1
ATOM 2624 O O . CYS A 1 331 ? 1.694 -4.766 -8.160 1.00 88.94 331 CYS A O 1
ATOM 2626 N N . MET A 1 332 ? 0.456 -5.706 -6.541 1.00 87.38 332 MET A N 1
ATOM 2627 C CA . MET A 1 332 ? -0.430 -4.553 -6.327 1.00 87.38 332 MET A CA 1
ATOM 2628 C C . MET A 1 332 ? -0.115 -3.797 -5.036 1.00 87.38 332 MET A C 1
ATOM 2630 O O . MET A 1 332 ? -0.265 -2.573 -4.995 1.00 87.38 332 MET A O 1
ATOM 2634 N N . ILE A 1 333 ? 0.318 -4.511 -3.997 1.00 88.00 333 ILE A N 1
ATOM 2635 C CA . ILE A 1 333 ? 0.669 -3.952 -2.692 1.00 88.00 333 ILE A CA 1
ATOM 2636 C C . ILE A 1 333 ? 2.164 -3.639 -2.722 1.00 88.00 333 ILE A C 1
ATOM 2638 O O . ILE A 1 333 ? 2.982 -4.495 -3.054 1.00 88.00 333 ILE A O 1
ATOM 2642 N N . MET A 1 334 ? 2.527 -2.389 -2.438 1.00 88.88 334 MET A N 1
ATOM 2643 C CA . MET A 1 334 ? 3.832 -1.849 -2.826 1.00 88.88 334 MET A CA 1
ATOM 2644 C C . MET A 1 334 ? 4.597 -1.262 -1.664 1.00 88.88 334 MET A C 1
ATOM 2646 O O . MET A 1 334 ? 4.241 -0.172 -1.243 1.00 88.88 334 MET A O 1
ATOM 2650 N N . ALA A 1 335 ? 5.700 -1.894 -1.270 1.00 88.50 335 ALA A N 1
ATOM 2651 C CA . ALA A 1 335 ? 6.744 -1.329 -0.436 1.00 88.50 335 ALA A CA 1
ATOM 2652 C C . ALA A 1 335 ? 7.352 -0.027 -1.041 1.00 88.50 335 ALA A C 1
ATOM 2654 O O . ALA A 1 335 ? 7.308 0.130 -2.258 1.00 88.50 335 ALA A O 1
ATOM 2655 N N . GLN A 1 336 ? 7.928 0.895 -0.256 1.00 88.19 336 GLN A N 1
ATOM 2656 C CA . GLN A 1 336 ? 8.385 2.230 -0.649 1.00 88.19 336 GLN A CA 1
ATOM 2657 C C . GLN A 1 336 ? 9.442 2.735 0.337 1.00 88.19 336 GLN A C 1
ATOM 2659 O O . GLN A 1 336 ? 9.305 2.613 1.554 1.00 88.19 336 GLN A O 1
ATOM 2664 N N . ASP A 1 337 ? 10.499 3.327 -0.208 1.00 86.88 337 ASP A N 1
ATOM 2665 C CA . ASP A 1 337 ? 11.488 4.099 0.539 1.00 86.88 337 ASP A CA 1
ATOM 2666 C C . ASP A 1 337 ? 11.990 5.234 -0.358 1.00 86.88 337 ASP A C 1
ATOM 2668 O O . ASP A 1 337 ? 11.990 5.137 -1.590 1.00 86.88 337 ASP A O 1
ATOM 2672 N N . MET A 1 338 ? 12.396 6.336 0.259 1.00 86.06 338 MET A N 1
ATOM 2673 C CA . MET A 1 338 ? 12.873 7.516 -0.440 1.00 86.06 338 MET A CA 1
ATOM 2674 C C . MET A 1 338 ? 14.066 8.107 0.288 1.00 86.06 338 MET A C 1
ATOM 2676 O O . MET A 1 338 ? 14.030 8.296 1.504 1.00 86.06 338 MET A O 1
ATOM 2680 N N . LYS A 1 339 ? 15.111 8.460 -0.462 1.00 83.94 339 LYS A N 1
ATOM 2681 C CA . LYS A 1 339 ? 16.306 9.108 0.081 1.00 83.94 339 LYS A CA 1
ATOM 2682 C C . LYS A 1 339 ? 16.700 10.328 -0.733 1.00 83.94 339 LYS A C 1
ATOM 2684 O O . LYS A 1 339 ? 16.586 10.358 -1.957 1.00 83.94 339 LYS A O 1
ATOM 2689 N N . PHE A 1 340 ? 17.216 11.317 -0.018 1.00 79.88 340 PHE A N 1
ATOM 2690 C CA . PHE A 1 340 ? 17.811 12.515 -0.586 1.00 79.88 340 PHE A CA 1
ATOM 2691 C C . PHE A 1 340 ? 19.304 12.281 -0.795 1.00 79.88 340 PHE A C 1
ATOM 2693 O O . PHE A 1 340 ? 20.010 11.825 0.106 1.00 79.88 340 PHE A O 1
ATOM 2700 N N . TRP A 1 341 ? 19.785 12.590 -1.991 1.00 71.38 341 TRP A N 1
ATOM 2701 C CA . TRP A 1 341 ? 21.178 12.443 -2.376 1.00 71.38 341 TRP A CA 1
ATOM 2702 C C . TRP A 1 341 ? 21.632 13.690 -3.130 1.00 71.38 341 TRP A C 1
ATOM 2704 O O . TRP A 1 341 ? 21.055 14.055 -4.149 1.00 71.38 341 TRP A O 1
ATOM 2714 N N . GLN A 1 342 ? 22.682 14.344 -2.648 1.00 67.06 342 GLN A N 1
ATOM 2715 C CA . GLN A 1 342 ? 23.350 15.407 -3.392 1.00 67.06 342 GLN A CA 1
ATOM 2716 C C . GLN A 1 342 ? 24.602 14.825 -4.037 1.00 67.06 342 GLN A C 1
ATOM 2718 O O . GLN A 1 342 ? 25.428 14.196 -3.367 1.00 67.06 342 GLN A O 1
ATOM 2723 N N . SER A 1 343 ? 24.734 15.011 -5.349 1.00 59.16 343 SER A N 1
ATOM 2724 C CA . SER A 1 343 ? 25.966 14.657 -6.043 1.00 59.16 343 SER A CA 1
ATOM 2725 C C . SER A 1 343 ? 27.063 15.605 -5.576 1.00 59.16 343 SER A C 1
ATOM 2727 O O . SER A 1 343 ? 26.961 16.805 -5.812 1.00 59.16 343 SER A O 1
ATOM 2729 N N . LYS A 1 344 ? 28.135 15.088 -4.967 1.00 53.59 344 LYS A N 1
ATOM 2730 C CA . LYS A 1 344 ? 29.346 15.896 -4.773 1.00 53.59 344 LYS A CA 1
ATOM 2731 C C . LYS A 1 344 ? 29.896 16.242 -6.162 1.00 53.59 344 LYS A C 1
ATOM 2733 O O . LYS A 1 344 ? 30.099 15.336 -6.979 1.00 53.59 344 LYS A O 1
ATOM 2738 N N . ALA A 1 345 ? 30.084 17.528 -6.460 1.00 49.38 345 ALA A N 1
ATOM 2739 C CA . ALA A 1 345 ? 30.776 17.941 -7.675 1.00 49.38 345 ALA A CA 1
ATOM 2740 C C . ALA A 1 345 ? 32.188 17.338 -7.644 1.00 49.38 345 ALA A C 1
ATOM 2742 O O . ALA A 1 345 ? 32.894 17.414 -6.638 1.00 49.38 345 ALA A O 1
ATOM 2743 N N . SER A 1 346 ? 32.592 16.658 -8.716 1.00 44.28 346 SER A N 1
ATOM 2744 C CA . SER A 1 346 ? 33.959 16.153 -8.786 1.00 44.28 346 SER A CA 1
ATOM 2745 C C . SER A 1 346 ? 34.900 17.322 -9.061 1.00 44.28 346 SER A C 1
ATOM 2747 O O . SER A 1 346 ? 34.683 18.042 -10.033 1.00 44.28 346 SER A O 1
ATOM 2749 N N . LYS A 1 347 ? 36.005 17.428 -8.306 1.00 43.97 347 LYS A N 1
ATOM 2750 C CA . LYS A 1 347 ? 37.137 18.330 -8.613 1.00 43.97 347 LYS A CA 1
ATOM 2751 C C . LYS A 1 347 ? 37.706 18.136 -10.036 1.00 43.97 347 LYS A C 1
ATOM 2753 O O . LYS A 1 347 ? 38.448 18.975 -10.517 1.00 43.97 347 LYS A O 1
ATOM 2758 N N . SER A 1 348 ? 37.345 17.039 -10.715 1.00 47.25 348 SER A N 1
ATOM 2759 C CA . SER A 1 348 ? 37.740 16.708 -12.094 1.00 47.25 348 SER A CA 1
ATOM 2760 C C . SER A 1 348 ? 36.725 17.112 -13.181 1.00 47.25 348 SER A C 1
ATOM 2762 O O . SER A 1 348 ? 36.863 16.695 -14.329 1.00 47.25 348 SER A O 1
ATOM 2764 N N . GLY A 1 349 ? 35.652 17.840 -12.844 1.00 39.94 349 GLY A N 1
ATOM 2765 C CA . GLY A 1 349 ? 34.634 18.288 -13.810 1.00 39.94 349 GLY A CA 1
ATOM 2766 C C . GLY A 1 349 ? 33.703 17.191 -14.359 1.00 39.94 349 GLY A C 1
ATOM 2767 O O . GLY A 1 349 ? 32.701 17.497 -14.999 1.00 39.94 349 GLY A O 1
ATOM 2768 N N . LYS A 1 350 ? 33.957 15.903 -14.078 1.00 42.03 350 LYS A N 1
ATOM 2769 C CA . LYS A 1 350 ? 33.050 14.794 -14.427 1.00 42.03 350 LYS A CA 1
ATOM 2770 C C . LYS A 1 350 ? 32.082 14.506 -13.278 1.00 42.03 350 LYS A C 1
ATOM 2772 O O . LYS A 1 350 ? 32.450 13.891 -12.278 1.00 42.03 350 LYS A O 1
ATOM 2777 N N . SER A 1 351 ? 30.823 14.921 -13.426 1.00 44.66 351 SER A N 1
ATOM 2778 C CA . SER A 1 351 ? 29.735 14.504 -12.531 1.00 44.66 351 SER A CA 1
ATOM 2779 C C . SER A 1 351 ? 29.550 12.983 -12.633 1.00 44.66 351 SER A C 1
ATOM 2781 O O . SER A 1 351 ? 29.118 12.472 -13.668 1.00 44.66 351 SER A O 1
ATOM 2783 N N . ARG A 1 352 ? 29.916 12.231 -11.584 1.00 52.41 352 ARG A N 1
ATOM 2784 C CA . ARG A 1 352 ? 29.614 10.794 -11.511 1.00 52.41 352 ARG A CA 1
ATOM 2785 C C . ARG A 1 352 ? 28.118 10.645 -11.245 1.00 52.41 352 ARG A C 1
ATOM 2787 O O . ARG A 1 352 ? 27.647 10.950 -10.159 1.00 52.41 352 ARG A O 1
ATOM 2794 N N . SER A 1 353 ? 27.378 10.118 -12.216 1.00 58.28 353 SER A N 1
ATOM 2795 C CA . SER A 1 353 ? 25.946 9.790 -12.119 1.00 58.28 353 SER A CA 1
ATOM 2796 C C . SER A 1 353 ? 25.628 8.604 -11.187 1.00 58.28 353 SER A C 1
ATOM 2798 O O . SER A 1 353 ? 24.528 8.054 -11.244 1.00 58.28 353 SER A O 1
ATOM 2800 N N . LEU A 1 354 ? 26.582 8.190 -10.346 1.00 75.44 354 LEU A N 1
ATOM 2801 C CA . LEU A 1 354 ? 26.477 7.032 -9.466 1.00 75.44 354 LEU A CA 1
ATOM 2802 C C . LEU A 1 354 ? 25.803 7.414 -8.154 1.00 75.44 354 LEU A C 1
ATOM 2804 O O . LEU A 1 354 ? 26.251 8.316 -7.448 1.00 75.44 354 LEU A O 1
ATOM 2808 N N . ILE A 1 355 ? 24.764 6.668 -7.797 1.00 82.25 355 ILE A N 1
ATOM 2809 C CA . ILE A 1 355 ? 24.134 6.786 -6.487 1.00 82.25 355 ILE A CA 1
ATOM 2810 C C . ILE A 1 355 ? 25.112 6.281 -5.413 1.00 82.25 355 ILE A C 1
ATOM 2812 O O . ILE A 1 355 ? 25.781 5.262 -5.594 1.00 82.25 355 ILE A O 1
ATOM 2816 N N . SER A 1 356 ? 25.181 6.977 -4.274 1.00 85.25 356 SER A N 1
ATOM 2817 C CA . SER A 1 356 ? 25.991 6.553 -3.122 1.00 85.25 356 SER A CA 1
ATOM 2818 C C . SER A 1 356 ? 25.650 5.130 -2.663 1.00 85.25 356 SER A C 1
ATOM 2820 O O . SER A 1 356 ? 24.472 4.798 -2.504 1.00 85.25 356 SER A O 1
ATOM 2822 N N . SER A 1 357 ? 26.670 4.323 -2.347 1.00 88.50 357 SER A N 1
ATOM 2823 C CA . SER A 1 357 ? 26.476 2.962 -1.831 1.00 88.50 357 SER A CA 1
ATOM 2824 C C . SER A 1 357 ? 25.622 2.935 -0.571 1.00 88.50 357 SER A C 1
ATOM 2826 O O . SER A 1 357 ? 24.718 2.116 -0.465 1.00 88.50 357 SER A O 1
ATOM 2828 N N . SER A 1 358 ? 25.862 3.862 0.362 1.00 85.94 358 SER A N 1
ATOM 2829 C CA . SER A 1 358 ? 25.122 3.931 1.628 1.00 85.94 358 SER A CA 1
ATOM 2830 C C . SER A 1 358 ? 23.621 4.130 1.418 1.00 85.94 358 SER A C 1
ATOM 2832 O O . SER A 1 358 ? 22.809 3.532 2.120 1.00 85.94 358 SER A O 1
ATOM 2834 N N . VAL A 1 359 ? 23.249 4.932 0.417 1.00 87.12 359 VAL A N 1
ATOM 2835 C CA . VAL A 1 359 ? 21.851 5.217 0.082 1.00 87.12 359 VAL A CA 1
ATOM 2836 C C . VAL A 1 359 ? 21.176 3.982 -0.507 1.00 87.12 359 VAL A C 1
ATOM 2838 O O . VAL A 1 359 ? 20.103 3.601 -0.044 1.00 87.12 359 VAL A O 1
ATOM 2841 N N . LEU A 1 360 ? 21.811 3.332 -1.488 1.00 90.88 360 LEU A N 1
ATOM 2842 C CA . LEU A 1 360 ? 21.261 2.124 -2.109 1.00 90.88 360 LEU A CA 1
ATOM 2843 C C . LEU A 1 360 ? 21.170 0.964 -1.123 1.00 90.88 360 LEU A C 1
ATOM 2845 O O . LEU A 1 360 ? 20.121 0.335 -1.038 1.00 90.88 360 LEU A O 1
ATOM 2849 N N . ILE A 1 361 ? 22.232 0.708 -0.354 1.00 92.25 361 ILE A N 1
ATOM 2850 C CA . ILE A 1 361 ? 22.251 -0.352 0.661 1.00 92.25 361 ILE A CA 1
ATOM 2851 C C . ILE A 1 361 ? 21.094 -0.143 1.640 1.00 92.25 361 ILE A C 1
ATOM 2853 O O . ILE A 1 361 ? 20.338 -1.077 1.884 1.00 92.25 361 ILE A O 1
ATOM 2857 N N . HIS A 1 362 ? 20.884 1.079 2.138 1.00 90.06 362 HIS A N 1
ATOM 2858 C CA . HIS A 1 362 ? 19.785 1.359 3.063 1.00 90.06 362 HIS A CA 1
ATOM 2859 C C . HIS A 1 362 ? 18.407 1.087 2.445 1.00 90.06 362 HIS A C 1
ATOM 2861 O O . HIS A 1 362 ? 17.592 0.407 3.066 1.00 90.06 362 HIS A O 1
ATOM 2867 N N . ILE A 1 363 ? 18.153 1.589 1.231 1.00 88.94 363 ILE A N 1
ATOM 2868 C CA . ILE A 1 363 ? 16.882 1.363 0.526 1.00 88.94 363 ILE A CA 1
ATOM 2869 C C . ILE A 1 363 ? 16.633 -0.138 0.349 1.00 88.94 363 ILE A C 1
ATOM 2871 O O . ILE A 1 363 ? 15.538 -0.622 0.621 1.00 88.94 363 ILE A O 1
ATOM 2875 N N . ILE A 1 364 ? 17.654 -0.890 -0.066 1.00 95.44 364 ILE A N 1
ATOM 2876 C CA . ILE A 1 364 ? 17.524 -2.331 -0.282 1.00 95.44 364 ILE A CA 1
ATOM 2877 C C . ILE A 1 364 ? 17.247 -3.059 1.030 1.00 95.44 364 ILE A C 1
ATOM 2879 O O . ILE A 1 364 ? 16.312 -3.851 1.071 1.00 95.44 364 ILE A O 1
ATOM 2883 N N . LYS A 1 365 ? 17.972 -2.756 2.114 1.00 92.50 365 LYS A N 1
ATOM 2884 C CA . LYS A 1 365 ? 17.701 -3.328 3.446 1.00 92.50 365 LYS A CA 1
ATOM 2885 C C . LYS A 1 365 ? 16.257 -3.077 3.875 1.00 92.50 365 LYS A C 1
ATOM 2887 O O . LYS A 1 365 ? 15.570 -4.005 4.289 1.00 92.50 365 LYS A O 1
ATOM 2892 N N . SER A 1 366 ? 15.801 -1.834 3.727 1.00 88.69 366 SER A N 1
ATOM 2893 C CA . SER A 1 366 ? 14.445 -1.406 4.069 1.00 88.69 366 SER A CA 1
ATOM 2894 C C . SER A 1 366 ? 13.388 -2.210 3.307 1.00 88.69 366 SER A C 1
ATOM 2896 O O . SER A 1 366 ? 12.531 -2.839 3.924 1.00 88.69 366 SER A O 1
ATOM 2898 N N . LEU A 1 367 ? 13.478 -2.268 1.974 1.00 91.62 367 LEU A N 1
ATOM 2899 C CA . LEU A 1 367 ? 12.514 -2.998 1.141 1.00 91.62 367 LEU A CA 1
ATOM 2900 C C . LEU A 1 367 ? 12.574 -4.519 1.368 1.00 91.62 367 LEU A C 1
ATOM 2902 O O . LEU A 1 367 ? 11.541 -5.183 1.351 1.00 91.62 367 LEU A O 1
ATOM 2906 N N . PHE A 1 368 ? 13.766 -5.065 1.618 1.00 92.38 368 PHE A N 1
ATOM 2907 C CA . PHE A 1 368 ? 13.978 -6.489 1.885 1.00 92.38 368 PHE A CA 1
ATOM 2908 C C . PHE A 1 368 ? 13.332 -6.930 3.208 1.00 92.38 368 PHE A C 1
ATOM 2910 O O . PHE A 1 368 ? 12.664 -7.961 3.253 1.00 92.38 368 PHE A O 1
ATOM 2917 N N . VAL A 1 369 ? 13.462 -6.121 4.267 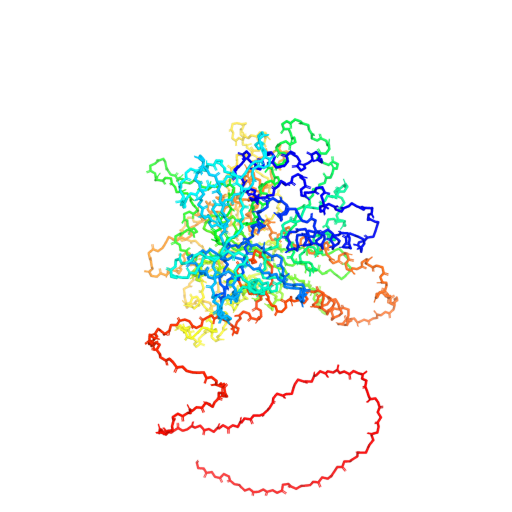1.00 87.31 369 VAL A N 1
ATOM 2918 C CA . VAL A 1 369 ? 12.796 -6.359 5.559 1.00 87.31 369 VAL A CA 1
ATOM 2919 C C . VAL A 1 369 ? 11.282 -6.186 5.442 1.00 87.31 369 VAL A C 1
ATOM 2921 O O . VAL A 1 369 ? 10.544 -7.025 5.948 1.00 87.31 369 VAL A O 1
ATOM 2924 N N . GLN A 1 370 ? 10.803 -5.148 4.748 1.00 85.94 370 GLN A N 1
ATOM 2925 C CA . GLN A 1 370 ? 9.363 -4.940 4.540 1.00 85.94 370 GLN A CA 1
ATOM 2926 C C . GLN A 1 370 ? 8.709 -6.120 3.808 1.00 85.94 370 GLN A C 1
ATOM 2928 O O . GLN A 1 370 ? 7.604 -6.522 4.166 1.00 85.94 370 GLN A O 1
ATOM 2933 N N . PHE A 1 371 ? 9.404 -6.718 2.835 1.00 89.62 371 PHE A N 1
ATOM 2934 C CA . PHE A 1 371 ? 8.941 -7.944 2.186 1.00 89.62 371 PHE A CA 1
ATOM 2935 C C . PHE A 1 371 ? 8.785 -9.095 3.178 1.00 89.62 371 PHE A C 1
ATOM 2937 O O . PHE A 1 371 ? 7.736 -9.733 3.200 1.00 89.62 371 PHE A O 1
ATOM 2944 N N . TYR A 1 372 ? 9.786 -9.326 4.032 1.00 87.06 372 TYR A N 1
ATOM 2945 C CA . TYR A 1 372 ? 9.714 -10.366 5.056 1.00 87.06 372 TYR A CA 1
ATOM 2946 C C . TYR A 1 372 ? 8.572 -10.122 6.049 1.00 87.06 372 TYR A C 1
ATOM 2948 O O . TYR A 1 372 ? 7.800 -11.034 6.307 1.00 87.06 372 TYR A O 1
ATOM 2956 N N . LEU A 1 373 ? 8.405 -8.895 6.551 1.00 82.12 373 LEU A N 1
ATOM 2957 C CA . LEU A 1 373 ? 7.316 -8.563 7.482 1.00 82.12 373 LEU A CA 1
ATOM 2958 C C . LEU A 1 373 ? 5.928 -8.812 6.869 1.00 82.12 373 LEU A C 1
ATOM 2960 O O . LEU A 1 373 ? 4.998 -9.227 7.561 1.00 82.12 373 LEU A O 1
ATOM 2964 N N . PHE A 1 374 ? 5.789 -8.586 5.561 1.00 83.25 374 PHE A N 1
ATOM 2965 C CA . PHE A 1 374 ? 4.538 -8.831 4.851 1.00 83.25 374 PHE A CA 1
ATOM 2966 C C . PHE A 1 374 ? 4.308 -10.317 4.531 1.00 83.25 374 PHE A C 1
ATOM 2968 O O . PHE A 1 374 ? 3.175 -10.788 4.597 1.00 83.25 374 PHE A O 1
ATOM 2975 N N . ARG A 1 375 ? 5.360 -11.056 4.153 1.00 84.25 375 ARG A N 1
ATOM 2976 C CA . ARG A 1 375 ? 5.266 -12.425 3.611 1.00 84.25 375 ARG A CA 1
ATOM 2977 C C . ARG A 1 375 ? 5.597 -13.541 4.595 1.00 84.25 375 ARG A C 1
ATOM 2979 O O . ARG A 1 375 ? 5.326 -14.689 4.269 1.00 84.25 375 ARG A O 1
ATOM 2986 N N . ASP A 1 376 ? 6.224 -13.218 5.720 1.00 87.00 376 ASP A N 1
ATOM 2987 C CA . ASP A 1 376 ? 6.871 -14.159 6.647 1.00 87.00 376 ASP A CA 1
ATOM 2988 C C . ASP A 1 376 ? 7.909 -15.080 5.974 1.00 87.00 376 ASP A C 1
ATOM 2990 O O . ASP A 1 376 ? 8.311 -16.105 6.519 1.00 87.00 376 ASP A O 1
ATOM 2994 N N . GLU A 1 377 ? 8.382 -14.707 4.781 1.00 89.94 377 GLU A N 1
ATOM 2995 C CA . GLU A 1 377 ? 9.370 -15.454 4.009 1.00 89.94 377 GLU A CA 1
ATOM 2996 C C . GLU A 1 377 ? 10.335 -14.485 3.320 1.00 89.94 377 GLU A C 1
ATOM 2998 O O . GLU A 1 377 ? 9.948 -13.426 2.817 1.00 89.94 377 GLU A O 1
ATOM 3003 N N . TRP A 1 378 ? 11.620 -14.840 3.303 1.00 91.62 378 TRP A N 1
ATOM 3004 C CA . TRP A 1 378 ? 12.641 -14.037 2.639 1.00 91.62 378 TRP A CA 1
ATOM 3005 C C . TRP A 1 378 ? 12.577 -14.214 1.116 1.00 91.62 378 TRP A C 1
ATOM 3007 O O . TRP A 1 378 ? 12.339 -15.327 0.638 1.00 91.62 378 TRP A O 1
ATOM 3017 N N . PRO A 1 379 ? 12.841 -13.155 0.329 1.00 93.06 379 PRO A N 1
ATOM 3018 C CA . PRO A 1 379 ? 12.927 -13.276 -1.120 1.00 93.06 379 PRO A CA 1
ATOM 3019 C C . PRO A 1 379 ? 13.975 -14.308 -1.542 1.00 93.06 379 PRO A C 1
ATOM 3021 O O . PRO A 1 379 ? 15.090 -14.306 -1.026 1.00 93.06 379 PRO A O 1
ATOM 3024 N N . LYS A 1 380 ? 13.641 -15.138 -2.531 1.00 91.69 380 LYS A N 1
ATOM 3025 C CA . LYS A 1 380 ? 14.566 -16.065 -3.209 1.00 91.69 380 LYS A CA 1
ATOM 3026 C C . LYS A 1 380 ? 15.055 -15.503 -4.545 1.00 91.69 380 LYS A C 1
ATOM 3028 O O . LYS A 1 380 ? 16.148 -15.841 -4.998 1.00 91.69 380 LYS A O 1
ATOM 3033 N N . ARG A 1 381 ? 14.276 -14.595 -5.145 1.00 92.75 381 ARG A N 1
ATOM 3034 C CA . ARG A 1 381 ? 14.598 -13.882 -6.390 1.00 92.75 381 ARG A CA 1
ATOM 3035 C C . ARG A 1 381 ? 14.386 -12.380 -6.236 1.00 92.75 381 ARG A C 1
ATOM 3037 O O . ARG A 1 381 ? 13.509 -11.950 -5.487 1.00 92.75 381 ARG A O 1
ATOM 3044 N N . ILE A 1 382 ? 15.150 -11.590 -6.986 1.00 95.62 382 ILE A N 1
ATOM 3045 C CA . ILE A 1 382 ? 14.969 -10.145 -7.134 1.00 95.62 382 ILE A CA 1
ATOM 3046 C C . ILE A 1 382 ? 14.856 -9.799 -8.620 1.00 95.62 382 ILE A C 1
ATOM 3048 O O . ILE A 1 382 ? 15.747 -10.114 -9.409 1.00 95.62 382 ILE A O 1
ATOM 3052 N N . LEU A 1 383 ? 13.785 -9.093 -8.987 1.00 96.50 383 LEU A N 1
ATOM 3053 C CA . LEU A 1 383 ? 13.613 -8.478 -10.304 1.00 96.50 383 LEU A CA 1
ATOM 3054 C C . LEU A 1 383 ? 13.665 -6.957 -10.143 1.00 96.50 383 LEU A C 1
ATOM 3056 O O . LEU A 1 383 ? 12.745 -6.357 -9.594 1.00 96.50 383 LEU A O 1
ATOM 3060 N N . TYR A 1 384 ? 14.755 -6.334 -10.584 1.00 97.19 384 TYR A N 1
ATOM 3061 C CA . TYR A 1 384 ? 15.057 -4.930 -10.309 1.00 97.19 384 TYR A CA 1
ATOM 3062 C C . TYR A 1 384 ? 14.936 -4.071 -11.574 1.00 97.19 384 TYR A C 1
ATOM 3064 O O . TYR A 1 384 ? 15.734 -4.207 -12.497 1.00 97.19 384 TYR A O 1
ATOM 3072 N N . TYR A 1 385 ? 13.961 -3.161 -11.603 1.00 97.06 385 TYR A N 1
ATOM 3073 C CA . TYR A 1 385 ? 13.728 -2.191 -12.672 1.00 97.06 385 TYR A CA 1
ATOM 3074 C C . TYR A 1 385 ? 14.316 -0.820 -12.317 1.00 97.06 385 TYR A C 1
ATOM 3076 O O . TYR A 1 385 ? 13.909 -0.185 -11.344 1.00 97.06 385 TYR A O 1
ATOM 3084 N N . ARG A 1 386 ? 15.228 -0.312 -13.147 1.00 93.31 386 ARG A N 1
ATOM 3085 C CA . ARG A 1 386 ? 16.000 0.915 -12.909 1.00 93.31 386 ARG A CA 1
ATOM 3086 C C . ARG A 1 386 ? 15.719 1.987 -13.961 1.00 93.31 386 ARG A C 1
ATOM 3088 O O . ARG A 1 386 ? 15.939 1.746 -15.142 1.00 93.31 386 ARG A O 1
ATOM 3095 N N . GLU A 1 387 ? 15.319 3.197 -13.559 1.00 89.00 387 GLU A N 1
ATOM 3096 C CA . GLU A 1 387 ? 15.064 4.324 -14.485 1.00 89.00 387 GLU A CA 1
ATOM 3097 C C . GLU A 1 387 ? 15.881 5.571 -14.171 1.00 89.00 387 GLU A C 1
ATOM 3099 O O . GLU A 1 387 ? 15.961 5.985 -13.020 1.00 89.00 387 GLU A O 1
ATOM 3104 N N . GLY A 1 388 ? 16.451 6.199 -15.200 1.00 74.44 388 GLY A N 1
ATOM 3105 C CA . GLY A 1 388 ? 17.254 7.419 -15.057 1.00 74.44 388 GLY A CA 1
ATOM 3106 C C . GLY A 1 388 ? 18.754 7.208 -15.272 1.00 74.44 388 GLY A C 1
ATOM 3107 O O . GLY A 1 388 ? 19.544 8.099 -14.964 1.00 74.44 388 GLY A O 1
ATOM 3108 N N . LEU A 1 389 ? 19.154 6.050 -15.807 1.00 77.75 389 LEU A N 1
ATOM 3109 C CA . LEU A 1 389 ? 20.479 5.852 -16.396 1.00 77.75 389 LEU A CA 1
ATOM 3110 C C . LEU A 1 389 ? 20.434 6.244 -17.887 1.00 77.75 389 LEU A C 1
ATOM 3112 O O . LEU A 1 389 ? 19.520 5.846 -18.612 1.00 77.75 389 LEU A O 1
ATOM 3116 N N . SER A 1 390 ? 21.394 7.054 -18.343 1.00 67.88 390 SER A N 1
ATOM 3117 C CA . SER A 1 390 ? 21.514 7.472 -19.750 1.00 67.88 390 SER A CA 1
ATOM 3118 C C . SER A 1 390 ? 21.975 6.312 -20.635 1.00 67.88 390 SER A C 1
ATOM 3120 O O . SER A 1 390 ? 22.727 5.474 -20.175 1.00 67.88 390 SER A O 1
ATOM 3122 N N . GLU A 1 391 ? 21.615 6.260 -21.920 1.00 59.47 391 GLU A N 1
ATOM 3123 C CA . GLU A 1 391 ? 21.953 5.121 -22.810 1.00 59.47 391 GLU A CA 1
ATOM 3124 C C . GLU A 1 391 ? 23.462 4.807 -22.978 1.00 59.47 391 GLU A C 1
ATOM 3126 O O . GLU A 1 391 ? 23.807 3.770 -23.554 1.00 59.47 391 GLU A O 1
ATOM 3131 N N . GLY A 1 392 ? 24.343 5.688 -22.486 1.00 56.91 392 GLY A N 1
ATOM 3132 C CA . GLY A 1 392 ? 25.799 5.525 -22.410 1.00 56.91 392 GLY A CA 1
ATOM 3133 C C . GLY A 1 392 ? 26.336 5.270 -20.994 1.00 56.91 392 GLY A C 1
ATOM 3134 O O . GLY A 1 392 ? 27.492 5.595 -20.727 1.00 56.91 392 GLY A O 1
ATOM 3135 N N . PHE A 1 393 ? 25.517 4.766 -20.059 1.00 64.81 393 PHE A N 1
ATOM 3136 C CA . PHE A 1 393 ? 25.995 4.382 -18.726 1.00 64.81 393 PHE A CA 1
ATOM 3137 C C . PHE A 1 393 ? 27.110 3.332 -18.831 1.00 64.81 393 PHE A C 1
ATOM 3139 O O . PHE A 1 393 ? 27.077 2.440 -19.678 1.00 64.81 393 PHE A O 1
ATOM 3146 N N . SER A 1 394 ? 28.107 3.426 -17.953 1.00 63.19 394 SER A N 1
ATOM 3147 C CA . SER A 1 394 ? 29.181 2.441 -17.902 1.00 63.19 394 SER A CA 1
ATOM 3148 C C . SER A 1 394 ? 28.701 1.164 -17.208 1.00 63.19 394 SER A C 1
ATOM 3150 O O . SER A 1 394 ? 27.929 1.207 -16.248 1.00 63.19 394 SER A O 1
ATOM 3152 N N . THR A 1 395 ? 29.217 0.013 -17.642 1.00 73.38 395 THR A N 1
ATOM 3153 C CA . THR A 1 395 ? 29.114 -1.272 -16.925 1.00 73.38 395 THR A CA 1
ATOM 3154 C C . THR A 1 395 ? 29.478 -1.138 -15.438 1.00 73.38 395 THR A C 1
ATOM 3156 O O . THR A 1 395 ? 28.909 -1.815 -14.586 1.00 73.38 395 THR A O 1
ATOM 3159 N N . GLU A 1 396 ? 30.367 -0.198 -15.103 1.00 76.88 396 GLU A N 1
ATOM 3160 C CA . GLU A 1 396 ? 30.726 0.174 -13.732 1.00 76.88 396 GLU A CA 1
ATOM 3161 C C . GLU A 1 396 ? 29.519 0.615 -12.888 1.00 76.88 396 GLU A C 1
ATOM 3163 O O . GLU A 1 396 ? 29.418 0.204 -11.734 1.00 76.88 396 GLU A O 1
ATOM 3168 N N . ALA A 1 397 ? 28.581 1.389 -13.447 1.00 81.25 397 ALA A N 1
ATOM 3169 C CA . ALA A 1 397 ? 27.406 1.864 -12.717 1.00 81.25 397 ALA A CA 1
ATOM 3170 C C . ALA A 1 397 ? 26.478 0.722 -12.308 1.00 81.25 397 ALA A C 1
ATOM 3172 O O . ALA A 1 397 ? 26.059 0.639 -11.155 1.00 81.25 397 ALA A O 1
ATOM 3173 N N . ILE A 1 398 ? 26.220 -0.201 -13.231 1.00 83.06 398 ILE A N 1
ATOM 3174 C CA . ILE A 1 398 ? 25.403 -1.386 -12.961 1.00 83.06 398 ILE A CA 1
ATOM 3175 C C . ILE A 1 398 ? 26.102 -2.285 -11.944 1.00 83.06 398 ILE A C 1
ATOM 3177 O O . ILE A 1 398 ? 25.497 -2.669 -10.946 1.00 83.06 398 ILE A O 1
ATOM 3181 N N . ASN A 1 399 ? 27.397 -2.551 -12.133 1.00 84.06 399 ASN A N 1
ATOM 3182 C CA . ASN A 1 399 ? 28.184 -3.355 -11.197 1.00 84.06 399 ASN A CA 1
ATOM 3183 C C . ASN A 1 399 ? 28.250 -2.727 -9.798 1.00 84.06 399 ASN A C 1
ATOM 3185 O O . ASN A 1 399 ? 28.327 -3.431 -8.793 1.00 84.06 399 ASN A O 1
ATOM 3189 N N . HIS A 1 400 ? 28.250 -1.399 -9.707 1.00 87.00 400 HIS A N 1
ATOM 3190 C CA . HIS A 1 400 ? 28.160 -0.677 -8.443 1.00 87.00 400 HIS A CA 1
ATOM 3191 C C . HIS A 1 400 ? 26.795 -0.858 -7.774 1.00 87.00 400 HIS A C 1
ATOM 3193 O O . HIS A 1 400 ? 26.748 -1.287 -6.621 1.00 87.00 400 HIS A O 1
ATOM 3199 N N . GLU A 1 401 ? 25.691 -0.601 -8.483 1.00 91.12 401 GLU A N 1
ATOM 3200 C CA . GLU A 1 401 ? 24.346 -0.763 -7.911 1.00 91.12 401 GLU A CA 1
ATOM 3201 C C . GLU A 1 401 ? 24.085 -2.220 -7.498 1.00 91.12 401 GLU A C 1
ATOM 3203 O O . GLU A 1 401 ? 23.587 -2.468 -6.402 1.00 91.12 401 GLU A O 1
ATOM 3208 N N . MET A 1 402 ? 24.513 -3.197 -8.300 1.00 89.69 402 MET A N 1
ATOM 3209 C CA . MET A 1 402 ? 24.405 -4.617 -7.958 1.00 89.69 402 MET A CA 1
ATOM 3210 C C . MET A 1 402 ? 25.160 -5.001 -6.685 1.00 89.69 402 MET A C 1
ATOM 3212 O O . MET A 1 402 ? 24.625 -5.753 -5.870 1.00 89.69 402 MET A O 1
ATOM 3216 N N . ARG A 1 403 ? 26.374 -4.467 -6.475 1.00 89.56 403 ARG A N 1
ATOM 3217 C CA . ARG A 1 403 ? 27.103 -4.657 -5.206 1.00 89.56 403 ARG A CA 1
ATOM 3218 C C . ARG A 1 403 ? 26.309 -4.127 -4.033 1.00 89.56 403 ARG A C 1
ATOM 3220 O O . ARG A 1 403 ? 26.254 -4.779 -2.999 1.00 89.56 403 ARG A O 1
ATOM 3227 N N . CYS A 1 404 ? 25.681 -2.970 -4.202 1.00 93.69 404 CYS A N 1
ATOM 3228 C CA . CYS A 1 404 ? 24.865 -2.370 -3.157 1.00 93.69 404 CYS A CA 1
ATOM 3229 C C . CYS A 1 404 ? 23.625 -3.220 -2.852 1.00 93.69 404 CYS A C 1
ATOM 3231 O O . CYS A 1 404 ? 23.303 -3.407 -1.682 1.00 93.69 404 CYS A O 1
ATOM 3233 N N . ILE A 1 405 ? 22.975 -3.786 -3.878 1.00 95.50 405 ILE A N 1
ATOM 3234 C CA . ILE A 1 405 ? 21.841 -4.706 -3.702 1.00 95.50 405 ILE A CA 1
ATOM 3235 C C . ILE A 1 405 ? 22.278 -5.945 -2.912 1.00 95.50 405 ILE A C 1
ATOM 3237 O O . ILE A 1 405 ? 21.699 -6.242 -1.867 1.00 95.50 405 ILE A O 1
ATOM 3241 N N . ARG A 1 406 ? 23.344 -6.630 -3.350 1.00 93.38 406 ARG A N 1
ATOM 3242 C CA . ARG A 1 406 ? 23.864 -7.816 -2.649 1.00 93.38 406 ARG A CA 1
ATOM 3243 C C . ARG A 1 406 ? 24.290 -7.502 -1.223 1.00 93.38 406 ARG A C 1
ATOM 3245 O O . ARG A 1 406 ? 23.931 -8.245 -0.316 1.00 93.38 406 ARG A O 1
ATOM 3252 N N . LYS A 1 407 ? 25.007 -6.397 -1.014 1.00 93.88 407 LYS A N 1
ATOM 3253 C CA . LYS A 1 407 ? 25.459 -5.983 0.314 1.00 93.88 407 LYS A CA 1
ATOM 3254 C C . LYS A 1 407 ? 24.281 -5.686 1.239 1.00 93.88 407 LYS A C 1
ATOM 3256 O O . LYS A 1 407 ? 24.292 -6.139 2.376 1.00 93.88 407 LYS A O 1
ATOM 3261 N N . GLY A 1 408 ? 23.242 -5.010 0.744 1.00 94.31 408 GLY A N 1
ATOM 3262 C CA . GLY A 1 408 ? 22.017 -4.766 1.505 1.00 94.31 408 GLY A CA 1
ATOM 3263 C C . GLY A 1 408 ? 21.325 -6.058 1.941 1.00 94.31 408 GLY A C 1
ATOM 3264 O O . GLY A 1 408 ? 21.021 -6.216 3.121 1.00 94.31 408 GLY A O 1
ATOM 3265 N N . CYS A 1 409 ? 21.142 -7.015 1.026 1.00 95.00 409 CYS A N 1
ATOM 3266 C CA . CYS A 1 409 ? 20.591 -8.329 1.371 1.00 95.00 409 CYS A CA 1
ATOM 3267 C C . CYS A 1 409 ? 21.490 -9.084 2.362 1.00 95.00 409 CYS A C 1
ATOM 3269 O O . CYS A 1 409 ? 20.996 -9.626 3.347 1.00 95.00 409 CYS A O 1
ATOM 3271 N N . GLN A 1 410 ? 22.805 -9.099 2.126 1.00 93.31 410 GLN A N 1
ATOM 3272 C CA . GLN A 1 410 ? 23.770 -9.788 2.980 1.00 93.31 410 GLN A CA 1
ATOM 3273 C C . GLN A 1 410 ? 23.769 -9.228 4.401 1.00 93.31 410 GLN A C 1
ATOM 3275 O O . GLN A 1 410 ? 23.776 -10.020 5.333 1.00 93.31 410 GLN A O 1
ATOM 3280 N N . GLU A 1 411 ? 23.730 -7.906 4.583 1.00 92.31 411 GLU A N 1
ATOM 3281 C CA . GLU A 1 411 ? 23.730 -7.298 5.917 1.00 92.31 411 GLU A CA 1
ATOM 3282 C C . GLU A 1 411 ? 22.510 -7.733 6.735 1.00 92.31 411 GLU A C 1
ATOM 3284 O O . GLU A 1 411 ? 22.662 -8.077 7.905 1.00 92.31 411 GLU A O 1
ATOM 3289 N N . VAL A 1 412 ? 21.323 -7.779 6.116 1.00 89.81 412 VAL A N 1
ATOM 3290 C CA . VAL A 1 412 ? 20.086 -8.234 6.782 1.00 89.81 412 VAL A CA 1
ATOM 3291 C C . VAL A 1 412 ? 20.130 -9.729 7.081 1.00 89.81 412 VAL A C 1
ATOM 3293 O O . VAL A 1 412 ? 19.716 -10.168 8.149 1.00 89.81 412 VAL A O 1
ATOM 3296 N N . LEU A 1 413 ? 20.625 -10.536 6.144 1.00 90.62 413 LEU A N 1
ATOM 3297 C CA . LEU A 1 413 ? 20.687 -11.980 6.344 1.00 90.62 413 LEU A CA 1
ATOM 3298 C C . LEU A 1 413 ? 21.747 -12.355 7.388 1.00 90.62 413 LEU A C 1
ATOM 3300 O O . LEU A 1 413 ? 21.483 -13.206 8.225 1.00 90.62 413 LEU A O 1
ATOM 3304 N N . SER A 1 414 ? 22.893 -11.671 7.411 1.00 89.00 414 SER A N 1
ATOM 3305 C CA . SER A 1 414 ? 23.998 -11.949 8.338 1.00 89.00 414 SER A CA 1
ATOM 3306 C C . SER A 1 414 ? 23.710 -11.643 9.803 1.00 89.00 414 SER A C 1
ATOM 3308 O O . SER A 1 414 ? 24.398 -12.168 10.670 1.00 89.00 414 SER A O 1
ATOM 3310 N N . SER A 1 415 ? 22.682 -10.843 10.107 1.00 84.31 415 SER A N 1
ATOM 3311 C CA . SER A 1 415 ? 22.234 -10.662 11.491 1.00 84.31 415 SER A CA 1
ATOM 3312 C C . SER A 1 415 ? 21.458 -11.866 12.039 1.00 84.31 415 SER A C 1
ATOM 3314 O O . SER A 1 415 ? 21.064 -11.854 13.205 1.00 84.31 415 SER A O 1
ATOM 3316 N N . ARG A 1 416 ? 21.196 -12.892 11.217 1.00 83.31 416 ARG A N 1
ATOM 3317 C CA . ARG A 1 416 ? 20.451 -14.091 11.612 1.00 83.31 416 ARG A CA 1
ATOM 3318 C C . ARG A 1 416 ? 21.402 -15.190 12.105 1.00 83.31 416 ARG A C 1
ATOM 3320 O O . ARG A 1 416 ? 22.377 -15.471 11.411 1.00 83.31 416 ARG A O 1
ATOM 3327 N N . PRO A 1 417 ? 21.107 -15.854 13.238 1.00 79.50 417 PRO A N 1
ATOM 3328 C CA . PRO A 1 417 ? 21.942 -16.934 13.776 1.00 79.50 417 PRO A CA 1
ATOM 3329 C C . PRO A 1 417 ? 22.177 -18.094 12.799 1.00 79.50 417 PRO A C 1
ATOM 3331 O O . PRO A 1 417 ? 23.250 -18.682 12.779 1.00 79.50 417 PRO A O 1
ATOM 3334 N N . GLU A 1 418 ? 21.174 -18.416 11.984 1.00 82.81 418 GLU A N 1
ATOM 3335 C CA . GLU A 1 418 ? 21.197 -19.512 11.013 1.00 82.81 418 GLU A CA 1
ATOM 3336 C C . GLU A 1 418 ? 21.879 -19.159 9.681 1.00 82.81 418 GLU A C 1
ATOM 3338 O O . GLU A 1 418 ? 21.948 -19.995 8.778 1.00 82.81 418 GLU A O 1
ATOM 3343 N N . PHE A 1 419 ? 22.355 -17.922 9.510 1.00 85.25 419 PHE A N 1
ATOM 3344 C CA . PHE A 1 419 ? 22.978 -17.508 8.261 1.00 85.25 419 PHE A CA 1
ATOM 3345 C C . PHE A 1 419 ? 24.437 -17.958 8.178 1.00 85.25 419 PHE A C 1
ATOM 3347 O O . PHE A 1 419 ? 25.295 -17.480 8.914 1.00 85.25 419 PHE A O 1
ATOM 3354 N N . GLY A 1 420 ? 24.729 -18.809 7.197 1.00 82.62 420 GLY A N 1
ATOM 3355 C CA . GLY A 1 420 ? 26.082 -19.140 6.762 1.00 82.62 420 GLY A CA 1
ATOM 3356 C C . GLY A 1 420 ? 26.217 -18.926 5.259 1.00 82.62 420 GLY A C 1
ATOM 3357 O O . GLY A 1 420 ? 25.330 -19.301 4.491 1.00 82.62 420 GLY A O 1
ATOM 3358 N N . CYS A 1 421 ? 27.315 -18.312 4.816 1.00 84.12 421 CYS A N 1
ATOM 3359 C CA . CYS A 1 421 ? 27.605 -18.172 3.391 1.00 84.12 421 CYS A CA 1
ATOM 3360 C C . CYS A 1 421 ? 28.454 -19.364 2.920 1.00 84.12 421 CYS A C 1
ATOM 3362 O O . CYS A 1 421 ? 29.614 -19.445 3.313 1.00 84.12 421 CYS A O 1
ATOM 3364 N N . PRO A 1 422 ? 27.972 -20.221 1.997 1.00 82.94 422 PRO A N 1
ATOM 3365 C CA . PRO A 1 422 ? 28.752 -21.369 1.512 1.00 82.94 422 PRO A CA 1
ATOM 3366 C C . PRO A 1 422 ? 30.065 -20.993 0.802 1.00 82.94 422 PRO A C 1
ATOM 3368 O O . PRO A 1 422 ? 30.920 -21.837 0.575 1.00 82.94 422 PRO A O 1
ATOM 3371 N N . ASN A 1 423 ? 30.212 -19.725 0.412 1.00 81.94 423 ASN A N 1
ATOM 3372 C CA . ASN A 1 423 ? 31.376 -19.176 -0.282 1.00 81.94 423 ASN A CA 1
ATOM 3373 C C . ASN A 1 423 ? 31.990 -18.002 0.506 1.00 81.94 423 ASN A C 1
ATOM 3375 O O . ASN A 1 423 ? 32.263 -16.941 -0.060 1.00 81.94 423 ASN A O 1
ATOM 3379 N N . GLU A 1 424 ? 32.086 -18.134 1.831 1.00 80.50 424 GLU A N 1
ATOM 3380 C CA . GLU A 1 424 ? 32.462 -17.049 2.747 1.00 80.50 424 GLU A CA 1
ATOM 3381 C C . GLU A 1 424 ? 33.801 -16.388 2.399 1.00 80.50 424 GLU A C 1
ATOM 3383 O O . GLU A 1 424 ? 33.847 -15.161 2.279 1.00 80.50 424 GLU A O 1
ATOM 3388 N N . GLU A 1 425 ? 34.842 -17.180 2.124 1.00 79.50 425 GLU A N 1
ATOM 3389 C CA . GLU A 1 425 ? 36.193 -16.695 1.800 1.00 79.50 425 GLU A CA 1
ATOM 3390 C C . GLU A 1 425 ? 36.187 -15.645 0.677 1.00 79.50 425 GLU A C 1
ATOM 3392 O O . GLU A 1 425 ? 36.751 -14.558 0.814 1.00 79.50 425 GLU A O 1
ATOM 3397 N N . LYS A 1 426 ? 35.483 -15.933 -0.427 1.00 77.81 426 LYS A N 1
ATOM 3398 C CA . LYS A 1 426 ? 35.396 -15.035 -1.595 1.00 77.81 426 LYS A CA 1
ATOM 3399 C C . LYS A 1 426 ? 34.330 -13.956 -1.433 1.00 77.81 426 LYS A C 1
ATOM 3401 O O . LYS A 1 426 ? 34.475 -12.848 -1.955 1.00 77.81 426 LYS A O 1
ATOM 3406 N N . CYS A 1 427 ? 33.243 -14.277 -0.732 1.00 81.50 427 CYS A N 1
ATOM 3407 C CA . CYS A 1 427 ? 32.167 -13.336 -0.446 1.00 81.50 427 CYS A CA 1
ATOM 3408 C C . CYS A 1 427 ? 32.693 -12.152 0.374 1.00 81.50 427 CYS A C 1
ATOM 3410 O O . CYS A 1 427 ? 32.382 -10.999 0.060 1.00 81.50 427 CYS A O 1
ATOM 3412 N N . SER A 1 428 ? 33.510 -12.431 1.397 1.00 82.81 428 SER A N 1
ATOM 3413 C CA . SER A 1 428 ? 34.123 -11.434 2.288 1.00 82.81 428 SER A CA 1
ATOM 3414 C C . SER A 1 428 ? 33.089 -10.431 2.828 1.00 82.81 428 SER A C 1
ATOM 3416 O O . SER A 1 428 ? 33.302 -9.219 2.829 1.00 82.81 428 SER A O 1
ATOM 3418 N N . GLY A 1 429 ? 31.892 -10.923 3.168 1.00 82.25 429 GLY A N 1
ATOM 3419 C CA . GLY A 1 429 ? 30.781 -10.100 3.653 1.00 82.25 429 GLY A CA 1
ATOM 3420 C C . GLY A 1 429 ? 30.187 -9.119 2.632 1.00 82.25 429 GLY A C 1
ATOM 3421 O O . GLY A 1 429 ? 29.431 -8.236 3.022 1.00 82.25 429 GLY A O 1
ATOM 3422 N N . ARG A 1 430 ? 30.495 -9.215 1.333 1.00 84.00 430 ARG A N 1
ATOM 3423 C CA . ARG A 1 430 ? 29.925 -8.336 0.285 1.00 84.00 430 ARG A CA 1
ATOM 3424 C C . ARG A 1 430 ? 28.580 -8.830 -0.261 1.00 84.00 430 ARG A C 1
ATOM 3426 O O . ARG A 1 430 ? 27.867 -8.070 -0.910 1.00 84.00 430 ARG A O 1
ATOM 3433 N N . GLY A 1 431 ? 28.236 -10.082 0.034 1.00 87.00 431 GLY A N 1
ATOM 3434 C CA . GLY A 1 431 ? 27.121 -10.804 -0.567 1.00 87.00 431 GLY A CA 1
ATOM 3435 C C . GLY A 1 431 ? 27.529 -11.447 -1.893 1.00 87.00 431 GLY A C 1
ATOM 3436 O O . GLY A 1 431 ? 28.208 -10.835 -2.715 1.00 87.00 431 GLY A O 1
ATOM 3437 N N . CYS A 1 432 ? 27.114 -12.692 -2.107 1.00 85.06 432 CYS A N 1
ATOM 3438 C CA . CYS A 1 432 ? 27.376 -13.444 -3.333 1.00 85.06 432 CYS A CA 1
ATOM 3439 C C . CYS A 1 432 ? 26.130 -14.229 -3.756 1.00 85.06 432 CYS A C 1
ATOM 3441 O O . CYS A 1 432 ? 25.145 -14.293 -3.017 1.00 85.06 432 CYS A O 1
ATOM 3443 N N . ILE A 1 433 ? 26.180 -14.847 -4.934 1.00 82.81 433 ILE A N 1
ATOM 3444 C CA . ILE A 1 433 ? 25.051 -15.591 -5.505 1.00 82.81 433 ILE A CA 1
ATOM 3445 C C . ILE A 1 433 ? 24.571 -16.777 -4.651 1.00 82.81 433 ILE A C 1
ATOM 3447 O O . ILE A 1 433 ? 23.436 -17.206 -4.788 1.00 82.81 433 ILE A O 1
ATOM 3451 N N . PHE A 1 434 ? 25.414 -17.282 -3.746 1.00 82.81 434 PHE A N 1
ATOM 3452 C CA . PHE A 1 434 ? 25.089 -18.423 -2.883 1.00 82.81 434 PHE A CA 1
ATOM 3453 C C . PHE A 1 434 ? 24.410 -18.033 -1.569 1.00 82.81 434 PHE A C 1
ATOM 3455 O O . PHE A 1 434 ? 23.773 -18.872 -0.945 1.00 82.81 434 PHE A O 1
ATOM 3462 N N . CYS A 1 435 ? 24.572 -16.787 -1.118 1.00 85.94 435 CYS A N 1
ATOM 3463 C CA . CYS A 1 435 ? 24.042 -16.329 0.170 1.00 85.94 435 CYS A CA 1
ATOM 3464 C C . CYS A 1 435 ? 23.042 -15.177 0.045 1.00 85.94 435 CYS A C 1
ATOM 3466 O O . CYS A 1 435 ? 22.471 -14.743 1.040 1.00 85.94 435 CYS A O 1
ATOM 3468 N N . THR A 1 436 ? 22.833 -14.660 -1.165 1.00 90.81 436 THR A N 1
ATOM 3469 C CA . THR A 1 436 ? 21.850 -13.611 -1.450 1.00 90.81 436 THR A CA 1
ATOM 3470 C C . THR A 1 436 ? 20.999 -14.014 -2.653 1.00 90.81 436 THR A C 1
ATOM 3472 O O . THR A 1 436 ? 21.471 -14.801 -3.474 1.00 90.81 436 THR A O 1
ATOM 3475 N N . PRO A 1 437 ? 19.766 -13.489 -2.775 1.00 92.19 437 PRO A N 1
ATOM 3476 C CA . PRO A 1 437 ? 18.844 -13.870 -3.845 1.00 92.19 437 PRO A CA 1
ATOM 3477 C C . PRO A 1 437 ? 19.426 -13.678 -5.247 1.00 92.19 437 PRO A C 1
ATOM 3479 O O . PRO A 1 437 ? 20.271 -12.805 -5.463 1.00 92.19 437 PRO A O 1
ATOM 3482 N N . LEU A 1 438 ? 18.917 -14.451 -6.208 1.00 89.50 438 LEU A N 1
ATOM 3483 C CA . LEU A 1 438 ? 19.260 -14.296 -7.623 1.00 89.50 438 LEU A CA 1
ATOM 3484 C C . LEU A 1 438 ? 18.687 -12.987 -8.171 1.00 89.50 438 LEU A C 1
ATOM 3486 O O . LEU A 1 438 ? 17.493 -12.716 -8.017 1.00 89.50 438 LEU A O 1
ATOM 3490 N N . ILE A 1 439 ? 19.518 -12.189 -8.839 1.00 91.25 439 ILE A N 1
ATOM 3491 C CA . ILE A 1 439 ? 19.149 -10.854 -9.319 1.00 91.25 439 ILE A CA 1
ATOM 3492 C C . ILE A 1 439 ? 18.991 -10.857 -10.843 1.00 91.25 439 ILE A C 1
ATOM 3494 O O . ILE A 1 439 ? 19.880 -11.287 -11.579 1.00 91.25 439 ILE A O 1
ATOM 3498 N N . THR A 1 440 ? 17.877 -10.303 -11.322 1.00 91.38 440 THR A N 1
ATOM 3499 C CA . THR A 1 440 ? 17.718 -9.857 -12.712 1.00 91.38 440 THR A CA 1
ATOM 3500 C C . THR A 1 440 ? 17.627 -8.336 -12.734 1.00 91.38 440 THR A C 1
ATOM 3502 O O . THR A 1 440 ? 16.698 -7.757 -12.168 1.00 91.38 440 THR A O 1
ATOM 3505 N N . PHE A 1 441 ? 18.597 -7.682 -13.374 1.00 91.56 441 PHE A N 1
ATOM 3506 C CA . PHE A 1 441 ? 18.691 -6.221 -13.433 1.00 91.56 441 PHE A CA 1
ATOM 3507 C C . PHE A 1 441 ? 18.200 -5.701 -14.788 1.00 91.56 441 PHE A C 1
ATOM 3509 O O . PHE A 1 441 ? 18.760 -6.043 -15.827 1.00 91.56 441 PHE A O 1
ATOM 3516 N N . VAL A 1 442 ? 17.182 -4.843 -14.792 1.00 92.81 442 VAL A N 1
ATOM 3517 C CA . VAL A 1 442 ? 16.550 -4.311 -16.006 1.00 92.81 442 VAL A CA 1
ATOM 3518 C C . VAL A 1 442 ? 16.603 -2.788 -15.990 1.00 92.81 442 VAL A C 1
ATOM 3520 O O . VAL A 1 442 ? 16.050 -2.145 -15.101 1.00 92.81 442 VAL A O 1
ATOM 3523 N N . VAL A 1 443 ? 17.240 -2.184 -16.992 1.00 91.44 443 VAL A N 1
ATOM 3524 C CA . VAL A 1 443 ? 17.230 -0.728 -17.181 1.00 91.44 443 VAL A CA 1
ATOM 3525 C C . VAL A 1 443 ? 16.064 -0.336 -18.079 1.00 91.44 443 VAL A C 1
ATOM 3527 O O . VAL A 1 443 ? 15.898 -0.866 -19.175 1.00 91.44 443 VAL A O 1
ATOM 3530 N N . CYS A 1 444 ? 15.266 0.621 -17.618 1.00 93.00 444 CYS A N 1
ATOM 3531 C CA . CYS A 1 444 ? 14.090 1.128 -18.307 1.00 93.00 444 CYS A CA 1
ATOM 3532 C C . CYS A 1 444 ? 14.374 2.511 -18.896 1.00 93.00 444 CYS A C 1
ATOM 3534 O O . CYS A 1 444 ? 14.530 3.498 -18.173 1.00 93.00 444 CYS A O 1
ATOM 3536 N N . HIS A 1 445 ? 14.364 2.606 -20.220 1.00 89.94 445 HIS A N 1
ATOM 3537 C CA . HIS A 1 445 ? 14.530 3.850 -20.958 1.00 89.94 445 HIS A CA 1
ATOM 3538 C C . HIS A 1 445 ? 13.161 4.425 -21.329 1.00 89.94 445 HIS A C 1
ATOM 3540 O O . HIS A 1 445 ? 12.453 3.923 -22.207 1.00 89.94 445 HIS A O 1
ATOM 3546 N N . THR A 1 446 ? 12.774 5.493 -20.630 1.00 88.38 446 THR A N 1
ATOM 3547 C CA . THR A 1 446 ? 11.443 6.112 -20.753 1.00 88.38 446 THR A CA 1
ATOM 3548 C C . THR A 1 446 ? 11.408 7.301 -21.712 1.00 88.38 446 THR A C 1
ATOM 3550 O O . THR A 1 446 ? 10.332 7.695 -22.167 1.00 88.38 446 THR A O 1
ATOM 3553 N N . ASN A 1 447 ? 12.565 7.859 -22.060 1.00 83.25 447 ASN A N 1
ATOM 3554 C CA . ASN A 1 447 ? 12.705 8.988 -22.975 1.00 83.25 447 ASN A CA 1
ATOM 3555 C C . ASN A 1 447 ? 13.482 8.556 -24.220 1.00 83.25 447 ASN A C 1
ATOM 3557 O O . ASN A 1 447 ? 14.590 9.021 -24.457 1.00 83.25 447 ASN A O 1
ATOM 3561 N N . THR A 1 448 ? 12.904 7.641 -24.996 1.00 83.38 448 THR A N 1
ATOM 3562 C CA . THR A 1 448 ? 13.473 7.215 -26.278 1.00 83.38 448 THR A CA 1
ATOM 3563 C C . THR A 1 448 ? 12.807 7.964 -27.438 1.00 83.38 448 THR A C 1
ATOM 3565 O O . THR A 1 448 ? 11.623 8.316 -27.347 1.00 83.38 448 THR A O 1
ATOM 3568 N N . PRO A 1 449 ? 13.532 8.207 -28.546 1.00 86.38 449 PRO A N 1
ATOM 3569 C CA . PRO A 1 449 ? 12.949 8.758 -29.771 1.00 86.38 449 PRO A CA 1
ATOM 3570 C C . PRO A 1 449 ? 12.106 7.726 -30.539 1.00 86.38 449 PRO A C 1
ATOM 3572 O O . PRO A 1 449 ? 11.406 8.084 -31.481 1.00 86.38 449 PRO A O 1
ATOM 3575 N N . ILE A 1 450 ? 12.154 6.452 -30.133 1.00 88.56 450 ILE A N 1
ATOM 3576 C CA . ILE A 1 450 ? 11.469 5.343 -30.796 1.00 88.56 450 ILE A CA 1
ATOM 3577 C C . ILE A 1 450 ? 9.956 5.581 -30.801 1.00 88.56 450 ILE A C 1
ATOM 3579 O O . ILE A 1 450 ? 9.334 5.846 -29.767 1.00 88.56 450 ILE A O 1
ATOM 3583 N N . LYS A 1 451 ? 9.357 5.423 -31.980 1.00 89.50 451 LYS A N 1
ATOM 3584 C CA . LYS A 1 451 ? 7.914 5.400 -32.207 1.00 89.50 451 LYS A CA 1
ATOM 3585 C C . LYS A 1 451 ? 7.569 4.131 -32.962 1.00 89.50 451 LYS A C 1
ATOM 3587 O O . LYS A 1 451 ? 8.274 3.763 -33.892 1.00 89.50 451 LYS A O 1
ATOM 3592 N N . ILE A 1 452 ? 6.493 3.478 -32.544 1.00 90.56 452 ILE A N 1
ATOM 3593 C CA . ILE A 1 452 ? 5.962 2.295 -33.214 1.00 90.56 452 ILE A CA 1
ATOM 3594 C C . ILE A 1 452 ? 4.543 2.653 -33.628 1.00 90.56 452 ILE A C 1
ATOM 3596 O O . ILE A 1 452 ? 3.736 3.075 -32.794 1.00 90.56 452 ILE A O 1
ATOM 3600 N N . VAL A 1 453 ? 4.280 2.534 -34.921 1.00 91.12 453 VAL A N 1
ATOM 3601 C CA . VAL A 1 453 ? 2.991 2.825 -35.543 1.00 91.12 453 VAL A CA 1
ATOM 3602 C C . VAL A 1 453 ? 2.496 1.564 -36.243 1.00 91.12 453 VAL A C 1
ATOM 3604 O O . VAL A 1 453 ? 3.325 0.760 -36.680 1.00 91.12 453 VAL A O 1
ATOM 3607 N N . PRO A 1 454 ? 1.175 1.352 -36.294 1.00 92.75 454 PRO A N 1
ATOM 3608 C CA . PRO A 1 454 ? 0.620 0.210 -37.001 1.00 92.75 454 PRO A CA 1
ATOM 3609 C C . PRO A 1 454 ? 0.920 0.343 -38.499 1.00 92.75 454 PRO A C 1
ATOM 3611 O O . PRO A 1 454 ? 0.960 1.459 -39.022 1.00 92.75 454 PRO A O 1
ATOM 3614 N N . ARG A 1 455 ? 1.180 -0.783 -39.173 1.00 92.06 455 ARG A N 1
ATOM 3615 C CA . ARG A 1 455 ? 1.411 -0.792 -40.624 1.00 92.06 455 ARG A CA 1
ATOM 3616 C C . ARG A 1 455 ? 0.099 -0.549 -41.364 1.00 92.06 455 ARG A C 1
ATOM 3618 O O . ARG A 1 455 ? 0.070 0.245 -42.298 1.00 92.06 455 ARG A O 1
ATOM 3625 N N . GLU A 1 456 ? -0.959 -1.207 -40.905 1.00 92.19 456 GLU A N 1
ATOM 3626 C CA . GLU A 1 456 ? -2.323 -1.090 -41.419 1.00 92.19 456 GLU A CA 1
ATOM 3627 C C . GLU A 1 456 ? -3.280 -0.645 -40.305 1.00 92.19 456 GLU A C 1
ATOM 3629 O O . GLU A 1 456 ? -2.989 -0.813 -39.122 1.00 92.19 456 GLU A O 1
ATOM 3634 N N . GLU A 1 457 ? -4.446 -0.084 -40.645 1.00 84.75 457 GLU A N 1
ATOM 3635 C CA . GLU A 1 457 ? -5.401 0.386 -39.625 1.00 84.75 457 GLU A CA 1
ATOM 3636 C C . GLU A 1 457 ? -5.892 -0.736 -38.695 1.00 84.75 457 GLU A C 1
ATOM 3638 O O . GLU A 1 457 ? -6.121 -0.490 -37.510 1.00 84.75 457 GLU A O 1
ATOM 3643 N N . SER A 1 458 ? -5.988 -1.971 -39.198 1.00 87.81 458 SER A N 1
ATOM 3644 C CA . SER A 1 458 ? -6.350 -3.171 -38.429 1.00 87.81 458 SER A CA 1
ATOM 3645 C C . SER A 1 458 ? -5.315 -3.567 -37.370 1.00 87.81 458 SER A C 1
ATOM 3647 O O . SER A 1 458 ? -5.665 -4.189 -36.363 1.00 87.81 458 SER A O 1
ATOM 3649 N N . ASP A 1 459 ? -4.052 -3.167 -37.540 1.00 86.00 459 ASP A N 1
ATOM 3650 C CA . ASP A 1 459 ? -2.952 -3.497 -36.622 1.00 86.00 459 ASP A CA 1
ATOM 3651 C C . ASP A 1 459 ? -2.916 -2.586 -35.387 1.00 86.00 459 ASP A C 1
ATOM 3653 O O . ASP A 1 459 ? -1.978 -2.618 -34.579 1.00 86.00 459 ASP A O 1
ATOM 3657 N N . GLY A 1 460 ? -3.924 -1.729 -35.232 1.00 87.00 460 GLY A N 1
ATOM 3658 C CA . GLY A 1 460 ? -3.937 -0.743 -34.179 1.00 87.00 460 GLY A CA 1
ATOM 3659 C C . GLY A 1 460 ? -5.307 -0.197 -33.822 1.00 87.00 460 GLY A C 1
ATOM 3660 O O . GLY A 1 460 ? -6.358 -0.609 -34.295 1.00 87.00 460 GLY A O 1
ATOM 3661 N N . ASN A 1 461 ? -5.273 0.781 -32.929 1.00 85.81 461 ASN A N 1
ATOM 3662 C CA . ASN A 1 461 ? -6.428 1.529 -32.481 1.00 85.81 461 ASN A CA 1
ATOM 3663 C C . ASN A 1 461 ? -6.038 3.002 -32.361 1.00 85.81 461 ASN A C 1
ATOM 3665 O O . ASN A 1 461 ? -5.046 3.338 -31.707 1.00 85.81 461 ASN A O 1
ATOM 3669 N N . ARG A 1 462 ? -6.815 3.894 -32.989 1.00 86.31 462 ARG A N 1
ATOM 3670 C CA . ARG A 1 462 ? -6.571 5.353 -32.992 1.00 86.31 462 ARG A CA 1
ATOM 3671 C C . ARG A 1 462 ? -5.142 5.710 -33.433 1.00 86.31 462 ARG A C 1
ATOM 3673 O O . ARG A 1 462 ? -4.463 6.486 -32.758 1.00 86.31 462 ARG A O 1
ATOM 3680 N N . GLY A 1 463 ? -4.667 5.089 -34.515 1.00 86.75 463 GLY A N 1
ATOM 3681 C CA . GLY A 1 463 ? -3.330 5.328 -35.077 1.00 86.75 463 GLY A CA 1
ATOM 3682 C C . GLY A 1 463 ? -2.163 4.839 -34.207 1.00 86.75 463 GLY A C 1
ATOM 3683 O O . GLY A 1 463 ? -1.028 5.266 -34.402 1.00 86.75 463 GLY A O 1
ATOM 3684 N N . ASN A 1 464 ? -2.426 3.977 -33.222 1.00 92.88 464 ASN A N 1
ATOM 3685 C CA . ASN A 1 464 ? -1.420 3.371 -32.351 1.00 92.88 464 ASN A CA 1
ATOM 3686 C C . ASN A 1 464 ? -1.488 1.854 -32.438 1.00 92.88 464 ASN A C 1
ATOM 3688 O O . ASN A 1 464 ? -2.579 1.314 -32.549 1.00 92.88 464 ASN A O 1
ATOM 3692 N N . VAL A 1 465 ? -0.355 1.170 -32.294 1.00 93.81 465 VAL A N 1
ATOM 3693 C CA . VAL A 1 465 ? -0.349 -0.293 -32.165 1.00 93.81 465 VAL A CA 1
ATOM 3694 C C . VAL A 1 465 ? -1.102 -0.755 -30.914 1.00 93.81 465 VAL A C 1
ATOM 3696 O O . VAL A 1 465 ? -1.262 0.002 -29.945 1.00 93.81 465 VAL A O 1
ATOM 3699 N N . TRP A 1 466 ? -1.555 -2.008 -30.928 1.00 92.88 466 TRP A N 1
ATOM 3700 C CA . TRP A 1 466 ? -2.248 -2.621 -29.799 1.00 92.88 466 TRP A CA 1
ATOM 3701 C C . TRP A 1 466 ? -1.399 -2.639 -28.518 1.00 92.88 466 TRP A C 1
ATOM 3703 O O . TRP A 1 466 ? -0.166 -2.720 -28.544 1.00 92.88 466 TRP A O 1
ATOM 3713 N N . SER A 1 467 ? -2.078 -2.574 -27.369 1.00 92.75 467 SER A N 1
ATOM 3714 C CA . SER A 1 467 ? -1.452 -2.817 -26.064 1.00 92.75 467 SER A CA 1
ATOM 3715 C C . SER A 1 467 ? -0.820 -4.210 -26.053 1.00 92.75 467 SER A C 1
ATOM 3717 O O . SER A 1 467 ? -1.428 -5.161 -26.530 1.00 92.75 467 SER A O 1
ATOM 3719 N N . GLY A 1 468 ? 0.396 -4.310 -25.526 1.00 92.12 468 GLY A N 1
ATOM 3720 C CA . GLY A 1 468 ? 1.183 -5.542 -25.518 1.00 92.12 468 GLY A CA 1
ATOM 3721 C C . GLY A 1 468 ? 2.120 -5.693 -26.714 1.00 92.12 468 GLY A C 1
ATOM 3722 O O . GLY A 1 468 ? 2.935 -6.607 -26.707 1.00 92.12 468 GLY A O 1
ATOM 3723 N N . THR A 1 469 ? 2.080 -4.790 -27.706 1.00 93.69 469 THR A N 1
ATOM 3724 C CA . THR A 1 469 ? 3.029 -4.835 -28.831 1.00 93.69 469 THR A CA 1
ATOM 3725 C C . THR A 1 469 ? 4.463 -4.764 -28.310 1.00 93.69 469 THR A C 1
ATOM 3727 O O . THR A 1 469 ? 4.861 -3.765 -27.694 1.00 93.69 469 THR A O 1
ATOM 3730 N N . CYS A 1 470 ? 5.226 -5.822 -28.574 1.00 92.81 470 CYS A N 1
ATOM 3731 C CA . CYS A 1 470 ? 6.623 -5.958 -28.199 1.00 92.81 470 CYS A CA 1
ATOM 3732 C C . CYS A 1 470 ? 7.497 -6.048 -29.454 1.00 92.81 470 CYS A C 1
ATOM 3734 O O . CYS A 1 470 ? 7.146 -6.731 -30.415 1.00 92.81 470 CYS A O 1
ATOM 3736 N N . VAL A 1 471 ? 8.616 -5.325 -29.459 1.00 90.88 471 VAL A N 1
ATOM 3737 C CA . VAL A 1 471 ? 9.611 -5.350 -30.533 1.00 90.88 471 VAL A CA 1
ATOM 3738 C C . VAL A 1 471 ? 10.957 -5.716 -29.937 1.00 90.88 471 VAL A C 1
ATOM 3740 O O . VAL A 1 471 ? 11.559 -4.936 -29.197 1.00 90.88 471 VAL A O 1
ATOM 3743 N N . ASP A 1 472 ? 11.436 -6.896 -30.298 1.00 86.31 472 ASP A N 1
ATOM 3744 C CA . ASP A 1 472 ? 12.593 -7.528 -29.681 1.00 86.31 472 ASP A CA 1
ATOM 3745 C C . ASP A 1 472 ? 13.672 -7.937 -30.697 1.00 86.31 472 ASP A C 1
ATOM 3747 O O . ASP A 1 472 ? 14.721 -8.394 -30.272 1.00 86.31 472 ASP A O 1
ATOM 3751 N N . LYS A 1 473 ? 13.437 -7.779 -32.014 1.00 79.50 473 LYS A N 1
ATOM 3752 C CA . LYS A 1 473 ? 14.312 -8.302 -33.090 1.00 79.50 473 LYS A CA 1
ATOM 3753 C C . LYS A 1 473 ? 15.011 -7.266 -33.969 1.00 79.50 473 LYS A C 1
ATOM 3755 O O . LYS A 1 473 ? 16.116 -7.524 -34.431 1.00 79.50 473 LYS A O 1
ATOM 3760 N N . THR A 1 474 ? 14.380 -6.129 -34.256 1.00 71.19 474 THR A N 1
ATOM 3761 C CA . THR A 1 474 ? 14.760 -5.284 -35.411 1.00 71.19 474 THR A CA 1
ATOM 3762 C C . THR A 1 474 ? 15.404 -3.943 -35.056 1.00 71.19 474 THR A C 1
ATOM 3764 O O . THR A 1 474 ? 16.226 -3.447 -35.816 1.00 71.19 474 THR A O 1
ATOM 3767 N N . ILE A 1 475 ? 15.045 -3.346 -33.917 1.00 74.38 475 ILE A N 1
ATOM 3768 C CA . ILE A 1 475 ? 15.473 -1.988 -33.500 1.00 74.38 475 ILE A CA 1
ATOM 3769 C C . ILE A 1 475 ? 16.261 -1.986 -32.181 1.00 74.38 475 ILE A C 1
ATOM 3771 O O . ILE A 1 475 ? 16.429 -0.955 -31.527 1.00 74.38 475 ILE A O 1
ATOM 3775 N N . VAL A 1 476 ? 16.697 -3.167 -31.756 1.00 70.44 476 VAL A N 1
ATOM 3776 C CA . VAL A 1 476 ? 17.384 -3.420 -30.488 1.00 70.44 476 VAL A CA 1
ATOM 3777 C C . VAL A 1 476 ? 18.870 -3.671 -30.730 1.00 70.44 476 VAL A C 1
ATOM 3779 O O . VAL A 1 476 ? 19.254 -4.130 -31.805 1.00 70.44 476 VAL A O 1
ATOM 3782 N N . ARG A 1 477 ? 19.735 -3.342 -29.757 1.00 63.78 477 ARG A N 1
ATOM 3783 C CA . ARG A 1 477 ? 21.186 -3.520 -29.930 1.00 63.78 477 ARG A CA 1
ATOM 3784 C C . ARG A 1 477 ? 21.516 -5.008 -30.092 1.00 63.78 477 ARG A C 1
ATOM 3786 O O . ARG A 1 477 ? 21.144 -5.826 -29.250 1.00 63.78 477 ARG A O 1
ATOM 3793 N N . SER A 1 478 ? 22.266 -5.347 -31.139 1.00 53.88 478 SER A N 1
ATOM 3794 C CA . SER A 1 478 ? 22.815 -6.689 -31.333 1.00 53.88 478 SER A CA 1
ATOM 3795 C C . SER A 1 478 ? 24.009 -6.935 -30.403 1.00 53.88 478 SER A C 1
ATOM 3797 O O . SER A 1 478 ? 24.906 -6.102 -30.326 1.00 53.88 478 SER A O 1
ATOM 3799 N N . LYS A 1 479 ? 24.005 -8.097 -29.734 1.00 56.50 479 LYS A N 1
ATOM 3800 C CA . LYS A 1 479 ? 25.120 -8.784 -29.045 1.00 56.50 479 LYS A CA 1
ATOM 3801 C C . LYS A 1 479 ? 26.293 -7.897 -28.573 1.00 56.50 479 LYS A C 1
ATOM 3803 O O . LYS A 1 479 ? 27.366 -7.909 -29.162 1.00 56.50 479 LYS A O 1
ATOM 3808 N N . GLU A 1 480 ? 26.131 -7.253 -27.419 1.00 52.97 480 GLU A N 1
ATOM 3809 C CA . GLU A 1 480 ? 27.262 -6.883 -26.555 1.00 52.97 480 GLU A CA 1
ATOM 3810 C C . GLU A 1 480 ? 27.354 -7.911 -25.421 1.00 52.97 480 GLU A C 1
ATOM 3812 O O . GLU A 1 480 ? 26.411 -8.067 -24.640 1.00 52.97 480 GLU A O 1
ATOM 3817 N N . SER A 1 481 ? 28.472 -8.631 -25.315 1.00 51.38 481 SER A N 1
ATOM 3818 C CA . SER A 1 481 ? 28.723 -9.504 -24.166 1.00 51.38 481 SER A CA 1
ATOM 3819 C C . SER A 1 481 ? 28.915 -8.655 -22.909 1.00 51.38 481 SER A C 1
ATOM 3821 O O . SER A 1 481 ? 29.859 -7.871 -22.833 1.00 51.38 481 SER A O 1
ATOM 3823 N N . PHE A 1 482 ? 28.043 -8.817 -21.915 1.00 56.25 482 PHE A N 1
ATOM 3824 C CA . PHE A 1 482 ? 28.209 -8.204 -20.599 1.00 56.25 482 PHE A CA 1
ATOM 3825 C C . PHE A 1 482 ? 28.983 -9.169 -19.699 1.00 56.25 482 PHE A C 1
ATOM 3827 O O . PHE A 1 482 ? 28.508 -10.269 -19.415 1.00 56.25 482 PHE A O 1
ATOM 3834 N N . SER A 1 483 ? 30.181 -8.783 -19.262 1.00 53.56 483 SER A N 1
ATOM 3835 C CA . SER A 1 483 ? 30.920 -9.541 -18.256 1.00 53.56 483 SER A CA 1
ATOM 3836 C C . SER A 1 483 ? 30.425 -9.162 -16.864 1.00 53.56 483 SER A C 1
ATOM 3838 O O . SER A 1 483 ? 30.501 -8.009 -16.439 1.00 53.56 483 SER A O 1
ATOM 3840 N N . ILE A 1 484 ? 29.929 -10.156 -16.135 1.00 55.41 484 ILE A N 1
ATOM 3841 C CA . ILE A 1 484 ? 29.753 -10.028 -14.692 1.00 55.41 484 ILE A CA 1
ATOM 3842 C C . ILE A 1 484 ? 31.150 -10.057 -14.055 1.00 55.41 484 ILE A C 1
ATOM 3844 O O . ILE A 1 484 ? 31.951 -10.916 -14.434 1.00 55.41 484 ILE A O 1
ATOM 3848 N N . PRO A 1 485 ? 31.470 -9.157 -13.106 1.00 56.66 485 PRO A N 1
ATOM 3849 C CA . PRO A 1 485 ? 32.695 -9.262 -12.323 1.00 56.66 485 PRO A CA 1
ATOM 3850 C C . PRO A 1 485 ? 32.876 -10.667 -11.735 1.00 56.66 485 PRO A C 1
ATOM 3852 O O . PRO A 1 485 ? 31.935 -11.236 -11.179 1.00 56.66 485 PRO A O 1
ATOM 3855 N N . SER A 1 486 ? 34.091 -11.212 -11.843 1.00 56.66 486 SER A N 1
ATOM 3856 C CA . SER A 1 486 ? 34.472 -12.545 -11.340 1.00 56.66 486 SER A CA 1
ATOM 3857 C C . SER A 1 486 ? 34.118 -12.767 -9.870 1.00 56.66 486 SER A C 1
ATOM 3859 O O . SER A 1 486 ? 33.888 -13.894 -9.442 1.00 56.66 486 SER A O 1
ATOM 3861 N N . ASP A 1 487 ? 34.033 -11.681 -9.107 1.00 57.03 487 ASP A N 1
ATOM 3862 C CA . ASP A 1 487 ? 33.709 -11.678 -7.685 1.00 57.03 487 ASP A CA 1
ATOM 3863 C C . ASP A 1 487 ? 32.247 -12.081 -7.399 1.00 57.03 487 ASP A C 1
ATOM 3865 O O . ASP A 1 487 ? 31.924 -12.425 -6.263 1.00 57.03 487 ASP A O 1
ATOM 3869 N N . PHE A 1 488 ? 31.348 -12.059 -8.397 1.00 57.12 488 PHE A N 1
ATOM 3870 C CA . PHE A 1 488 ? 29.931 -12.413 -8.209 1.00 57.12 488 PHE A CA 1
ATOM 3871 C C . PHE A 1 488 ? 29.587 -13.863 -8.543 1.00 57.12 488 PHE A C 1
ATOM 3873 O O . PHE A 1 488 ? 28.590 -14.364 -8.021 1.00 57.12 488 PHE A O 1
ATOM 3880 N N . ALA A 1 489 ? 30.380 -14.543 -9.376 1.00 54.97 489 ALA A N 1
ATOM 3881 C CA . ALA A 1 489 ? 30.123 -15.931 -9.741 1.00 54.97 489 ALA A CA 1
ATOM 3882 C C . ALA A 1 489 ? 31.414 -16.705 -10.071 1.00 54.97 489 ALA A C 1
ATOM 3884 O O . ALA A 1 489 ? 32.285 -16.182 -10.768 1.00 54.97 489 ALA A O 1
ATOM 3885 N N . PRO A 1 490 ? 31.539 -17.974 -9.640 1.00 47.59 490 PRO A N 1
ATOM 3886 C CA . PRO A 1 490 ? 32.685 -18.800 -9.993 1.00 47.59 490 PRO A CA 1
ATOM 3887 C C . PRO A 1 490 ? 32.639 -19.153 -11.488 1.00 47.59 490 PRO A C 1
ATOM 3889 O O . PRO A 1 490 ? 31.757 -19.884 -11.936 1.00 47.59 490 PRO A O 1
ATOM 3892 N N . SER A 1 491 ? 33.580 -18.583 -12.247 1.00 47.06 491 SER A N 1
ATOM 3893 C CA . SER A 1 491 ? 34.138 -19.053 -13.534 1.00 47.06 491 SER A CA 1
ATOM 3894 C C . SER A 1 491 ? 33.209 -19.395 -14.719 1.00 47.06 491 SER A C 1
ATOM 3896 O O . SER A 1 491 ? 33.720 -19.672 -15.805 1.00 47.06 491 SER A O 1
ATOM 3898 N N . LYS A 1 492 ? 31.877 -19.305 -14.613 1.00 44.41 492 LYS A N 1
ATOM 3899 C CA . LYS A 1 492 ? 30.959 -19.416 -15.763 1.00 44.41 492 LYS A CA 1
ATOM 3900 C C . LYS A 1 492 ? 30.619 -18.033 -16.322 1.00 44.41 492 LYS A C 1
ATOM 3902 O O . LYS A 1 492 ? 30.144 -17.168 -15.594 1.00 44.41 492 LYS A O 1
ATOM 3907 N N . LYS A 1 493 ? 30.819 -17.834 -17.634 1.00 48.22 493 LYS A N 1
ATOM 3908 C CA . LYS A 1 493 ? 30.220 -16.704 -18.367 1.00 48.22 493 LYS A CA 1
ATOM 3909 C C . LYS A 1 493 ? 28.709 -16.771 -18.150 1.00 48.22 493 LYS A C 1
ATOM 3911 O O . LYS A 1 493 ? 28.083 -17.748 -18.552 1.00 48.22 493 LYS A O 1
ATOM 3916 N N . VAL A 1 494 ? 28.135 -15.762 -17.508 1.00 50.25 494 VAL A N 1
ATOM 3917 C CA . VAL A 1 494 ? 26.681 -15.667 -17.352 1.00 50.25 494 VAL A CA 1
ATOM 3918 C C . VAL A 1 494 ? 26.110 -15.363 -18.727 1.00 50.25 494 VAL A C 1
ATOM 3920 O O . VAL A 1 494 ? 26.352 -14.291 -19.280 1.00 50.25 494 VAL A O 1
ATOM 3923 N N . ALA A 1 495 ? 25.439 -16.342 -19.326 1.00 47.97 495 ALA A N 1
ATOM 3924 C CA . ALA A 1 495 ? 24.743 -16.141 -20.584 1.00 47.97 495 ALA A CA 1
ATOM 3925 C C . ALA A 1 495 ? 23.621 -15.121 -20.346 1.00 47.97 495 ALA A C 1
ATOM 3927 O O . ALA A 1 495 ? 22.742 -15.339 -19.520 1.00 47.97 495 ALA A O 1
ATOM 3928 N N . LEU A 1 496 ? 23.659 -13.981 -21.040 1.00 52.62 496 LEU A N 1
ATOM 3929 C CA . LEU A 1 496 ? 22.592 -12.979 -20.930 1.00 52.62 496 LEU A CA 1
ATOM 3930 C C . LEU A 1 496 ? 21.236 -13.594 -21.303 1.00 52.62 496 LEU A C 1
ATOM 3932 O O . LEU A 1 496 ? 20.257 -13.362 -20.600 1.00 52.62 496 LEU A O 1
ATOM 3936 N N . PHE A 1 497 ? 21.238 -14.432 -22.348 1.00 54.28 497 PHE A N 1
ATOM 3937 C CA . PHE A 1 497 ? 20.155 -15.319 -22.758 1.00 54.28 497 PHE A CA 1
ATOM 3938 C C . PHE A 1 497 ? 20.726 -16.605 -23.405 1.00 54.28 497 PHE A C 1
ATOM 3940 O O . PHE A 1 497 ? 21.883 -16.610 -23.835 1.00 54.28 497 PHE A O 1
ATOM 3947 N N . SER A 1 498 ? 19.992 -17.726 -23.390 1.00 46.47 498 SER A N 1
ATOM 3948 C CA . SER A 1 498 ? 20.524 -19.081 -23.655 1.00 46.47 498 SER A CA 1
ATOM 3949 C C . SER A 1 498 ? 20.519 -19.531 -25.128 1.00 46.47 498 SER A C 1
ATOM 3951 O O . SER A 1 498 ? 20.935 -20.657 -25.406 1.00 46.47 498 SER A O 1
ATOM 3953 N N . GLY A 1 499 ? 20.080 -18.703 -26.084 1.00 49.62 499 GLY A N 1
ATOM 3954 C CA . GLY A 1 499 ? 19.936 -19.105 -27.490 1.00 49.62 499 GLY A CA 1
ATOM 3955 C C . GLY A 1 499 ? 21.070 -18.666 -28.431 1.00 49.62 499 GLY A C 1
ATOM 3956 O O . GLY A 1 499 ? 21.528 -17.527 -28.401 1.00 49.62 499 GLY A O 1
ATOM 3957 N N . ILE A 1 500 ? 21.454 -19.531 -29.382 1.00 38.81 500 ILE A N 1
ATOM 3958 C CA . ILE A 1 500 ? 22.301 -19.167 -30.547 1.00 38.81 500 ILE A CA 1
ATOM 3959 C C . ILE A 1 500 ? 21.607 -18.096 -31.430 1.00 38.81 500 ILE A C 1
ATOM 3961 O O . ILE A 1 500 ? 22.286 -17.263 -32.042 1.00 38.81 500 ILE A O 1
ATOM 3965 N N . ASN A 1 501 ? 20.266 -18.050 -31.385 1.00 45.47 501 ASN A N 1
ATOM 3966 C CA . ASN A 1 501 ? 19.376 -17.148 -32.133 1.00 45.47 501 ASN A CA 1
ATOM 3967 C C . ASN A 1 501 ? 18.836 -15.949 -31.320 1.00 45.47 501 ASN A C 1
ATOM 3969 O O . ASN A 1 501 ? 17.883 -15.306 -31.756 1.00 45.47 501 ASN A O 1
ATOM 3973 N N . ASP A 1 502 ? 19.403 -15.644 -30.148 1.00 53.91 502 ASP A N 1
ATOM 3974 C CA . ASP A 1 502 ? 18.852 -14.610 -29.263 1.00 53.91 502 ASP A CA 1
ATOM 3975 C C . ASP A 1 502 ? 18.994 -13.189 -29.826 1.00 53.91 502 ASP A C 1
ATOM 3977 O O . ASP A 1 502 ? 20.095 -12.730 -30.164 1.00 53.91 502 ASP A O 1
ATOM 3981 N N . SER A 1 503 ? 17.869 -12.481 -29.897 1.00 53.12 503 SER A N 1
ATOM 3982 C CA . SER A 1 503 ? 17.665 -11.180 -30.537 1.00 53.12 503 SER A CA 1
ATOM 3983 C C . SER A 1 503 ? 18.177 -9.996 -29.693 1.00 53.12 503 SER A C 1
ATOM 3985 O O . SER A 1 503 ? 17.545 -8.952 -29.582 1.00 53.12 503 SER A O 1
ATOM 3987 N N . GLY A 1 504 ? 19.352 -10.138 -29.073 1.00 65.88 504 GLY A N 1
ATOM 3988 C CA . GLY A 1 504 ? 19.949 -9.109 -28.215 1.00 65.88 504 GLY A CA 1
ATOM 3989 C C . GLY A 1 504 ? 19.245 -8.935 -26.862 1.00 65.88 504 GLY A C 1
ATOM 3990 O O . GLY A 1 504 ? 18.164 -9.465 -26.614 1.00 65.88 504 GLY A O 1
ATOM 3991 N N . ARG A 1 505 ? 19.883 -8.185 -25.953 1.00 77.19 505 ARG A N 1
ATOM 3992 C CA . ARG A 1 505 ? 19.439 -8.049 -24.549 1.00 77.19 505 ARG A CA 1
ATOM 3993 C C . ARG A 1 505 ? 18.311 -7.041 -24.320 1.00 77.19 505 ARG A C 1
ATOM 3995 O O . ARG A 1 505 ? 17.855 -6.879 -23.190 1.00 77.19 505 ARG A O 1
ATOM 4002 N N . ASP A 1 506 ? 17.934 -6.309 -25.362 1.00 85.44 506 ASP A N 1
ATOM 4003 C CA . ASP A 1 506 ? 16.935 -5.256 -25.267 1.00 85.44 506 ASP A CA 1
ATOM 4004 C C . ASP A 1 506 ? 15.605 -5.733 -25.866 1.00 85.44 506 ASP A C 1
ATOM 4006 O O . ASP A 1 506 ? 15.580 -6.527 -26.807 1.00 85.44 506 ASP A O 1
ATOM 4010 N N . PHE A 1 507 ? 14.503 -5.188 -25.362 1.00 90.75 507 PHE A N 1
ATOM 4011 C CA . PHE A 1 507 ? 13.187 -5.267 -25.990 1.00 90.75 507 PHE A CA 1
ATOM 4012 C C . PHE A 1 507 ? 12.438 -3.950 -25.790 1.00 90.75 507 PHE A C 1
ATOM 4014 O O . PHE A 1 507 ? 12.721 -3.170 -24.877 1.00 90.75 507 PHE A O 1
ATOM 4021 N N . VAL A 1 508 ? 11.487 -3.660 -26.667 1.00 93.00 508 VAL A N 1
ATOM 4022 C CA . VAL A 1 508 ? 10.671 -2.447 -26.621 1.00 93.00 508 VAL A CA 1
ATOM 4023 C C . VAL A 1 508 ? 9.221 -2.852 -26.437 1.00 93.00 508 VAL A C 1
ATOM 4025 O O . VAL A 1 508 ? 8.702 -3.617 -27.237 1.00 93.00 508 VAL A O 1
ATOM 4028 N N . LEU A 1 509 ? 8.548 -2.330 -25.412 1.00 94.75 509 LEU A N 1
ATOM 4029 C CA . LEU A 1 509 ? 7.168 -2.702 -25.093 1.00 94.75 509 LEU A CA 1
ATOM 4030 C C . LEU A 1 509 ? 6.245 -1.478 -25.080 1.00 94.75 509 LEU A C 1
ATOM 4032 O O . LEU A 1 509 ? 6.553 -0.437 -24.486 1.00 94.75 509 LEU A O 1
ATOM 4036 N N . ILE A 1 510 ? 5.074 -1.629 -25.702 1.00 94.56 510 ILE A N 1
ATOM 4037 C CA . ILE A 1 510 ? 3.936 -0.710 -25.586 1.00 94.56 510 ILE A CA 1
ATOM 4038 C C . ILE A 1 510 ? 2.880 -1.369 -24.704 1.00 94.56 510 ILE A C 1
ATOM 4040 O O . ILE A 1 510 ? 1.954 -2.018 -25.176 1.00 94.56 510 ILE A O 1
ATOM 4044 N N . ALA A 1 511 ? 3.023 -1.200 -23.390 1.00 93.31 511 ALA A N 1
ATOM 4045 C CA . ALA A 1 511 ? 2.100 -1.794 -22.427 1.00 93.31 511 ALA A CA 1
ATOM 4046 C C . ALA A 1 511 ? 0.720 -1.111 -22.434 1.00 93.31 511 ALA A C 1
ATOM 4048 O O . ALA A 1 511 ? -0.312 -1.773 -22.424 1.00 93.31 511 ALA A O 1
ATOM 4049 N N . GLN A 1 512 ? 0.670 0.220 -22.503 1.00 91.12 512 GLN A N 1
ATOM 4050 C CA . GLN A 1 512 ? -0.596 0.961 -22.491 1.00 91.12 512 GLN A CA 1
ATOM 4051 C C . GLN A 1 512 ? -1.230 1.071 -23.887 1.00 91.12 512 GLN A C 1
ATOM 4053 O O . GLN A 1 512 ? -0.534 1.278 -24.880 1.00 91.12 512 GLN A O 1
ATOM 4058 N N . GLY A 1 513 ? -2.562 1.052 -23.952 1.00 84.19 513 GLY A N 1
ATOM 4059 C CA . GLY A 1 513 ? -3.295 1.414 -25.169 1.00 84.19 513 GLY A CA 1
ATOM 4060 C C . GLY A 1 513 ? -3.228 2.920 -25.462 1.00 84.19 513 GLY A C 1
ATOM 4061 O O . GLY A 1 513 ? -3.344 3.748 -24.551 1.00 84.19 513 GLY A O 1
ATOM 4062 N N . GLY A 1 514 ? -3.061 3.292 -26.734 1.00 82.69 514 GLY A N 1
ATOM 4063 C CA . GLY A 1 514 ? -2.994 4.691 -27.168 1.00 82.69 514 GLY A CA 1
ATOM 4064 C C . GLY A 1 514 ? -4.320 5.434 -26.974 1.00 82.69 514 GLY A C 1
ATOM 4065 O O . GLY A 1 514 ? -5.310 5.145 -27.639 1.00 82.69 514 GLY A O 1
ATOM 4066 N N . MET A 1 515 ? -4.359 6.409 -26.057 1.00 82.69 515 MET A N 1
ATOM 4067 C CA . MET A 1 515 ? -5.563 7.224 -25.813 1.00 82.69 515 MET A CA 1
ATOM 4068 C C . MET A 1 515 ? -5.562 8.558 -26.568 1.00 82.69 515 MET A C 1
ATOM 4070 O O . MET A 1 515 ? -6.622 9.002 -27.006 1.00 82.69 515 MET A O 1
ATOM 4074 N N . LYS A 1 516 ? -4.397 9.207 -26.683 1.00 86.50 516 LYS A N 1
ATOM 4075 C CA . LYS A 1 516 ? -4.206 10.497 -27.360 1.00 86.50 516 LYS A CA 1
ATOM 4076 C C . LYS A 1 516 ? -2.782 10.587 -27.912 1.00 86.50 516 LYS A C 1
ATOM 4078 O O . LYS A 1 516 ? -1.833 10.299 -27.183 1.00 86.50 516 LYS A O 1
ATOM 4083 N N . GLY A 1 517 ? -2.653 11.057 -29.154 1.00 90.06 517 GLY A N 1
ATOM 4084 C CA . GLY A 1 517 ? -1.371 11.162 -29.857 1.00 90.06 517 GLY A CA 1
ATOM 4085 C C . GLY A 1 517 ? -0.714 9.798 -30.088 1.00 90.06 517 GLY A C 1
ATOM 4086 O O . GLY A 1 517 ? -1.360 8.761 -29.949 1.00 90.06 517 GLY A O 1
ATOM 4087 N N . THR A 1 518 ? 0.578 9.802 -30.415 1.00 90.69 518 THR A N 1
ATOM 4088 C CA . THR A 1 518 ? 1.354 8.571 -30.619 1.00 90.69 518 THR A CA 1
ATOM 4089 C C . THR A 1 518 ? 1.941 8.058 -29.303 1.00 90.69 518 THR A C 1
ATOM 4091 O O . THR A 1 518 ? 2.756 8.742 -28.662 1.00 90.69 518 THR A O 1
ATOM 4094 N N . SER A 1 519 ? 1.573 6.831 -28.937 1.00 91.06 519 SER A N 1
ATOM 4095 C CA . SER A 1 519 ? 2.084 6.057 -27.813 1.00 91.06 519 SER A CA 1
ATOM 4096 C C . SER A 1 519 ? 3.605 6.107 -27.774 1.00 91.06 519 SER A C 1
ATOM 4098 O O . SER A 1 519 ? 4.300 5.948 -28.777 1.00 91.06 519 SER A O 1
ATOM 4100 N N . LYS A 1 520 ? 4.136 6.379 -26.583 1.00 90.88 520 LYS A N 1
ATOM 4101 C CA . LYS A 1 520 ? 5.572 6.345 -26.329 1.00 90.88 520 LYS A CA 1
ATOM 4102 C C . LYS A 1 520 ? 5.922 4.962 -25.772 1.00 90.88 520 LYS A C 1
ATOM 4104 O O . LYS A 1 520 ? 5.497 4.681 -24.646 1.00 90.88 520 LYS A O 1
ATOM 4109 N N . PRO A 1 521 ? 6.672 4.121 -26.499 1.00 92.56 521 PRO A N 1
ATOM 4110 C CA . PRO A 1 521 ? 7.139 2.853 -25.959 1.00 92.56 521 PRO A CA 1
ATOM 4111 C C . PRO A 1 521 ? 8.110 3.059 -24.791 1.00 92.56 521 PRO A C 1
ATOM 4113 O O . PRO A 1 521 ? 8.547 4.181 -24.499 1.00 92.56 521 PRO A O 1
ATOM 4116 N N . VAL A 1 522 ? 8.429 1.966 -24.108 1.00 93.62 522 VAL A N 1
ATOM 4117 C CA . VAL A 1 522 ? 9.526 1.893 -23.141 1.00 93.62 522 VAL A CA 1
ATOM 4118 C C . VAL A 1 522 ? 10.500 0.847 -23.655 1.00 93.62 522 VAL A C 1
ATOM 4120 O O . VAL A 1 522 ? 10.086 -0.254 -24.014 1.00 93.62 522 VAL A O 1
ATOM 4123 N N . LYS A 1 523 ? 11.781 1.207 -23.727 1.00 91.94 523 LYS A N 1
ATOM 4124 C CA . LYS A 1 523 ? 12.844 0.259 -24.056 1.00 91.94 523 LYS A CA 1
ATOM 4125 C C . LYS A 1 523 ? 13.392 -0.316 -22.755 1.00 91.94 523 LYS A C 1
ATOM 4127 O O . LYS A 1 523 ? 13.765 0.440 -21.860 1.00 91.94 523 LYS A O 1
ATOM 4132 N N . PHE A 1 524 ? 13.440 -1.632 -22.668 1.00 92.06 524 PHE A N 1
ATOM 4133 C CA . PHE A 1 524 ? 13.991 -2.385 -21.557 1.00 92.06 524 PHE A CA 1
ATOM 4134 C C . PHE A 1 524 ? 15.309 -2.996 -22.007 1.00 92.06 524 PHE A C 1
ATOM 4136 O O . PHE A 1 524 ? 15.370 -3.622 -23.060 1.00 92.06 524 PHE A O 1
ATOM 4143 N N . SER A 1 525 ? 16.356 -2.794 -21.220 1.00 87.75 525 SER A N 1
ATOM 4144 C CA . SER A 1 525 ? 17.681 -3.356 -21.454 1.00 87.75 525 SER A CA 1
ATOM 4145 C C . SER A 1 525 ? 18.029 -4.264 -20.288 1.00 87.75 525 SER A C 1
ATOM 4147 O O . SER A 1 525 ? 18.115 -3.808 -19.146 1.00 87.75 525 SER A O 1
ATOM 4149 N N . VAL A 1 526 ? 18.187 -5.554 -20.570 1.00 86.06 526 VAL A N 1
ATOM 4150 C CA . VAL A 1 526 ? 18.417 -6.576 -19.549 1.00 86.06 526 VAL A CA 1
ATOM 4151 C C . VAL A 1 526 ? 19.915 -6.735 -19.331 1.00 86.06 526 VAL A C 1
ATOM 4153 O O . VAL A 1 526 ? 20.678 -6.988 -20.261 1.00 86.06 526 VAL A O 1
ATOM 4156 N N . PHE A 1 527 ? 20.336 -6.544 -18.090 1.00 79.31 527 PHE A N 1
ATOM 4157 C CA . PHE A 1 527 ? 21.705 -6.754 -17.634 1.00 79.31 527 PHE A CA 1
ATOM 4158 C C . PHE A 1 527 ? 21.762 -8.116 -16.944 1.00 79.31 527 PHE A C 1
ATOM 4160 O O . PHE A 1 527 ? 21.037 -8.998 -17.408 1.00 79.31 527 PHE A O 1
ATOM 4167 N N . PRO A 1 528 ? 22.628 -8.413 -15.962 1.00 77.12 528 PRO A N 1
ATOM 4168 C CA . PRO A 1 528 ? 22.786 -9.806 -15.594 1.00 77.12 528 PRO A CA 1
ATOM 4169 C C . PRO A 1 528 ? 21.459 -10.390 -15.116 1.00 77.12 528 PRO A C 1
ATOM 4171 O O . PRO A 1 528 ? 20.756 -9.808 -14.287 1.00 77.12 528 PRO A O 1
ATOM 4174 N N . ASN A 1 529 ? 21.118 -11.516 -15.737 1.00 83.25 529 ASN A N 1
ATOM 4175 C CA . ASN A 1 529 ? 19.909 -12.281 -15.513 1.00 83.25 529 ASN A CA 1
ATOM 4176 C C . ASN A 1 529 ? 20.310 -13.595 -14.846 1.0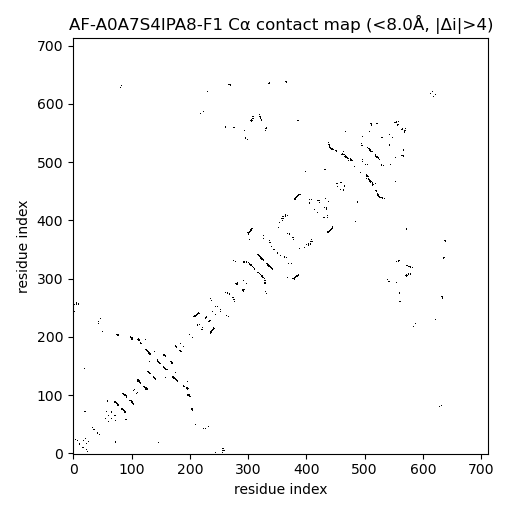0 83.25 529 ASN A C 1
ATOM 4178 O O . ASN A 1 529 ? 20.447 -14.642 -15.483 1.00 83.25 529 ASN A O 1
ATOM 4182 N N . GLU A 1 530 ? 20.571 -13.525 -13.544 1.00 84.31 530 GLU A N 1
ATOM 4183 C CA . GLU A 1 530 ? 21.026 -14.685 -12.776 1.00 84.31 530 GLU A CA 1
ATOM 4184 C C . GLU A 1 530 ? 19.939 -15.758 -12.693 1.00 84.31 530 GLU A C 1
ATOM 4186 O O . GLU A 1 530 ? 20.256 -16.945 -12.719 1.00 84.31 530 GLU A O 1
ATOM 4191 N N . ASN A 1 531 ? 18.669 -15.337 -12.718 1.00 84.75 531 ASN A N 1
ATOM 4192 C CA . ASN A 1 531 ? 17.484 -16.196 -12.742 1.00 84.75 531 ASN A CA 1
ATOM 4193 C C . ASN A 1 531 ? 17.335 -17.038 -14.023 1.00 84.75 531 ASN A C 1
ATOM 4195 O O . ASN A 1 531 ? 16.465 -17.905 -14.090 1.00 84.75 531 ASN A O 1
ATOM 4199 N N . LEU A 1 532 ? 18.161 -16.797 -15.043 1.00 80.06 532 LEU A N 1
ATOM 4200 C CA . LEU A 1 532 ? 18.293 -17.689 -16.194 1.00 80.06 532 LEU A CA 1
ATOM 4201 C C . LEU A 1 532 ? 19.441 -18.694 -16.015 1.00 80.06 532 LEU A C 1
ATOM 4203 O O . LEU A 1 532 ? 19.307 -19.864 -16.368 1.00 80.06 532 LEU A O 1
ATOM 4207 N N . CYS A 1 533 ? 20.585 -18.227 -15.508 1.00 65.69 533 CYS A N 1
ATOM 4208 C CA . CYS A 1 533 ? 21.854 -18.960 -15.555 1.00 65.69 533 CYS A CA 1
ATOM 4209 C C . CYS A 1 533 ? 22.118 -19.857 -14.352 1.00 65.69 533 CYS A C 1
ATOM 4211 O O . CYS A 1 533 ? 22.678 -20.945 -14.496 1.00 65.69 533 CYS A O 1
ATOM 4213 N N . TYR A 1 534 ? 21.773 -19.380 -13.163 1.00 61.97 534 TYR A N 1
ATOM 4214 C CA . TYR A 1 534 ? 22.077 -20.056 -11.917 1.00 61.97 534 TYR A CA 1
ATOM 4215 C C . TYR A 1 534 ? 20.782 -20.650 -11.419 1.00 61.97 534 TYR A C 1
ATOM 4217 O O . TYR A 1 534 ? 19.972 -20.010 -10.762 1.00 61.97 534 TYR A O 1
ATOM 4225 N N . ARG A 1 535 ? 20.565 -21.899 -11.826 1.00 60.38 535 ARG A N 1
ATOM 4226 C CA . ARG A 1 535 ? 19.536 -22.731 -11.226 1.00 60.38 535 ARG A CA 1
ATOM 4227 C C . ARG A 1 535 ? 19.850 -22.812 -9.738 1.00 60.38 535 ARG A C 1
ATOM 4229 O O . ARG A 1 535 ? 20.911 -23.319 -9.379 1.00 60.38 535 ARG A O 1
ATOM 4236 N N . ASN A 1 536 ? 18.919 -22.403 -8.889 1.00 52.22 536 ASN A N 1
ATOM 4237 C CA . ASN A 1 536 ? 18.786 -23.154 -7.655 1.00 52.22 536 ASN A CA 1
ATOM 4238 C C . ASN A 1 536 ? 18.316 -24.553 -8.072 1.00 52.22 536 ASN A C 1
ATOM 4240 O O . ASN A 1 536 ? 17.543 -24.697 -9.021 1.00 52.22 536 ASN A O 1
ATOM 4244 N N . SER A 1 537 ? 18.823 -25.579 -7.413 1.00 52.31 537 SER A N 1
ATOM 4245 C CA . SER A 1 537 ? 18.532 -27.014 -7.558 1.00 52.31 537 SER A CA 1
ATOM 4246 C C . SER A 1 537 ? 17.043 -27.421 -7.505 1.00 52.31 537 SER A C 1
ATOM 4248 O O . SER A 1 537 ? 16.730 -28.605 -7.468 1.00 52.31 537 SER A O 1
ATOM 4250 N N . ASP A 1 538 ? 16.120 -26.464 -7.541 1.00 61.19 538 ASP A N 1
ATOM 4251 C CA . ASP A 1 538 ? 14.793 -26.536 -6.933 1.00 61.19 538 ASP A CA 1
ATOM 4252 C C . ASP A 1 538 ? 13.668 -26.669 -7.982 1.00 61.19 538 ASP A C 1
ATOM 4254 O O . ASP A 1 538 ? 12.499 -26.459 -7.679 1.00 61.19 538 ASP A O 1
ATOM 4258 N N . GLY A 1 539 ? 14.004 -26.964 -9.245 1.00 69.25 539 GLY A N 1
ATOM 4259 C CA . GLY A 1 539 ? 13.021 -27.198 -10.318 1.00 69.25 539 GLY A CA 1
ATOM 4260 C C . GLY A 1 539 ? 12.311 -25.950 -10.862 1.00 69.25 539 GLY A C 1
ATOM 4261 O O . GLY A 1 539 ? 11.370 -26.074 -11.637 1.00 69.25 539 GLY A O 1
ATOM 4262 N N . THR A 1 540 ? 12.759 -24.752 -10.482 1.00 81.12 540 THR A N 1
ATOM 4263 C CA . THR A 1 540 ? 12.064 -23.501 -10.815 1.00 81.12 540 THR A CA 1
ATOM 4264 C C . THR A 1 540 ? 12.288 -23.014 -12.257 1.00 81.12 540 THR A C 1
ATOM 4266 O O . THR A 1 540 ? 13.344 -23.252 -12.851 1.00 81.12 540 THR A O 1
ATOM 4269 N N . THR A 1 541 ? 11.321 -22.271 -12.796 1.00 85.69 541 THR A N 1
ATOM 4270 C CA . THR A 1 541 ? 11.251 -21.818 -14.190 1.00 85.69 541 THR A CA 1
ATOM 4271 C C . THR A 1 541 ? 12.297 -20.734 -14.494 1.00 85.69 541 THR A C 1
ATOM 4273 O O . THR A 1 541 ? 12.280 -19.669 -13.863 1.00 85.69 541 THR A O 1
ATOM 4276 N N . PRO A 1 542 ? 13.192 -20.947 -15.482 1.00 84.69 542 PRO A N 1
ATOM 4277 C CA . PRO A 1 542 ? 14.170 -19.941 -15.889 1.00 84.69 542 PRO A CA 1
ATOM 4278 C C . PRO A 1 542 ? 13.508 -18.696 -16.485 1.00 84.69 542 PRO A C 1
ATOM 4280 O O . PRO A 1 542 ? 12.572 -18.799 -17.279 1.00 84.69 542 PRO A O 1
ATOM 4283 N N . LEU A 1 543 ? 14.034 -17.515 -16.159 1.00 87.38 543 LEU A N 1
ATOM 4284 C CA . LEU A 1 543 ? 13.527 -16.253 -16.702 1.00 87.38 543 LEU A CA 1
ATOM 4285 C C . LEU A 1 543 ? 14.086 -15.994 -18.108 1.00 87.38 543 LEU A C 1
ATOM 4287 O O . LEU A 1 543 ? 15.083 -15.287 -18.267 1.00 87.38 543 LEU A O 1
ATOM 4291 N N . THR A 1 544 ? 13.464 -16.586 -19.131 1.00 85.69 544 THR A N 1
ATOM 4292 C CA . THR A 1 544 ? 13.796 -16.295 -20.538 1.00 85.69 544 THR A CA 1
ATOM 4293 C C . THR A 1 544 ? 13.393 -14.869 -20.921 1.00 85.69 544 THR A C 1
ATOM 4295 O O . THR A 1 544 ? 12.676 -14.191 -20.179 1.00 85.69 544 THR A O 1
ATOM 4298 N N . LYS A 1 545 ? 13.847 -14.399 -22.088 1.00 82.31 545 LYS A N 1
ATOM 4299 C CA . LYS A 1 545 ? 13.487 -13.073 -22.604 1.00 82.31 545 LYS A CA 1
ATOM 4300 C C . LYS A 1 545 ? 11.977 -12.949 -22.801 1.00 82.31 545 LYS A C 1
ATOM 4302 O O . LYS A 1 545 ? 11.377 -12.017 -22.278 1.00 82.31 545 LYS A O 1
ATOM 4307 N N . GLU A 1 546 ? 11.361 -13.941 -23.438 1.00 85.69 546 GLU A N 1
ATOM 4308 C CA . GLU A 1 546 ? 9.916 -13.979 -23.683 1.00 85.69 546 GLU A CA 1
ATOM 4309 C C . GLU A 1 546 ? 9.129 -14.006 -22.369 1.00 85.69 546 GLU A C 1
ATOM 4311 O O . GLU A 1 546 ? 8.075 -13.385 -22.249 1.00 85.69 546 GLU A O 1
ATOM 4316 N N . LEU A 1 547 ? 9.635 -14.717 -21.355 1.00 88.44 547 LEU A N 1
ATOM 4317 C CA . LEU A 1 547 ? 8.985 -14.751 -20.049 1.00 88.44 547 LEU A CA 1
ATOM 4318 C C . LEU A 1 547 ? 9.114 -13.411 -19.316 1.00 88.44 547 LEU A C 1
ATOM 4320 O O . LEU A 1 547 ? 8.173 -12.980 -18.655 1.00 88.44 547 LEU A O 1
ATOM 4324 N N . LEU A 1 548 ? 10.251 -12.725 -19.446 1.00 91.75 548 LEU A N 1
ATOM 4325 C CA . LEU A 1 548 ? 10.427 -11.385 -18.894 1.00 91.75 548 LEU A CA 1
ATOM 4326 C C . LEU A 1 548 ? 9.534 -10.354 -19.600 1.00 91.75 548 LEU A C 1
ATOM 4328 O O . LEU A 1 548 ? 8.997 -9.470 -18.930 1.00 91.75 548 LEU A O 1
ATOM 4332 N N . GLU A 1 549 ? 9.350 -10.460 -20.915 1.00 92.19 549 GLU A N 1
ATOM 4333 C CA . GLU A 1 549 ? 8.400 -9.645 -21.682 1.00 92.19 549 GLU A CA 1
ATOM 4334 C C . GLU A 1 549 ? 6.972 -9.837 -21.152 1.00 92.19 549 GLU A C 1
ATOM 4336 O O . GLU A 1 549 ? 6.314 -8.853 -20.797 1.00 92.19 549 GLU A O 1
ATOM 4341 N N . ASP A 1 550 ? 6.543 -11.093 -20.980 1.00 90.50 550 ASP A N 1
ATOM 4342 C CA . ASP A 1 550 ? 5.241 -11.450 -20.408 1.00 90.50 550 ASP A CA 1
ATOM 4343 C C . ASP A 1 550 ? 5.073 -10.908 -18.982 1.00 90.50 550 ASP A C 1
ATOM 4345 O O . ASP A 1 550 ? 4.085 -10.236 -18.689 1.00 90.50 550 ASP A O 1
ATOM 4349 N N . VAL A 1 551 ? 6.043 -11.134 -18.088 1.00 92.12 551 VAL A N 1
ATOM 4350 C CA . VAL A 1 551 ? 6.006 -10.635 -16.699 1.00 92.12 551 VAL A CA 1
ATOM 4351 C C . VAL A 1 551 ? 5.945 -9.105 -16.670 1.00 92.12 551 VAL A C 1
ATOM 4353 O O . VAL A 1 551 ? 5.152 -8.518 -15.929 1.00 92.12 551 VAL A O 1
ATOM 4356 N N . THR A 1 552 ? 6.739 -8.433 -17.505 1.00 94.50 552 THR A N 1
ATOM 4357 C CA . THR A 1 552 ? 6.760 -6.964 -17.605 1.00 94.50 552 THR A CA 1
ATOM 4358 C C . THR A 1 552 ? 5.423 -6.424 -18.121 1.00 94.50 552 THR A C 1
ATOM 4360 O O . THR A 1 552 ? 4.938 -5.394 -17.647 1.00 94.50 552 THR A O 1
ATOM 4363 N N . TYR A 1 553 ? 4.783 -7.120 -19.061 1.00 93.19 553 TYR A N 1
ATOM 4364 C CA . TYR A 1 553 ? 3.464 -6.739 -19.549 1.00 93.19 553 TYR A CA 1
ATOM 4365 C C . TYR A 1 553 ? 2.362 -7.020 -18.521 1.00 93.19 553 TYR A C 1
ATOM 4367 O O . TYR A 1 553 ? 1.557 -6.135 -18.241 1.00 93.19 553 TYR A O 1
ATOM 4375 N N . GLN A 1 554 ? 2.351 -8.191 -17.885 1.00 90.62 554 GLN A N 1
ATOM 4376 C CA . GLN A 1 554 ? 1.364 -8.566 -16.864 1.00 90.62 554 GLN A CA 1
ATOM 4377 C C . GLN A 1 554 ? 1.407 -7.626 -15.656 1.00 90.62 554 GLN A C 1
ATOM 4379 O O . GLN A 1 554 ? 0.371 -7.130 -15.211 1.00 90.62 554 GLN A O 1
ATOM 4384 N N . THR A 1 555 ? 2.606 -7.298 -15.169 1.00 91.19 555 THR A N 1
ATOM 4385 C CA . THR A 1 555 ? 2.774 -6.314 -14.090 1.00 91.19 555 THR A CA 1
ATOM 4386 C C . THR A 1 555 ? 2.217 -4.942 -14.469 1.00 91.19 555 THR A C 1
ATOM 4388 O O . THR A 1 555 ? 1.728 -4.244 -13.591 1.00 91.19 555 THR A O 1
ATOM 4391 N N . SER A 1 556 ? 2.197 -4.543 -15.747 1.00 92.12 556 SER A N 1
ATOM 4392 C CA . SER A 1 556 ? 1.643 -3.245 -16.176 1.00 92.12 556 SER A CA 1
ATOM 4393 C C . SER A 1 556 ? 0.150 -3.062 -15.867 1.00 92.12 556 SER A C 1
ATOM 4395 O O . SER A 1 556 ? -0.316 -1.925 -15.753 1.00 92.12 556 SER A O 1
ATOM 4397 N N . PHE A 1 557 ? -0.587 -4.159 -15.669 1.00 90.25 557 PHE A N 1
ATOM 4398 C CA . PHE A 1 557 ? -1.988 -4.149 -15.246 1.00 90.25 557 PHE A CA 1
ATOM 4399 C C . PHE A 1 557 ? -2.156 -3.955 -13.739 1.00 90.25 557 PHE A C 1
ATOM 4401 O O . PHE A 1 557 ? -3.255 -3.656 -13.287 1.00 90.25 557 PHE A O 1
ATOM 4408 N N . GLN A 1 558 ? -1.086 -4.059 -12.952 1.00 89.94 558 GLN A N 1
ATOM 4409 C CA . GLN A 1 558 ? -1.138 -4.049 -11.486 1.00 89.94 558 GLN A CA 1
ATOM 4410 C C . GLN A 1 558 ? -1.040 -2.651 -10.880 1.00 89.94 558 GLN A C 1
ATOM 4412 O O . GLN A 1 558 ? -0.632 -2.434 -9.739 1.00 89.94 558 GLN A O 1
ATOM 4417 N N . TYR A 1 559 ? -1.438 -1.650 -11.657 1.00 90.19 559 TYR A N 1
ATOM 4418 C CA . TYR A 1 559 ? -1.496 -0.283 -11.189 1.00 90.19 559 TYR A CA 1
ATOM 4419 C C . TYR A 1 559 ? -2.804 -0.020 -10.444 1.00 90.19 559 TYR A C 1
ATOM 4421 O O . TYR A 1 559 ? -3.763 0.472 -11.033 1.00 90.19 559 TYR A O 1
ATOM 4429 N N . GLY A 1 560 ? -2.821 -0.277 -9.132 1.00 86.19 560 GLY A N 1
ATOM 4430 C CA . GLY A 1 560 ? -4.012 -0.212 -8.263 1.00 86.19 560 GLY A CA 1
ATOM 4431 C C . GLY A 1 560 ? -4.804 1.104 -8.226 1.00 86.19 560 GLY A C 1
ATOM 4432 O O . GLY A 1 560 ? -5.803 1.199 -7.524 1.00 86.19 560 GLY A O 1
ATOM 4433 N N . THR A 1 561 ? -4.418 2.132 -8.990 1.00 86.50 561 THR A N 1
ATOM 4434 C CA . THR A 1 561 ? -5.157 3.404 -9.070 1.00 86.50 561 THR A CA 1
ATOM 4435 C C . THR A 1 561 ? -5.805 3.694 -10.430 1.00 86.50 561 THR A C 1
ATOM 4437 O O . THR A 1 561 ? -6.429 4.749 -10.577 1.00 86.50 561 THR A O 1
ATOM 4440 N N . ALA A 1 562 ? -5.695 2.793 -11.416 1.00 86.88 562 ALA A N 1
ATOM 4441 C CA . ALA A 1 562 ? -6.411 2.907 -12.689 1.00 86.88 562 ALA A CA 1
ATOM 4442 C C . ALA A 1 562 ? -6.763 1.541 -13.294 1.00 86.88 562 ALA A C 1
ATOM 4444 O O . ALA A 1 562 ? -5.928 0.652 -13.340 1.00 86.88 562 ALA A O 1
ATOM 4445 N N . THR A 1 563 ? -7.957 1.412 -13.872 1.00 87.50 563 THR A N 1
ATOM 4446 C CA . THR A 1 563 ? -8.481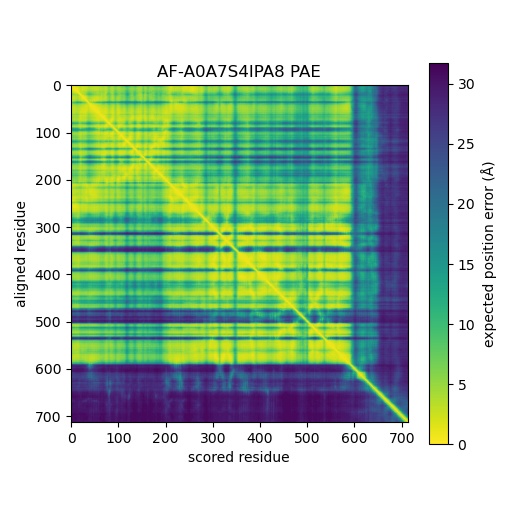 0.169 -14.476 1.00 87.50 563 THR A CA 1
ATOM 4447 C C . THR A 1 563 ? -7.909 -0.144 -15.869 1.00 87.50 563 THR A C 1
ATOM 4449 O O . THR A 1 563 ? -8.601 -0.679 -16.735 1.00 87.50 563 THR A O 1
ATOM 4452 N N . LYS A 1 564 ? -6.667 0.267 -16.141 1.00 87.69 564 LYS A N 1
ATOM 4453 C CA . LYS A 1 564 ? -5.995 0.099 -17.437 1.00 87.69 564 LYS A CA 1
ATOM 4454 C C . LYS A 1 564 ? -4.507 -0.144 -17.230 1.00 87.69 564 LYS A C 1
ATOM 4456 O O . 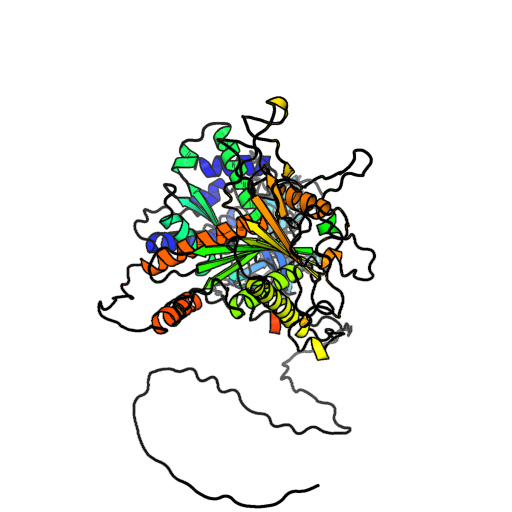LYS A 1 564 ? -3.916 0.446 -16.327 1.00 87.69 564 LYS A O 1
ATOM 4461 N N . ALA A 1 565 ? -3.908 -0.914 -18.136 1.00 89.56 565 ALA A N 1
ATOM 4462 C CA . ALA A 1 565 ? -2.461 -1.058 -18.208 1.00 89.56 565 ALA A CA 1
ATOM 4463 C C . ALA A 1 565 ? -1.780 0.309 -18.348 1.00 89.56 565 ALA A C 1
ATOM 4465 O O . ALA A 1 565 ? -2.168 1.144 -19.176 1.00 89.56 565 ALA A O 1
ATOM 4466 N N . VAL A 1 566 ? -0.759 0.530 -17.529 1.00 92.06 566 VAL A N 1
ATOM 4467 C CA . VAL A 1 566 ? 0.041 1.755 -17.544 1.00 92.06 566 VAL A CA 1
ATOM 4468 C C . VAL A 1 566 ? 1.306 1.588 -18.375 1.00 92.06 566 VAL A C 1
ATOM 4470 O O . VAL A 1 566 ? 1.784 0.488 -18.627 1.00 92.06 566 VAL A O 1
ATOM 4473 N N . ARG A 1 567 ? 1.873 2.716 -18.812 1.00 92.94 567 ARG A N 1
ATOM 4474 C CA . ARG A 1 567 ? 3.078 2.742 -19.650 1.00 92.94 567 ARG A CA 1
ATOM 4475 C C . ARG A 1 567 ? 4.296 2.068 -19.012 1.00 92.94 567 ARG A C 1
ATOM 4477 O O . ARG A 1 567 ? 5.069 1.437 -19.720 1.00 92.94 567 ARG A O 1
ATOM 4484 N N . LEU A 1 568 ? 4.518 2.317 -17.723 1.00 92.31 568 LEU A N 1
ATOM 4485 C CA . LEU A 1 568 ? 5.675 1.827 -16.971 1.00 92.31 568 LEU A CA 1
ATOM 4486 C C . LEU A 1 568 ? 5.227 0.726 -16.023 1.00 92.31 568 LEU A C 1
ATOM 4488 O O . LEU A 1 568 ? 4.119 0.798 -15.499 1.00 92.31 568 LEU A O 1
ATOM 4492 N N . VAL A 1 569 ? 6.124 -0.214 -15.731 1.00 94.38 569 VAL A N 1
ATOM 4493 C CA . VAL A 1 569 ? 5.922 -1.201 -14.664 1.00 94.38 569 VAL A CA 1
ATOM 4494 C C . VAL A 1 569 ? 5.537 -0.473 -13.363 1.00 94.38 569 VAL A C 1
ATOM 4496 O O . VAL A 1 569 ? 6.217 0.497 -13.008 1.00 94.38 569 VAL A O 1
ATOM 4499 N N . PRO A 1 570 ? 4.479 -0.886 -12.637 1.00 94.62 570 PRO A N 1
ATOM 4500 C CA . PRO A 1 570 ? 3.955 -0.131 -11.502 1.00 94.62 570 PRO A CA 1
ATOM 4501 C C . PRO A 1 570 ? 4.979 0.168 -10.410 1.00 94.62 570 PRO A C 1
ATOM 4503 O O . PRO A 1 570 ? 5.014 1.305 -9.944 1.00 94.62 570 PRO A O 1
ATOM 4506 N N . VAL A 1 571 ? 5.865 -0.777 -10.060 1.00 95.69 571 VAL A N 1
ATOM 4507 C CA . VAL A 1 571 ? 6.945 -0.532 -9.082 1.00 95.69 571 VAL A CA 1
ATOM 4508 C C . VAL A 1 571 ? 7.802 0.673 -9.479 1.00 95.69 571 VAL A C 1
ATOM 4510 O O . VAL A 1 571 ? 8.125 1.526 -8.655 1.00 95.69 571 VAL A O 1
ATOM 4513 N N . LEU A 1 572 ? 8.100 0.821 -10.769 1.00 95.19 572 LEU A N 1
ATOM 4514 C CA . LEU A 1 572 ? 8.901 1.921 -11.289 1.00 95.19 572 LEU A CA 1
ATOM 4515 C C . LEU A 1 572 ? 8.084 3.210 -11.434 1.00 95.19 572 LEU A C 1
ATOM 4517 O O . LEU A 1 572 ? 8.578 4.305 -11.161 1.00 95.19 572 LEU A O 1
ATOM 4521 N N . TYR A 1 573 ? 6.816 3.085 -11.827 1.00 94.31 573 TYR A N 1
ATOM 4522 C CA . TYR A 1 573 ? 5.888 4.209 -11.904 1.00 94.31 573 TYR A CA 1
ATOM 4523 C C . TYR A 1 573 ? 5.695 4.870 -10.529 1.00 94.31 573 TYR A C 1
ATOM 4525 O O . TYR A 1 573 ? 5.756 6.096 -10.413 1.00 94.31 573 TYR A O 1
ATOM 4533 N N . TYR A 1 574 ? 5.500 4.070 -9.477 1.00 93.56 574 TYR A N 1
ATOM 4534 C CA . TYR A 1 574 ? 5.394 4.552 -8.100 1.00 93.56 574 TYR A CA 1
ATOM 4535 C C . TYR A 1 574 ? 6.706 5.150 -7.597 1.00 93.56 574 TYR A C 1
ATOM 4537 O O . TYR A 1 574 ? 6.681 6.255 -7.061 1.00 93.56 574 TYR A O 1
ATOM 4545 N N . SER A 1 575 ? 7.838 4.502 -7.872 1.00 94.50 575 SER A N 1
ATOM 4546 C CA . SER A 1 575 ? 9.175 5.007 -7.529 1.00 94.50 575 SER A CA 1
ATOM 4547 C C . SER A 1 575 ? 9.428 6.412 -8.074 1.00 94.50 575 SER A C 1
ATOM 4549 O O . SER A 1 575 ? 9.875 7.303 -7.353 1.00 94.50 575 SER A O 1
ATOM 4551 N N . LYS A 1 576 ? 9.070 6.650 -9.341 1.00 92.75 576 LYS A N 1
ATOM 4552 C CA . LYS A 1 576 ? 9.201 7.968 -9.968 1.00 92.75 576 LYS A CA 1
ATOM 4553 C C . LYS A 1 576 ? 8.275 9.005 -9.338 1.00 92.75 576 LYS A C 1
ATOM 4555 O O . LYS A 1 576 ? 8.716 10.107 -9.024 1.00 92.75 576 LYS A O 1
ATOM 4560 N N . ARG A 1 577 ? 7.006 8.650 -9.107 1.00 90.81 577 ARG A N 1
ATOM 4561 C CA . ARG A 1 577 ? 6.050 9.546 -8.435 1.00 90.81 577 ARG A CA 1
ATOM 4562 C C . ARG A 1 577 ? 6.491 9.903 -7.020 1.00 90.81 577 ARG A C 1
ATOM 4564 O O . ARG A 1 577 ? 6.261 11.028 -6.587 1.00 90.81 577 ARG A O 1
ATOM 4571 N N . LEU A 1 578 ? 7.111 8.960 -6.319 1.00 90.06 578 LEU A N 1
ATOM 4572 C CA . LEU A 1 578 ? 7.687 9.181 -5.003 1.00 90.06 578 LEU A CA 1
ATOM 4573 C C . LEU A 1 578 ? 8.875 10.148 -5.074 1.00 90.06 578 LEU A C 1
ATOM 4575 O O . LEU A 1 578 ? 8.906 11.126 -4.334 1.00 90.06 578 LEU A O 1
ATOM 4579 N N . ALA A 1 579 ? 9.796 9.948 -6.018 1.00 89.12 579 ALA A N 1
ATOM 4580 C CA . ALA A 1 579 ? 10.923 10.857 -6.212 1.00 89.12 579 ALA A CA 1
ATOM 4581 C C . ALA A 1 579 ? 10.475 12.291 -6.567 1.00 89.12 579 ALA A C 1
ATOM 4583 O O . ALA A 1 579 ? 10.991 13.265 -6.023 1.00 89.12 579 ALA A O 1
ATOM 4584 N N . GLU A 1 580 ? 9.479 12.436 -7.448 1.00 87.81 580 GLU A N 1
ATOM 4585 C CA . GLU A 1 580 ? 8.867 13.728 -7.794 1.00 87.81 580 GLU A CA 1
ATOM 4586 C C . GLU A 1 580 ? 8.204 14.400 -6.583 1.00 87.81 580 GLU A C 1
ATOM 4588 O O . GLU A 1 580 ? 8.317 15.614 -6.404 1.00 87.81 580 GLU A O 1
ATOM 4593 N N . LEU A 1 581 ? 7.541 13.614 -5.732 1.00 85.94 581 LEU A N 1
ATOM 4594 C CA . LEU A 1 581 ? 6.937 14.100 -4.496 1.00 85.94 581 LEU A CA 1
ATOM 4595 C C . LEU A 1 581 ? 7.998 14.596 -3.504 1.00 85.94 581 LEU A C 1
ATOM 4597 O O . LEU A 1 581 ? 7.829 15.671 -2.931 1.00 85.94 581 LEU A O 1
ATOM 4601 N N . GLY A 1 582 ? 9.113 13.873 -3.363 1.00 84.06 582 GLY A N 1
ATOM 4602 C CA . GLY A 1 582 ? 10.234 14.292 -2.522 1.00 84.06 582 GLY A CA 1
ATOM 4603 C C . GLY A 1 582 ? 10.857 15.617 -2.953 1.00 84.06 582 GLY A C 1
ATOM 4604 O O . GLY A 1 582 ? 11.177 16.438 -2.099 1.00 84.06 582 GLY A O 1
ATOM 4605 N N . ILE A 1 583 ? 10.956 15.884 -4.260 1.00 81.94 583 ILE A N 1
ATOM 4606 C CA . ILE A 1 583 ? 11.382 17.204 -4.761 1.00 81.94 583 ILE A CA 1
ATOM 4607 C C . ILE A 1 583 ? 10.403 18.299 -4.317 1.00 81.94 583 ILE A C 1
ATOM 4609 O O . ILE A 1 583 ? 10.825 19.379 -3.906 1.00 81.94 583 ILE A O 1
ATOM 4613 N N . GLY A 1 584 ? 9.098 18.011 -4.338 1.00 79.94 584 GLY A N 1
ATOM 4614 C CA . GLY A 1 584 ? 8.076 18.919 -3.815 1.00 79.94 584 GLY A CA 1
ATOM 4615 C C . GLY A 1 584 ? 8.281 19.270 -2.337 1.00 79.94 584 GLY A C 1
ATOM 4616 O O . GLY A 1 584 ? 8.086 20.424 -1.960 1.00 79.94 584 GLY A O 1
ATOM 4617 N N . TYR A 1 585 ? 8.722 18.311 -1.517 1.00 80.38 585 TYR A N 1
ATOM 4618 C CA . TYR A 1 585 ? 9.012 18.542 -0.097 1.00 80.38 585 TYR A CA 1
ATOM 4619 C C . TYR A 1 585 ? 10.213 19.461 0.120 1.00 80.38 585 TYR A C 1
ATOM 4621 O O . TYR A 1 585 ? 10.148 20.353 0.960 1.00 80.38 585 TYR A O 1
ATOM 4629 N N . ILE A 1 586 ? 11.284 19.284 -0.659 1.00 75.06 586 ILE A N 1
ATOM 4630 C CA . ILE A 1 586 ? 12.477 20.143 -0.574 1.00 75.06 586 ILE A CA 1
ATOM 4631 C C . ILE A 1 586 ? 12.110 21.593 -0.874 1.00 75.06 586 ILE A C 1
ATOM 4633 O O . ILE A 1 586 ? 12.525 22.494 -0.153 1.00 75.06 586 ILE A O 1
ATOM 4637 N N . ASN A 1 587 ? 11.310 21.819 -1.918 1.00 71.88 587 ASN A N 1
ATOM 4638 C CA . ASN A 1 587 ? 10.892 23.169 -2.284 1.00 71.88 587 ASN A CA 1
ATOM 4639 C C . ASN A 1 587 ? 10.112 23.835 -1.145 1.00 71.88 587 ASN A C 1
ATOM 4641 O O . ASN A 1 587 ? 10.332 25.005 -0.864 1.00 71.88 587 ASN A O 1
ATOM 4645 N N . TYR A 1 588 ? 9.249 23.093 -0.449 1.00 68.25 588 TYR A N 1
ATOM 4646 C CA . TYR A 1 588 ? 8.577 23.618 0.737 1.00 68.25 588 TYR A CA 1
ATOM 4647 C C . TYR A 1 588 ? 9.561 23.953 1.870 1.00 68.25 588 TYR A C 1
ATOM 4649 O O . TYR A 1 588 ? 9.502 25.054 2.412 1.00 68.25 588 TYR A O 1
ATOM 4657 N N . LEU A 1 589 ? 10.488 23.047 2.194 1.00 68.38 589 LEU A N 1
ATOM 4658 C CA . LEU A 1 589 ? 11.483 23.271 3.249 1.00 68.38 589 LEU A CA 1
ATOM 4659 C C . LEU A 1 589 ? 12.364 24.501 2.985 1.00 68.38 589 LEU A C 1
ATOM 4661 O O . LEU A 1 589 ? 12.755 25.172 3.932 1.00 68.38 589 LEU A O 1
ATOM 4665 N N . ARG A 1 590 ? 12.634 24.815 1.714 1.00 67.81 590 ARG A N 1
ATOM 4666 C CA . ARG A 1 590 ? 13.395 26.004 1.300 1.00 67.81 590 ARG A CA 1
ATOM 4667 C C . ARG A 1 590 ? 12.601 27.318 1.367 1.00 67.81 590 ARG A C 1
ATOM 4669 O O . ARG A 1 590 ? 13.220 28.370 1.418 1.00 67.81 590 ARG A O 1
ATOM 4676 N N . HIS A 1 591 ? 11.266 27.277 1.337 1.00 56.91 591 HIS A N 1
ATOM 4677 C CA . HIS A 1 591 ? 10.401 28.466 1.225 1.00 56.91 591 HIS A CA 1
ATOM 4678 C C . HIS A 1 591 ? 9.569 28.789 2.485 1.00 56.91 591 HIS A C 1
ATOM 4680 O O . HIS A 1 591 ? 8.796 29.743 2.459 1.00 56.91 591 HIS A O 1
ATOM 4686 N N . GLY A 1 592 ? 9.665 28.018 3.575 1.00 51.78 592 GLY A N 1
ATOM 4687 C CA . GLY A 1 592 ? 8.978 28.348 4.834 1.00 51.78 592 GLY A CA 1
ATOM 4688 C C . GLY A 1 592 ? 9.557 29.613 5.484 1.00 51.78 592 GLY A C 1
ATOM 4689 O O . GLY A 1 592 ? 10.771 29.721 5.578 1.00 51.78 592 GLY A O 1
ATOM 4690 N N . GLU A 1 593 ? 8.695 30.535 5.939 1.00 43.00 593 GLU A N 1
ATOM 4691 C CA . GLU A 1 593 ? 8.953 31.921 6.414 1.00 43.00 593 GLU A CA 1
ATOM 4692 C C . GLU A 1 593 ? 9.871 32.111 7.642 1.00 43.00 593 GLU A C 1
ATOM 4694 O O . GLU A 1 593 ? 9.761 33.095 8.366 1.00 43.00 593 GLU A O 1
ATOM 4699 N N . ASN A 1 594 ? 10.847 31.239 7.852 1.00 42.19 594 ASN A N 1
ATOM 4700 C CA . ASN A 1 594 ? 12.085 31.671 8.471 1.00 42.19 594 ASN A CA 1
ATOM 4701 C C . ASN A 1 594 ? 13.147 31.666 7.374 1.00 42.19 594 ASN A C 1
ATOM 4703 O O . ASN A 1 594 ? 13.549 30.597 6.916 1.00 42.19 594 ASN A O 1
ATOM 4707 N N . ASN A 1 595 ? 13.653 32.847 7.009 1.00 37.50 595 ASN A N 1
ATOM 4708 C CA . ASN A 1 595 ? 15.006 32.996 6.471 1.00 37.50 595 ASN A CA 1
ATOM 4709 C C . ASN A 1 595 ? 16.017 32.461 7.511 1.00 37.50 595 ASN A C 1
ATOM 4711 O O . ASN A 1 595 ? 16.762 33.217 8.120 1.00 37.50 595 ASN A O 1
ATOM 4715 N N . LEU A 1 596 ? 16.032 31.148 7.743 1.00 39.22 596 LEU A N 1
ATOM 4716 C CA . LEU A 1 596 ? 17.155 30.433 8.345 1.00 39.22 596 LEU A CA 1
ATOM 4717 C C . LEU A 1 596 ? 18.261 30.209 7.307 1.00 39.22 596 LEU A C 1
ATOM 4719 O O . LEU A 1 596 ? 19.337 29.745 7.655 1.00 39.22 596 LEU A O 1
ATOM 4723 N N . VAL A 1 597 ? 18.005 30.575 6.046 1.00 35.94 597 VAL A N 1
ATOM 4724 C CA . VAL A 1 597 ? 19.004 30.660 4.985 1.00 35.94 597 VAL A CA 1
ATOM 4725 C C . VAL A 1 597 ? 19.068 32.111 4.501 1.00 35.94 597 VAL A C 1
ATOM 4727 O O . VAL A 1 597 ? 18.579 32.458 3.428 1.00 35.94 597 VAL A O 1
ATOM 4730 N N . SER A 1 598 ? 19.646 32.999 5.312 1.00 30.73 598 SER A N 1
ATOM 4731 C CA . SER A 1 598 ? 20.255 34.210 4.760 1.00 30.73 598 SER A CA 1
ATOM 4732 C C . SER A 1 598 ? 21.551 33.780 4.078 1.00 30.73 598 SER A C 1
ATOM 4734 O O . SER A 1 598 ? 22.557 33.577 4.751 1.00 30.73 598 SER A O 1
ATOM 4736 N N . VAL A 1 599 ? 21.506 33.587 2.761 1.00 34.00 599 VAL A N 1
ATOM 4737 C CA . VAL A 1 599 ? 22.694 33.320 1.940 1.00 34.00 599 VAL A CA 1
ATOM 4738 C C . VAL A 1 599 ? 23.576 34.575 1.967 1.00 34.00 599 VAL A C 1
ATOM 4740 O O . VAL A 1 599 ? 23.141 35.611 1.452 1.00 34.00 599 VAL A O 1
ATOM 4743 N N . PRO A 1 600 ? 24.795 34.550 2.537 1.00 29.88 600 PRO A N 1
ATOM 4744 C CA . PRO A 1 600 ? 25.754 35.616 2.296 1.00 29.88 600 PRO A CA 1
ATOM 4745 C C . PRO A 1 600 ? 26.166 35.520 0.827 1.00 29.88 600 PRO A C 1
ATOM 4747 O O . PRO A 1 600 ? 26.574 34.460 0.363 1.00 29.88 600 PRO A O 1
ATOM 4750 N N . ALA A 1 601 ? 26.080 36.624 0.087 1.00 32.09 601 ALA A N 1
ATOM 4751 C CA . ALA A 1 601 ? 26.362 36.657 -1.350 1.00 32.09 601 ALA A CA 1
ATOM 4752 C C . ALA A 1 601 ? 27.810 36.263 -1.735 1.00 32.09 601 ALA A C 1
ATOM 4754 O O . ALA A 1 601 ? 28.093 36.136 -2.921 1.00 32.09 601 ALA A O 1
ATOM 4755 N N . ASN A 1 602 ? 28.699 36.042 -0.756 1.00 29.89 602 ASN A N 1
ATOM 4756 C CA . ASN A 1 602 ? 30.135 35.814 -0.940 1.00 29.89 602 ASN A CA 1
ATOM 4757 C C . ASN A 1 602 ? 30.684 34.624 -0.116 1.00 29.89 602 ASN A C 1
ATOM 4759 O O . ASN A 1 602 ? 31.791 34.711 0.410 1.00 29.89 602 ASN A O 1
ATOM 4763 N N . ALA A 1 603 ? 29.927 33.536 0.055 1.00 29.48 603 ALA A N 1
ATOM 4764 C CA . ALA A 1 603 ? 30.464 32.317 0.668 1.00 29.48 603 ALA A CA 1
ATOM 4765 C C . ALA A 1 603 ? 31.074 31.408 -0.415 1.00 29.48 603 ALA A C 1
ATOM 4767 O O . ALA A 1 603 ? 30.366 30.708 -1.140 1.00 29.48 603 ALA A O 1
ATOM 4768 N N . GLU A 1 604 ? 32.397 31.475 -0.562 1.00 32.62 604 GLU A N 1
ATOM 4769 C CA . GLU A 1 604 ? 33.178 30.458 -1.264 1.00 32.62 604 GLU A CA 1
ATOM 4770 C C . GLU A 1 604 ? 33.258 29.183 -0.407 1.00 32.62 604 GLU A C 1
ATOM 4772 O O . GLU A 1 604 ? 33.383 29.253 0.811 1.00 32.62 604 GLU A O 1
ATOM 4777 N N . ASP A 1 605 ? 33.217 28.030 -1.079 1.00 31.31 605 ASP A N 1
ATOM 4778 C CA . ASP A 1 605 ? 33.475 26.683 -0.557 1.00 31.31 605 ASP A CA 1
ATOM 4779 C C . ASP A 1 605 ? 32.532 26.104 0.525 1.00 31.31 605 ASP A C 1
ATOM 4781 O O . ASP A 1 605 ? 32.806 26.112 1.715 1.00 31.31 605 ASP A O 1
ATOM 4785 N N . GLY A 1 606 ? 31.522 25.360 0.051 1.00 47.66 606 GLY A N 1
ATOM 4786 C CA . GLY A 1 606 ? 31.207 24.020 0.567 1.00 47.66 606 GLY A CA 1
ATOM 4787 C C . GLY A 1 606 ? 30.711 23.892 2.010 1.00 47.66 606 GLY A C 1
ATOM 4788 O O . GLY A 1 606 ? 31.355 23.222 2.814 1.00 47.66 606 GLY A O 1
ATOM 4789 N N . ASP A 1 607 ? 29.503 24.364 2.304 1.00 36.34 607 ASP A N 1
ATOM 4790 C CA . ASP A 1 607 ? 28.935 24.222 3.647 1.00 36.34 607 ASP A CA 1
ATOM 4791 C C . ASP A 1 607 ? 28.258 22.852 3.875 1.00 36.34 607 ASP A C 1
ATOM 4793 O O . ASP A 1 607 ? 27.084 22.621 3.570 1.00 36.34 607 ASP A O 1
ATOM 4797 N N . GLU A 1 608 ? 28.994 21.916 4.495 1.00 38.03 608 GLU A N 1
ATOM 4798 C CA . GLU A 1 608 ? 28.419 20.719 5.141 1.00 38.03 608 GLU A CA 1
ATOM 4799 C C . GLU A 1 608 ? 27.399 21.079 6.246 1.00 38.03 608 GLU A C 1
ATOM 4801 O O . GLU A 1 608 ? 26.580 20.228 6.606 1.00 38.03 608 GLU A O 1
ATOM 4806 N N . GLU A 1 609 ? 27.385 22.325 6.739 1.00 35.44 609 GLU A N 1
ATOM 4807 C CA . GLU A 1 609 ? 26.420 22.833 7.723 1.00 35.44 609 GLU A CA 1
ATOM 4808 C C . GLU A 1 609 ? 24.989 22.935 7.179 1.00 35.44 609 GLU A C 1
ATOM 4810 O O . GLU A 1 609 ? 24.061 22.556 7.892 1.00 35.44 609 GLU A O 1
ATOM 4815 N N . GLU A 1 610 ? 24.774 23.335 5.919 1.00 37.22 610 GLU A N 1
ATOM 4816 C CA . GLU A 1 610 ? 23.425 23.411 5.328 1.00 37.22 610 GLU A CA 1
ATOM 4817 C C . GLU A 1 610 ? 22.828 22.006 5.153 1.00 37.22 610 GLU A C 1
ATOM 4819 O O . GLU A 1 610 ? 21.658 21.754 5.444 1.00 37.22 610 GLU A O 1
ATOM 4824 N N . LEU A 1 611 ? 23.655 21.036 4.755 1.00 39.94 611 LEU A N 1
ATOM 4825 C CA . LEU A 1 611 ? 23.269 19.630 4.651 1.00 39.94 611 LEU A CA 1
ATOM 4826 C C . LEU A 1 611 ? 23.104 18.963 6.011 1.00 39.94 611 LEU A C 1
ATOM 4828 O O . LEU A 1 611 ? 22.223 18.116 6.146 1.00 39.94 611 LEU A O 1
ATOM 4832 N N . MET A 1 612 ? 23.936 19.291 7.002 1.00 36.69 612 MET A N 1
ATOM 4833 C CA . MET A 1 612 ? 23.735 18.833 8.374 1.00 36.69 612 MET A CA 1
ATOM 4834 C C . MET A 1 612 ? 22.486 19.459 8.971 1.00 36.69 612 MET A C 1
ATOM 4836 O O . MET A 1 612 ? 21.778 18.739 9.655 1.00 36.69 612 MET A O 1
ATOM 4840 N N . PHE A 1 613 ? 22.161 20.719 8.682 1.00 37.19 613 PHE A N 1
ATOM 4841 C CA . PHE A 1 613 ? 20.946 21.379 9.146 1.00 37.19 613 PHE A CA 1
ATOM 4842 C C . PHE A 1 613 ? 19.709 20.842 8.432 1.00 37.19 613 PHE A C 1
ATOM 4844 O O . PHE A 1 613 ? 18.779 20.439 9.107 1.00 37.19 613 PHE A O 1
ATOM 4851 N N . ILE A 1 614 ? 19.700 20.695 7.103 1.00 37.28 614 ILE A N 1
ATOM 4852 C CA . ILE A 1 614 ? 18.600 20.029 6.391 1.00 37.28 614 ILE A CA 1
ATOM 4853 C C . ILE A 1 614 ? 18.491 18.586 6.871 1.00 37.28 614 ILE A C 1
ATOM 4855 O O . ILE A 1 614 ? 17.396 18.159 7.182 1.00 37.28 614 ILE A O 1
ATOM 4859 N N . ARG A 1 615 ? 19.583 17.825 7.021 1.00 37.47 615 ARG A N 1
ATOM 4860 C CA . ARG A 1 615 ? 19.523 16.464 7.582 1.00 37.47 615 ARG A CA 1
ATOM 4861 C C . ARG A 1 615 ? 19.108 16.444 9.039 1.00 37.47 615 ARG A C 1
ATOM 4863 O O . ARG A 1 615 ? 18.466 15.480 9.398 1.00 37.47 615 ARG A O 1
ATOM 4870 N N . LYS A 1 616 ? 19.464 17.421 9.870 1.00 35.03 616 LYS A N 1
ATOM 4871 C CA . LYS A 1 616 ? 19.120 17.497 11.296 1.00 35.03 616 LYS A CA 1
ATOM 4872 C C . LYS A 1 616 ? 17.692 17.969 11.467 1.00 35.03 616 LYS A C 1
ATOM 4874 O O . LYS A 1 616 ? 16.984 17.350 12.222 1.00 35.03 616 LYS A O 1
ATOM 4879 N N . GLU A 1 617 ? 17.228 18.950 10.716 1.00 36.69 617 GLU A N 1
ATOM 4880 C CA . GLU A 1 617 ? 15.860 19.459 10.742 1.00 36.69 617 GLU A CA 1
ATOM 4881 C C . GLU A 1 617 ? 14.903 18.474 10.073 1.00 36.69 617 GLU A C 1
ATOM 4883 O O . GLU A 1 617 ? 13.839 18.186 10.607 1.00 36.69 617 GLU A O 1
ATOM 4888 N N . VAL A 1 618 ? 15.317 17.854 8.963 1.00 37.78 618 VAL A N 1
ATOM 4889 C CA . VAL A 1 618 ? 14.631 16.696 8.390 1.00 37.78 618 VAL A CA 1
ATOM 4890 C C . VAL A 1 618 ? 14.707 15.535 9.380 1.00 37.78 618 VAL A C 1
ATOM 4892 O O . VAL A 1 618 ? 13.667 15.025 9.697 1.00 37.78 618 VAL A O 1
ATOM 4895 N N . ARG A 1 619 ? 15.825 15.144 10.000 1.00 33.34 619 ARG A N 1
ATOM 4896 C CA . ARG A 1 619 ? 15.879 14.017 10.973 1.00 33.34 619 ARG A CA 1
ATOM 4897 C C . ARG A 1 619 ? 15.207 14.299 12.324 1.00 33.34 619 ARG A C 1
ATOM 4899 O O . ARG A 1 619 ? 14.740 13.354 12.940 1.00 33.34 619 ARG A O 1
ATOM 4906 N N . CYS A 1 620 ? 15.141 15.548 12.778 1.00 29.84 620 CYS A N 1
ATOM 4907 C CA . CYS A 1 620 ? 14.470 15.994 14.004 1.00 29.84 620 CYS A CA 1
ATOM 4908 C C . CYS A 1 620 ? 12.964 16.149 13.774 1.00 29.84 620 CYS A C 1
ATOM 4910 O O . CYS A 1 620 ? 12.192 15.801 14.656 1.00 29.84 620 CYS A O 1
ATOM 4912 N N . ARG A 1 621 ? 12.526 16.593 12.584 1.00 34.34 621 ARG A N 1
ATOM 4913 C CA . ARG A 1 621 ? 11.103 16.609 12.183 1.00 34.34 621 ARG A CA 1
ATOM 4914 C C . ARG A 1 621 ? 10.622 15.284 11.572 1.00 34.34 621 ARG A C 1
ATOM 4916 O O . ARG A 1 621 ? 9.423 15.062 11.512 1.00 34.34 621 ARG A O 1
ATOM 4923 N N . LEU A 1 622 ? 11.543 14.425 11.127 1.00 31.80 622 LEU A N 1
ATOM 4924 C CA . LEU A 1 622 ? 11.376 13.012 10.739 1.00 31.80 622 LEU A CA 1
ATOM 4925 C C . LEU A 1 622 ? 11.809 12.075 11.875 1.00 31.80 622 LEU A C 1
ATOM 4927 O O . LEU A 1 622 ? 12.142 10.918 11.600 1.00 31.80 622 LEU A O 1
ATOM 4931 N N . GLN A 1 623 ? 11.881 12.546 13.126 1.00 22.45 623 GLN A N 1
ATOM 4932 C CA . GLN A 1 623 ? 12.140 11.626 14.228 1.00 22.45 623 GLN A CA 1
ATOM 4933 C C . GLN A 1 623 ? 11.071 10.528 14.165 1.00 22.45 623 GLN A C 1
ATOM 4935 O O . GLN A 1 623 ? 9.880 10.851 14.158 1.00 22.45 623 GLN A O 1
ATOM 4940 N N . PRO A 1 624 ? 11.461 9.242 14.092 1.00 28.83 624 PRO A N 1
ATOM 4941 C CA . PRO A 1 624 ? 10.519 8.166 14.315 1.00 28.83 624 PRO A CA 1
ATOM 4942 C C . PRO A 1 624 ? 9.874 8.435 15.669 1.00 28.83 624 PRO A C 1
ATOM 4944 O O . PRO A 1 624 ? 10.576 8.646 16.662 1.00 28.83 624 PRO A O 1
ATOM 4947 N N . CYS A 1 625 ? 8.546 8.442 15.733 1.00 24.88 625 CYS A N 1
ATOM 4948 C CA . CYS A 1 625 ? 7.898 8.291 17.022 1.00 24.88 625 CYS A CA 1
ATOM 4949 C C . CYS A 1 625 ? 8.400 6.949 17.582 1.00 24.88 625 CYS A C 1
ATOM 4951 O O . CYS A 1 625 ? 8.066 5.896 17.041 1.00 24.88 625 CYS A O 1
ATOM 4953 N N . HIS A 1 626 ? 9.250 7.003 18.614 1.00 26.98 626 HIS A N 1
ATOM 4954 C CA . HIS A 1 626 ? 10.027 5.912 19.230 1.00 26.98 626 HIS A CA 1
ATOM 4955 C C . HIS A 1 626 ? 9.178 4.771 19.849 1.00 26.98 626 HIS A C 1
ATOM 4957 O O . HIS A 1 626 ? 9.543 4.179 20.859 1.00 26.98 626 HIS A O 1
ATOM 4963 N N . SER A 1 627 ? 7.991 4.458 19.321 1.00 26.17 627 SER A N 1
ATOM 4964 C CA . SER A 1 627 ? 7.060 3.553 20.010 1.00 26.17 627 SER A CA 1
ATOM 4965 C C . SER A 1 627 ? 6.004 2.844 19.159 1.00 26.17 627 SER A C 1
ATOM 4967 O O . SER A 1 627 ? 5.116 2.221 19.734 1.00 26.17 627 SER A O 1
ATOM 4969 N N . GLN A 1 628 ? 6.074 2.863 17.826 1.00 30.81 628 GLN A N 1
ATOM 4970 C CA . GLN A 1 628 ? 5.090 2.150 16.999 1.00 30.81 628 GLN A CA 1
ATOM 4971 C C . GLN A 1 628 ? 5.645 0.811 16.503 1.00 30.81 628 GLN A C 1
ATOM 4973 O O . GLN A 1 628 ? 6.415 0.739 15.546 1.00 30.81 628 GLN A O 1
ATOM 4978 N N . LYS A 1 629 ? 5.267 -0.280 17.180 1.00 29.56 629 LYS A N 1
ATOM 4979 C CA . LYS A 1 629 ? 5.644 -1.638 16.776 1.00 29.56 629 LYS A CA 1
ATOM 4980 C C . LYS A 1 629 ? 4.820 -2.116 15.562 1.00 29.56 629 LYS A C 1
ATOM 4982 O O . LYS A 1 629 ? 3.627 -2.356 15.642 1.00 29.56 629 LYS A O 1
ATOM 4987 N N . LYS A 1 630 ? 5.551 -2.300 14.462 1.00 35.88 630 LYS A N 1
ATOM 4988 C CA . LYS A 1 630 ? 5.722 -3.529 13.655 1.00 35.88 630 LYS A CA 1
ATOM 4989 C C . LYS A 1 630 ? 4.659 -4.085 12.696 1.00 35.88 630 LYS A C 1
ATOM 4991 O O . LYS A 1 630 ? 5.115 -4.778 11.794 1.00 35.88 630 LYS A O 1
ATOM 4996 N N . GLU A 1 631 ? 3.358 -3.794 12.756 1.00 33.09 631 GLU A N 1
ATOM 4997 C CA . GLU A 1 631 ? 2.416 -4.518 11.854 1.00 33.09 631 GLU A CA 1
ATOM 4998 C C . GLU A 1 631 ? 1.433 -3.666 11.034 1.00 33.09 631 GLU A C 1
ATOM 5000 O O . GLU A 1 631 ? 0.882 -4.159 10.053 1.00 33.09 631 GLU A O 1
ATOM 5005 N N . THR A 1 632 ? 1.278 -2.372 11.326 1.00 27.28 632 THR A N 1
ATOM 5006 C CA . THR A 1 632 ? 0.252 -1.527 10.671 1.00 27.28 632 THR A CA 1
ATOM 5007 C C . THR A 1 632 ? 0.792 -0.512 9.668 1.00 27.28 632 THR A C 1
ATOM 5009 O O . THR A 1 632 ? 0.027 0.194 9.010 1.00 27.28 632 THR A O 1
ATOM 5012 N N . TRP A 1 633 ? 2.111 -0.439 9.484 1.00 28.55 633 TRP A N 1
ATOM 5013 C CA . TRP A 1 633 ? 2.684 0.465 8.495 1.00 28.55 633 TRP A CA 1
ATOM 5014 C C . TRP A 1 633 ? 2.657 -0.177 7.117 1.00 28.55 633 TRP A C 1
ATOM 5016 O O . TRP A 1 633 ? 3.618 -0.806 6.674 1.00 28.55 633 TRP A O 1
ATOM 5026 N N . ALA A 1 634 ? 1.612 0.154 6.361 1.00 27.59 634 ALA A N 1
ATOM 5027 C CA . ALA A 1 634 ? 1.881 0.593 5.010 1.00 27.59 634 ALA A CA 1
ATOM 5028 C C . ALA A 1 634 ? 2.848 1.798 5.104 1.00 27.59 634 ALA A C 1
ATOM 5030 O O . ALA A 1 634 ? 2.469 2.966 5.070 1.00 27.59 634 ALA A O 1
ATOM 5031 N N . LEU A 1 635 ? 4.134 1.462 5.056 1.00 37.97 635 LEU A N 1
ATOM 5032 C CA . LEU A 1 635 ? 4.905 1.912 3.923 1.00 37.97 635 LEU A CA 1
ATOM 5033 C C . LEU A 1 635 ? 5.617 3.257 3.950 1.00 37.97 635 LEU A C 1
ATOM 5035 O O . LEU A 1 635 ? 5.641 3.914 2.927 1.00 37.97 635 LEU A O 1
ATOM 5039 N N . PHE A 1 636 ? 6.304 3.610 5.037 1.00 30.53 636 PHE A N 1
ATOM 5040 C CA . PHE A 1 636 ? 7.494 4.474 4.980 1.00 30.53 636 PHE A CA 1
ATOM 5041 C C . PHE A 1 636 ? 8.397 4.229 6.202 1.00 30.53 636 PHE A C 1
ATOM 5043 O O . PHE A 1 636 ? 7.911 4.167 7.320 1.00 30.53 636 PHE A O 1
ATOM 5050 N N . VAL A 1 637 ? 9.708 4.106 5.943 1.00 29.88 637 VAL A N 1
ATOM 5051 C CA . VAL A 1 637 ? 10.867 4.262 6.854 1.00 29.88 637 VAL A CA 1
ATOM 5052 C C . VAL A 1 637 ? 10.737 3.681 8.272 1.00 29.88 637 VAL A C 1
ATOM 5054 O O . VAL A 1 637 ? 10.223 4.372 9.127 1.00 29.88 637 VAL A O 1
ATOM 5057 N N . VAL A 1 638 ? 11.379 2.534 8.555 1.00 29.28 638 VAL A N 1
ATOM 5058 C CA . VAL A 1 638 ? 12.298 2.315 9.708 1.00 29.28 638 VAL A CA 1
ATOM 5059 C C . VAL A 1 638 ? 13.103 1.034 9.418 1.00 29.28 638 VAL A C 1
ATOM 5061 O O . VAL A 1 638 ? 12.532 -0.047 9.373 1.00 29.28 638 VAL A O 1
ATOM 5064 N N . ALA A 1 639 ? 14.425 1.119 9.227 1.00 26.61 639 ALA A N 1
ATOM 5065 C CA . ALA A 1 639 ? 15.293 -0.067 9.088 1.00 26.61 639 ALA A CA 1
ATOM 5066 C C . ALA A 1 639 ? 16.350 -0.192 10.205 1.00 26.61 639 ALA A C 1
ATOM 5068 O O . ALA A 1 639 ? 16.972 -1.242 10.334 1.00 26.61 639 ALA A O 1
ATOM 5069 N N . GLU A 1 640 ? 16.558 0.846 11.024 1.00 27.41 640 GLU A N 1
ATOM 5070 C CA . GLU A 1 640 ? 17.667 0.877 11.993 1.00 27.41 640 GLU A CA 1
ATOM 5071 C C . GLU A 1 640 ? 17.324 0.181 13.329 1.00 27.41 640 GLU A C 1
ATOM 5073 O O . GLU A 1 640 ? 18.125 -0.610 13.813 1.00 27.41 640 GLU A O 1
ATOM 5078 N N . GLU A 1 641 ? 16.111 0.346 13.879 1.00 28.16 641 GLU A N 1
ATOM 5079 C CA . GLU A 1 641 ? 15.715 -0.265 15.173 1.00 28.16 641 GLU A CA 1
ATOM 5080 C C . GLU A 1 641 ? 15.146 -1.699 15.066 1.00 28.16 641 GLU A C 1
ATOM 5082 O O . GLU A 1 641 ? 15.113 -2.453 16.045 1.00 28.16 641 GLU A O 1
ATOM 5087 N N . LEU A 1 642 ? 14.717 -2.128 13.872 1.00 31.72 642 LEU A N 1
ATOM 5088 C CA . LEU A 1 642 ? 14.147 -3.467 13.647 1.00 31.72 642 LEU A CA 1
ATOM 5089 C C . LEU A 1 642 ? 15.191 -4.586 13.800 1.00 31.72 642 LEU A C 1
ATOM 5091 O O . LEU A 1 642 ? 14.850 -5.682 14.248 1.00 31.72 642 LEU A O 1
ATOM 5095 N N . MET A 1 643 ? 16.462 -4.292 13.507 1.00 30.08 643 MET A N 1
ATOM 5096 C CA . MET A 1 643 ? 17.565 -5.263 13.540 1.00 30.08 643 MET A CA 1
ATOM 5097 C C . MET A 1 643 ? 17.883 -5.764 14.961 1.00 30.08 643 MET A C 1
ATOM 5099 O O . MET A 1 643 ? 18.399 -6.867 15.113 1.00 30.08 643 MET A O 1
ATOM 5103 N N . HIS A 1 644 ? 17.538 -5.006 16.010 1.00 28.77 644 HIS A N 1
ATOM 5104 C CA . HIS A 1 644 ? 17.773 -5.403 17.406 1.00 28.77 644 HIS A CA 1
ATOM 5105 C C . HIS A 1 644 ? 16.595 -6.134 18.068 1.00 28.77 644 HIS A C 1
ATOM 5107 O O . HIS A 1 644 ? 16.722 -6.578 19.205 1.00 28.77 644 HIS A O 1
ATOM 5113 N N . SER A 1 645 ? 15.451 -6.278 17.388 1.00 31.58 645 SER A N 1
ATOM 5114 C CA . SER A 1 645 ? 14.209 -6.736 18.029 1.00 31.58 645 SER A CA 1
ATOM 5115 C C . SER A 1 645 ? 13.434 -7.814 17.261 1.00 31.58 645 SER A C 1
ATOM 5117 O O . SER A 1 645 ? 12.256 -8.032 17.556 1.00 31.58 645 SER A O 1
ATOM 5119 N N . LEU A 1 646 ? 14.035 -8.484 16.271 1.00 26.80 646 LEU A N 1
ATOM 5120 C CA . LEU A 1 646 ? 13.411 -9.652 15.630 1.00 26.80 646 LEU A CA 1
ATOM 5121 C C . LEU A 1 646 ? 13.102 -10.736 16.692 1.00 26.80 646 LEU A C 1
ATOM 5123 O O . LEU A 1 646 ? 13.969 -11.009 17.528 1.00 26.80 646 LEU A O 1
ATOM 5127 N N . PRO A 1 647 ? 11.893 -11.335 16.714 1.00 26.59 647 PRO A N 1
ATOM 5128 C CA . PRO A 1 647 ? 11.527 -12.301 17.746 1.00 26.59 647 PRO A CA 1
ATOM 5129 C C . PRO A 1 647 ? 12.398 -13.555 17.649 1.00 26.59 647 PRO A C 1
ATOM 5131 O O . PRO A 1 647 ? 12.405 -14.247 16.634 1.00 26.59 647 PRO A O 1
ATOM 5134 N N . ARG A 1 648 ? 13.107 -13.879 18.734 1.00 28.39 648 ARG A N 1
ATOM 5135 C CA . ARG A 1 648 ? 13.645 -15.222 18.962 1.00 28.39 648 ARG A CA 1
ATOM 5136 C C . ARG A 1 648 ? 12.475 -16.113 19.382 1.00 28.39 648 ARG A C 1
ATOM 5138 O O . ARG A 1 648 ? 12.156 -16.181 20.565 1.00 28.39 648 ARG A O 1
ATOM 5145 N N . HIS A 1 649 ? 11.799 -16.764 18.442 1.00 24.91 649 HIS A N 1
ATOM 5146 C CA . HIS A 1 649 ? 10.814 -17.792 18.780 1.00 24.91 649 HIS A CA 1
ATOM 5147 C C . HIS A 1 649 ? 11.367 -19.177 18.470 1.00 24.91 649 HIS A C 1
ATOM 5149 O O . HIS A 1 649 ? 11.445 -19.554 17.312 1.00 24.91 649 HIS A O 1
ATOM 5155 N N . PHE A 1 650 ? 11.765 -19.894 19.526 1.00 22.84 650 PHE A N 1
ATOM 5156 C CA . PHE A 1 650 ? 11.375 -21.279 19.821 1.00 22.84 650 PHE A CA 1
ATOM 5157 C C . PHE A 1 650 ? 11.992 -21.696 21.167 1.00 22.84 650 PHE A C 1
ATOM 5159 O O . PHE A 1 650 ? 13.197 -21.895 21.257 1.00 22.84 650 PHE A O 1
ATOM 5166 N N . CYS A 1 651 ? 11.165 -21.819 22.210 1.00 22.22 651 CYS A N 1
ATOM 5167 C CA . CYS A 1 651 ? 11.226 -22.932 23.166 1.00 22.22 651 CYS A CA 1
ATOM 5168 C C . CYS A 1 651 ? 9.969 -22.899 24.049 1.00 22.22 651 CYS A C 1
ATOM 5170 O O . CYS A 1 651 ? 9.815 -22.034 24.909 1.00 22.22 651 CYS A O 1
ATOM 5172 N N . SER A 1 652 ? 9.038 -23.818 23.801 1.00 24.09 652 SER A N 1
ATOM 5173 C CA . SER A 1 652 ? 7.882 -24.049 24.662 1.00 24.09 652 SER A CA 1
ATOM 5174 C C . SER A 1 652 ? 8.308 -24.843 25.897 1.00 24.09 652 SER A C 1
ATOM 5176 O O . SER A 1 652 ? 8.776 -25.971 25.757 1.00 24.09 652 SER A O 1
ATOM 5178 N N . LEU A 1 653 ? 8.060 -24.320 27.095 1.00 21.73 653 LEU A N 1
ATOM 5179 C CA . LEU A 1 653 ? 8.009 -25.121 28.318 1.00 21.73 653 LEU A CA 1
ATOM 5180 C C . LEU A 1 653 ? 6.743 -24.744 29.093 1.00 21.73 653 LEU A C 1
ATOM 5182 O O . LEU A 1 653 ? 6.613 -23.645 29.624 1.00 21.73 653 LEU A O 1
ATOM 5186 N N . ARG A 1 654 ? 5.784 -25.677 29.106 1.00 22.75 654 ARG A N 1
ATOM 5187 C CA . ARG A 1 654 ? 4.642 -25.691 30.029 1.00 22.75 654 ARG A CA 1
ATOM 5188 C C . ARG A 1 654 ? 5.172 -25.834 31.454 1.00 22.75 654 ARG A C 1
ATOM 5190 O O . ARG A 1 654 ? 5.865 -26.809 31.721 1.00 22.75 654 ARG A O 1
ATOM 5197 N N . VAL A 1 655 ? 4.744 -24.969 32.375 1.00 22.88 655 VAL A N 1
ATOM 5198 C CA . VAL A 1 655 ? 4.730 -25.275 33.816 1.00 22.88 655 VAL A CA 1
ATOM 5199 C C . VAL A 1 655 ? 3.432 -24.743 34.429 1.00 22.88 655 VAL A C 1
ATOM 5201 O O . VAL A 1 655 ? 3.011 -23.619 34.160 1.00 22.88 655 VAL A O 1
ATOM 5204 N N . SER A 1 656 ? 2.764 -25.604 35.196 1.00 21.45 656 SER A N 1
ATOM 5205 C CA . SER A 1 656 ? 1.469 -25.386 35.839 1.00 21.45 656 SER A CA 1
ATOM 5206 C C . SER A 1 656 ? 1.536 -24.445 37.046 1.00 21.45 656 SER A C 1
ATOM 5208 O O . SER A 1 656 ? 2.549 -24.349 37.732 1.00 21.45 656 SER A O 1
ATOM 5210 N N . ARG A 1 657 ? 0.396 -23.808 37.338 1.00 25.52 657 ARG A N 1
ATOM 5211 C CA . ARG A 1 657 ? 0.133 -22.926 38.487 1.00 25.52 657 ARG A CA 1
ATOM 5212 C C . ARG A 1 657 ? 0.372 -23.600 39.850 1.00 25.52 657 ARG A C 1
ATOM 5214 O O . ARG A 1 657 ? -0.224 -24.640 40.105 1.00 25.52 657 ARG A O 1
ATOM 5221 N N . SER A 1 658 ? 1.017 -22.886 40.781 1.00 23.11 658 SER A N 1
ATOM 5222 C CA . SER A 1 658 ? 0.539 -22.778 42.173 1.00 23.11 658 SER A CA 1
ATOM 5223 C C . SER A 1 658 ? 1.069 -21.525 42.904 1.00 23.11 658 SER A C 1
ATOM 5225 O O . SER A 1 658 ? 2.268 -21.364 43.076 1.00 23.11 658 SER A O 1
ATOM 5227 N N . GLN A 1 659 ? 0.124 -20.684 43.337 1.00 27.45 659 GLN A N 1
ATOM 5228 C CA . GLN A 1 659 ? 0.040 -19.881 44.574 1.00 27.45 659 GLN A CA 1
ATOM 5229 C C . GLN A 1 659 ? 1.232 -19.076 45.172 1.00 27.45 659 GLN A C 1
ATOM 5231 O O . GLN A 1 659 ? 2.210 -19.635 45.649 1.00 27.45 659 GLN A O 1
ATOM 5236 N N . ARG A 1 660 ? 0.914 -17.780 45.399 1.00 26.31 660 ARG A N 1
ATOM 5237 C CA . ARG A 1 660 ? 1.205 -16.850 46.533 1.00 26.31 660 ARG A CA 1
ATOM 5238 C C . ARG A 1 660 ? 2.051 -15.588 46.259 1.00 26.31 660 ARG A C 1
ATOM 5240 O O . ARG A 1 660 ? 2.967 -15.558 45.456 1.00 26.31 660 ARG A O 1
ATOM 5247 N N . ARG A 1 661 ? 1.598 -14.521 46.938 1.00 27.14 661 ARG A N 1
ATOM 5248 C CA . ARG A 1 661 ? 1.820 -13.071 46.771 1.00 27.14 661 ARG A CA 1
ATOM 5249 C C . ARG A 1 661 ? 3.213 -12.552 47.222 1.00 27.14 661 ARG A C 1
ATOM 5251 O O . ARG A 1 661 ? 3.709 -12.999 48.249 1.00 27.14 661 ARG A O 1
ATOM 5258 N N . ARG A 1 662 ? 3.632 -11.437 46.582 1.00 24.20 662 ARG A N 1
ATOM 5259 C CA . ARG A 1 662 ? 4.619 -10.371 46.957 1.00 24.20 662 ARG A CA 1
ATOM 5260 C C . ARG A 1 662 ? 6.112 -10.572 46.573 1.00 24.20 662 ARG A C 1
ATOM 5262 O O . ARG A 1 662 ? 6.514 -11.680 46.251 1.00 24.20 662 ARG A O 1
ATOM 5269 N N . PRO A 1 663 ? 6.894 -9.470 46.503 1.00 24.45 663 PRO A N 1
ATOM 5270 C CA . PRO A 1 663 ? 7.353 -8.787 45.290 1.00 24.45 663 PRO A CA 1
ATOM 5271 C C . PRO A 1 663 ? 8.736 -9.282 44.814 1.00 24.45 663 PRO A C 1
ATOM 5273 O O . PRO A 1 663 ? 9.669 -9.418 45.602 1.00 24.45 663 PRO A O 1
ATOM 5276 N N . LEU A 1 664 ? 8.894 -9.538 43.515 1.00 23.39 664 LEU A N 1
ATOM 5277 C CA . LEU A 1 664 ? 10.145 -10.051 42.949 1.00 23.39 664 LEU A CA 1
ATOM 5278 C C . LEU A 1 664 ? 11.162 -8.925 42.701 1.00 23.39 664 LEU A C 1
ATOM 5280 O O . LEU A 1 664 ? 11.120 -8.242 41.681 1.00 23.39 664 LEU A O 1
ATOM 5284 N N . CYS A 1 665 ? 12.124 -8.800 43.618 1.00 21.66 665 CYS A N 1
ATOM 5285 C CA . CYS A 1 665 ? 13.500 -8.448 43.273 1.00 21.66 665 CYS A CA 1
ATOM 5286 C C . CYS A 1 665 ? 14.092 -9.608 42.458 1.00 21.66 665 CYS A C 1
ATOM 5288 O O . CYS A 1 665 ? 14.232 -10.720 42.968 1.00 21.66 665 CYS A O 1
ATOM 5290 N N . CYS A 1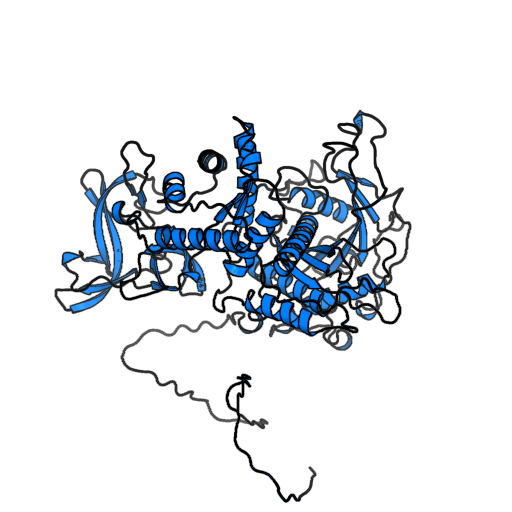 666 ? 14.439 -9.371 41.194 1.00 21.81 666 CYS A N 1
ATOM 5291 C CA . CYS A 1 666 ? 15.096 -10.374 40.360 1.00 21.81 666 CYS A CA 1
ATOM 5292 C C . CYS A 1 666 ? 16.579 -10.509 40.746 1.00 21.81 666 CYS A C 1
ATOM 5294 O O . CYS A 1 666 ? 17.423 -9.748 40.277 1.00 21.81 666 CYS A O 1
ATOM 5296 N N . HIS A 1 667 ? 16.900 -11.507 41.571 1.00 21.55 667 HIS A N 1
ATOM 5297 C CA . HIS A 1 667 ? 18.245 -12.072 41.657 1.00 21.55 667 HIS A CA 1
ATOM 5298 C C . HIS A 1 667 ? 18.447 -13.066 40.505 1.00 21.55 667 HIS A C 1
ATOM 5300 O O . HIS A 1 667 ? 17.732 -14.061 40.396 1.00 21.55 667 HIS A O 1
ATOM 5306 N N . ILE A 1 668 ? 19.429 -12.797 39.643 1.00 22.92 668 ILE A N 1
ATOM 5307 C CA . ILE A 1 668 ? 19.891 -13.729 38.609 1.00 22.92 668 ILE A CA 1
ATOM 5308 C C . ILE A 1 668 ? 20.806 -14.756 39.290 1.00 22.92 668 ILE A C 1
ATOM 5310 O O . ILE A 1 668 ? 21.927 -14.433 39.680 1.00 22.92 668 ILE A O 1
ATOM 5314 N N . LEU A 1 669 ? 20.321 -15.988 39.449 1.00 21.39 669 LEU A N 1
ATOM 5315 C CA . LEU A 1 669 ? 21.134 -17.148 39.818 1.00 21.39 669 LEU A CA 1
ATOM 5316 C C . LEU A 1 669 ? 21.805 -17.704 38.555 1.00 21.39 669 LEU A C 1
ATOM 5318 O O . LEU A 1 669 ? 21.136 -18.200 37.651 1.00 21.39 669 LEU A O 1
ATOM 5322 N N . VAL A 1 670 ? 23.133 -17.610 38.503 1.00 21.86 670 VAL A N 1
ATOM 5323 C CA . VAL A 1 670 ? 23.990 -18.263 37.502 1.00 21.86 670 VAL A CA 1
ATOM 5324 C C . VAL A 1 670 ? 24.431 -19.619 38.071 1.00 21.86 670 VAL A C 1
ATOM 5326 O O . VAL A 1 670 ? 24.992 -19.630 39.168 1.00 21.86 670 VAL A O 1
ATOM 5329 N N . PRO A 1 671 ? 24.227 -20.760 37.382 1.00 23.08 671 PRO A N 1
ATOM 5330 C CA . PRO A 1 671 ? 24.829 -22.024 37.793 1.00 23.08 671 PRO A CA 1
ATOM 5331 C C . PRO A 1 671 ? 26.344 -21.982 37.571 1.00 23.08 671 PRO A C 1
ATOM 5333 O O . PRO A 1 671 ? 26.831 -21.577 36.515 1.00 23.08 671 PRO A O 1
ATOM 5336 N N . SER A 1 672 ? 27.085 -22.397 38.589 1.00 23.30 672 SER A N 1
ATOM 5337 C CA . SER A 1 672 ? 28.539 -22.398 38.654 1.00 23.30 672 SER A CA 1
ATOM 5338 C C . SER A 1 672 ? 29.172 -23.671 38.066 1.00 23.30 672 SER A C 1
ATOM 5340 O O . SER A 1 672 ? 28.773 -24.782 38.390 1.00 23.30 672 SER A O 1
ATOM 5342 N N . ARG A 1 673 ? 30.255 -23.435 37.304 1.00 23.31 673 ARG A N 1
ATOM 5343 C CA . ARG A 1 673 ? 31.473 -24.254 37.079 1.00 23.31 673 ARG A CA 1
ATOM 5344 C C . ARG A 1 673 ? 31.399 -25.561 36.271 1.00 23.31 673 ARG A C 1
ATOM 5346 O O . ARG A 1 673 ? 30.988 -26.591 36.782 1.00 23.31 673 ARG A O 1
ATOM 5353 N N . MET A 1 674 ? 32.003 -25.533 35.077 1.00 23.12 674 MET A N 1
ATOM 5354 C CA . MET A 1 674 ? 33.349 -26.059 34.712 1.00 23.12 674 MET A CA 1
ATOM 5355 C C . MET A 1 674 ? 33.481 -25.964 33.175 1.00 23.12 674 MET A C 1
ATOM 5357 O O . MET A 1 674 ? 32.504 -26.231 32.492 1.00 23.12 674 MET A O 1
ATOM 5361 N N . GLU A 1 675 ? 34.567 -25.621 32.486 1.00 23.95 675 GLU A N 1
ATOM 5362 C CA . GLU A 1 675 ? 35.914 -25.102 32.732 1.00 23.95 675 GLU A CA 1
ATOM 5363 C C . GLU A 1 675 ? 36.410 -24.631 31.341 1.00 23.95 675 GLU A C 1
ATOM 5365 O O . GLU A 1 675 ? 36.151 -25.310 30.349 1.00 23.95 675 GLU A O 1
ATOM 5370 N N . GLY A 1 676 ? 37.104 -23.484 31.256 1.00 23.98 676 GLY A N 1
ATOM 5371 C CA . GLY A 1 676 ? 37.921 -23.116 30.084 1.00 23.98 676 GLY A CA 1
ATOM 5372 C C . GLY A 1 676 ? 37.604 -21.789 29.368 1.00 23.98 676 GLY A C 1
ATOM 5373 O O . GLY A 1 676 ? 36.976 -21.792 28.317 1.00 23.98 676 GLY A O 1
ATOM 5374 N N . GLY A 1 677 ? 38.150 -20.670 29.875 1.00 23.22 677 GLY A N 1
ATOM 5375 C CA . GLY A 1 677 ? 38.695 -19.596 29.018 1.00 23.22 677 GLY A CA 1
ATOM 5376 C C . GLY A 1 677 ? 37.860 -18.337 28.730 1.00 23.22 677 GLY A C 1
ATOM 5377 O O . GLY A 1 677 ? 37.646 -18.008 27.569 1.00 23.22 677 GLY A O 1
ATOM 5378 N N . VAL A 1 678 ? 37.471 -17.576 29.762 1.00 23.06 678 VAL A N 1
ATOM 5379 C CA . VAL A 1 678 ? 36.984 -16.182 29.663 1.00 23.06 678 VAL A CA 1
ATOM 5380 C C . VAL A 1 678 ? 37.980 -15.256 30.365 1.00 23.06 678 VAL A C 1
ATOM 5382 O O . VAL A 1 678 ? 38.335 -15.514 31.512 1.00 23.06 678 VAL A O 1
ATOM 5385 N N . HIS A 1 679 ? 38.346 -14.138 29.730 1.00 22.27 679 HIS A N 1
ATOM 5386 C CA . HIS A 1 679 ? 38.692 -12.907 30.443 1.00 22.27 679 HIS A CA 1
ATOM 5387 C C . HIS A 1 679 ? 37.639 -11.848 30.107 1.00 22.27 679 HIS A C 1
ATOM 5389 O O . HIS A 1 679 ? 37.497 -11.415 28.966 1.00 22.27 679 HIS A O 1
ATOM 5395 N N . LEU A 1 680 ? 36.866 -11.494 31.131 1.00 23.09 680 LEU A N 1
ATOM 5396 C CA . LEU A 1 680 ? 35.838 -10.465 31.146 1.00 23.09 680 LEU A CA 1
ATOM 5397 C C . LEU A 1 680 ? 36.468 -9.176 31.687 1.00 23.09 680 LEU A C 1
ATOM 5399 O O . LEU A 1 680 ? 37.195 -9.231 32.677 1.00 23.09 680 LEU A O 1
ATOM 5403 N N . PHE A 1 681 ? 36.110 -8.026 31.122 1.00 20.61 681 PHE A N 1
ATOM 5404 C CA . PHE A 1 681 ? 35.976 -6.802 31.907 1.00 20.61 681 PHE A CA 1
ATOM 5405 C C . PHE A 1 681 ? 34.709 -6.066 31.464 1.00 20.61 681 PHE A C 1
ATOM 5407 O O . PHE A 1 681 ? 34.451 -5.881 30.276 1.00 20.61 681 PHE A O 1
ATOM 5414 N N . LEU A 1 682 ? 33.888 -5.746 32.460 1.00 21.06 682 LEU A N 1
ATOM 5415 C CA . LEU A 1 682 ? 32.644 -4.984 32.391 1.00 21.06 682 LEU A CA 1
ATOM 5416 C C . LEU A 1 682 ? 32.931 -3.481 32.549 1.00 21.06 682 LEU A C 1
ATOM 5418 O O . LEU A 1 682 ? 34.024 -3.112 32.972 1.00 21.06 682 LEU A O 1
ATOM 5422 N N . GLN A 1 683 ? 31.867 -2.687 32.346 1.00 20.69 683 GLN A N 1
ATOM 5423 C CA . GLN A 1 683 ? 31.674 -1.265 32.702 1.00 20.69 683 GLN A CA 1
ATOM 5424 C C . GLN A 1 683 ? 32.244 -0.237 31.696 1.00 20.69 683 GLN A C 1
ATOM 5426 O O . GLN A 1 683 ? 33.385 -0.334 31.284 1.00 20.69 683 GLN A O 1
ATOM 5431 N N . THR A 1 684 ? 31.535 0.799 31.224 1.00 23.06 684 THR A N 1
ATOM 5432 C CA . THR A 1 684 ? 30.239 1.409 31.591 1.00 23.06 684 THR A CA 1
ATOM 5433 C C . THR A 1 684 ? 29.746 2.256 30.405 1.00 23.06 684 THR A C 1
ATOM 5435 O O . THR A 1 684 ? 30.553 2.775 29.639 1.00 23.06 684 THR A O 1
ATOM 5438 N N . CYS A 1 685 ? 28.429 2.435 30.272 1.00 22.42 685 CYS A N 1
ATOM 5439 C CA . CYS A 1 685 ? 27.825 3.429 29.382 1.00 22.42 685 CYS A CA 1
ATOM 5440 C C . CYS A 1 685 ? 28.246 4.857 29.772 1.00 22.42 685 CYS A C 1
ATOM 5442 O O . CYS A 1 685 ? 28.008 5.265 30.906 1.00 22.42 685 CYS A O 1
ATOM 5444 N N . LEU A 1 686 ? 28.759 5.634 28.816 1.00 22.05 686 LEU A N 1
ATOM 5445 C CA . LEU A 1 686 ? 28.733 7.098 28.840 1.00 22.05 686 LEU A CA 1
ATOM 5446 C C . LEU A 1 686 ? 28.220 7.588 27.481 1.00 22.05 686 LEU A C 1
ATOM 5448 O O . LEU A 1 686 ? 28.919 7.575 26.473 1.00 22.05 686 LEU A O 1
ATOM 5452 N N . LEU A 1 687 ? 26.942 7.961 27.480 1.00 24.42 687 LEU A N 1
ATOM 5453 C CA . LEU A 1 687 ? 26.325 8.851 26.505 1.00 24.42 687 LEU A CA 1
ATOM 5454 C C . LEU A 1 687 ? 26.853 10.265 26.781 1.00 24.42 687 LEU A C 1
ATOM 5456 O O . LEU A 1 687 ? 26.459 10.872 27.774 1.00 24.42 687 LEU A O 1
ATOM 5460 N N . GLU A 1 688 ? 27.705 10.811 25.916 1.00 22.69 688 GLU A N 1
ATOM 5461 C CA . GLU A 1 688 ? 27.938 12.257 25.892 1.00 22.69 688 GLU A CA 1
ATOM 5462 C C . GLU A 1 688 ? 26.776 12.943 25.163 1.00 22.69 688 GLU A C 1
ATOM 5464 O O . GLU A 1 688 ? 26.731 13.060 23.938 1.00 22.69 688 GLU A O 1
ATOM 5469 N N . ILE A 1 689 ? 25.804 13.393 25.955 1.00 25.31 689 ILE A N 1
ATOM 5470 C CA . ILE A 1 689 ? 24.866 14.449 25.579 1.00 25.31 689 ILE A CA 1
ATOM 5471 C C . ILE A 1 689 ? 25.623 15.770 25.737 1.00 25.31 689 ILE A C 1
ATOM 5473 O O . ILE A 1 689 ? 25.854 16.238 26.849 1.00 25.31 689 ILE A O 1
ATOM 5477 N N . ASN A 1 690 ? 26.011 16.380 24.619 1.00 24.89 690 ASN A N 1
ATOM 5478 C CA . ASN A 1 690 ? 26.568 17.730 24.603 1.00 24.89 690 ASN A CA 1
ATOM 5479 C C . ASN A 1 690 ? 25.450 18.746 24.907 1.00 24.89 690 ASN A C 1
ATOM 5481 O O . ASN A 1 690 ? 24.643 19.073 24.036 1.00 24.89 690 ASN A O 1
ATOM 5485 N N . CYS A 1 691 ? 25.389 19.226 26.152 1.00 24.88 691 CYS A N 1
ATOM 5486 C CA . CYS A 1 691 ? 24.504 20.306 26.589 1.00 24.88 691 CYS A CA 1
ATOM 5487 C C . CYS A 1 691 ? 25.335 21.588 26.811 1.00 24.88 691 CYS A C 1
ATOM 5489 O O . CYS A 1 691 ? 26.184 21.614 27.705 1.00 24.88 691 CYS A O 1
ATOM 5491 N N . PRO A 1 692 ? 25.144 22.663 26.023 1.00 24.84 692 PRO A N 1
ATOM 5492 C CA . PRO A 1 692 ? 25.947 23.875 26.124 1.00 24.84 692 PRO A CA 1
ATOM 5493 C C . PRO A 1 692 ? 25.360 24.827 27.173 1.00 24.84 692 PRO A C 1
ATOM 5495 O O . PRO A 1 692 ? 24.755 25.840 26.840 1.00 24.84 692 PRO A O 1
ATOM 5498 N N . ALA A 1 693 ? 25.533 24.515 28.454 1.00 28.62 693 ALA A N 1
ATOM 5499 C CA . ALA A 1 693 ? 25.250 25.459 29.532 1.00 28.62 693 ALA A CA 1
ATOM 5500 C C . ALA A 1 693 ? 25.990 25.054 30.809 1.00 28.62 693 ALA A C 1
ATOM 5502 O O . ALA A 1 693 ? 25.410 24.391 31.654 1.00 28.62 693 ALA A O 1
ATOM 5503 N N . LEU A 1 694 ? 27.267 25.439 30.928 1.00 27.34 694 LEU A N 1
ATOM 5504 C CA . LEU A 1 694 ? 27.957 25.758 32.190 1.00 27.34 694 LEU A CA 1
ATOM 5505 C C . LEU A 1 694 ? 29.405 26.171 31.879 1.00 27.34 694 LEU A C 1
ATOM 5507 O O . LEU A 1 694 ? 30.348 25.388 31.910 1.00 27.34 694 LEU A O 1
ATOM 5511 N N . LYS A 1 695 ? 29.579 27.457 31.558 1.00 27.23 695 LYS A N 1
ATOM 5512 C CA . LYS A 1 695 ? 30.874 28.134 31.679 1.00 27.23 695 LYS A CA 1
ATOM 5513 C C . LYS A 1 695 ? 31.162 28.338 33.170 1.00 27.23 695 LYS A C 1
ATOM 5515 O O . LYS A 1 695 ? 30.392 29.051 33.809 1.00 27.23 695 LYS A O 1
ATOM 5520 N N . ARG A 1 696 ? 32.297 27.826 33.662 1.00 25.86 696 ARG A N 1
ATOM 5521 C CA . ARG A 1 696 ? 33.329 28.525 34.474 1.00 25.86 696 ARG A CA 1
ATOM 5522 C C . ARG A 1 696 ? 34.009 27.601 35.501 1.00 25.86 696 ARG A C 1
ATOM 5524 O O . ARG A 1 696 ? 33.333 26.891 36.232 1.00 25.86 696 ARG A O 1
ATOM 5531 N N . LYS A 1 697 ? 35.324 27.837 35.622 1.00 26.47 697 LYS A N 1
ATOM 5532 C CA . LYS A 1 697 ? 36.314 27.433 36.645 1.00 26.47 697 LYS A CA 1
ATOM 5533 C C . LYS A 1 697 ? 37.040 26.104 36.368 1.00 26.47 697 LYS A C 1
ATOM 5535 O O . LYS A 1 697 ? 36.439 25.055 36.513 1.00 26.47 697 LYS A O 1
ATOM 5540 N N . GLU A 1 698 ? 38.193 26.095 35.690 1.00 24.47 698 GLU A N 1
ATOM 5541 C CA . GLU A 1 698 ? 39.577 26.491 36.071 1.00 24.47 698 GLU A CA 1
ATOM 5542 C C . GLU A 1 698 ? 40.324 25.428 36.913 1.00 24.47 698 GLU A C 1
ATOM 5544 O O . GLU A 1 698 ? 39.792 24.949 37.908 1.00 24.47 698 GLU A O 1
ATOM 5549 N N . ILE A 1 699 ? 41.592 25.191 36.516 1.00 26.22 699 ILE A N 1
ATOM 5550 C CA . ILE A 1 699 ? 42.732 24.537 37.213 1.00 26.22 699 ILE A CA 1
ATOM 5551 C C . ILE A 1 699 ? 42.914 23.025 36.908 1.00 26.22 699 ILE A C 1
ATOM 5553 O O . ILE A 1 699 ? 42.109 22.213 37.339 1.00 26.22 699 ILE A O 1
ATOM 5557 N N . SER A 1 700 ? 43.801 22.591 35.993 1.00 22.91 700 SER A N 1
ATOM 5558 C CA . SER A 1 700 ? 45.295 22.509 35.943 1.00 22.91 700 SER A CA 1
ATOM 5559 C C . SER A 1 700 ? 45.865 21.133 36.404 1.00 22.91 700 SER A C 1
ATOM 5561 O O . SER A 1 700 ? 45.199 20.445 37.172 1.00 22.91 700 SER A O 1
ATOM 5563 N N . PRO A 1 701 ? 47.019 20.664 35.859 1.00 35.31 701 PRO A N 1
ATOM 5564 C CA . PRO A 1 701 ? 47.260 19.236 35.577 1.00 35.31 701 PRO A CA 1
ATOM 5565 C C . PRO A 1 701 ? 48.581 18.667 36.180 1.00 35.31 701 PRO A C 1
ATOM 5567 O O . PRO A 1 701 ? 49.290 19.387 36.876 1.00 35.31 701 PRO A O 1
ATOM 5570 N N . TRP A 1 702 ? 48.940 17.422 35.792 1.00 23.58 702 TRP A N 1
ATOM 5571 C CA . TRP A 1 702 ? 50.267 16.739 35.884 1.00 23.58 702 TRP A CA 1
ATOM 5572 C C . TRP A 1 702 ? 50.510 15.824 37.146 1.00 23.58 702 TRP A C 1
ATOM 5574 O O . TRP A 1 702 ? 49.753 15.912 38.102 1.00 23.58 702 TRP A O 1
ATOM 5584 N N . PRO A 1 703 ? 51.505 14.891 37.164 1.00 38.69 703 PRO A N 1
ATOM 5585 C CA . PRO A 1 703 ? 51.464 13.488 36.647 1.00 38.69 703 PRO A CA 1
ATOM 5586 C C . PRO A 1 703 ? 52.267 12.457 37.516 1.00 38.69 703 PRO A C 1
ATOM 5588 O O . PRO A 1 703 ? 52.805 12.832 38.548 1.00 38.69 703 PRO A O 1
ATOM 5591 N N . TRP A 1 704 ? 52.434 11.198 37.052 1.00 23.78 704 TRP A N 1
ATOM 5592 C CA . TRP A 1 704 ? 53.689 10.378 36.980 1.00 23.78 704 TRP A CA 1
ATOM 5593 C C . TRP A 1 704 ? 53.515 8.857 37.224 1.00 23.78 704 TRP A C 1
ATOM 5595 O O . TRP A 1 704 ? 52.772 8.426 38.095 1.00 23.78 704 TRP A O 1
ATOM 5605 N N . LEU A 1 705 ? 54.351 8.106 36.480 1.00 23.56 705 LEU A N 1
ATOM 5606 C CA . LEU A 1 705 ? 54.987 6.799 36.762 1.00 23.56 705 LEU A CA 1
ATOM 5607 C C . LEU A 1 705 ? 54.269 5.463 36.451 1.00 23.56 705 LEU A C 1
ATOM 5609 O O . LEU A 1 705 ? 53.566 4.874 37.262 1.00 23.56 705 LEU A O 1
ATOM 5613 N N . CYS A 1 706 ? 54.638 4.917 35.281 1.00 22.11 706 CYS A N 1
ATOM 5614 C CA . CYS A 1 706 ? 55.039 3.507 35.067 1.00 22.11 706 CYS A CA 1
ATOM 5615 C C . CYS A 1 706 ? 56.285 3.158 35.934 1.00 22.11 706 CYS A C 1
ATOM 5617 O O . CYS A 1 706 ? 56.944 4.120 36.334 1.00 22.11 706 CYS A O 1
ATOM 5619 N N . PRO A 1 707 ? 56.727 1.885 36.153 1.00 34.78 707 PRO A N 1
ATOM 5620 C CA . PRO A 1 707 ? 56.819 0.826 35.125 1.00 34.78 707 PRO A CA 1
ATOM 5621 C C . PRO A 1 707 ? 56.744 -0.666 35.593 1.00 34.78 707 PRO A C 1
ATOM 5623 O O . PRO A 1 707 ? 56.701 -0.978 36.775 1.00 34.78 707 PRO A O 1
ATOM 5626 N N . HIS A 1 708 ? 56.882 -1.570 34.603 1.00 24.97 708 HIS A N 1
ATOM 5627 C CA . HIS A 1 708 ? 57.618 -2.858 34.646 1.00 24.97 708 HIS A CA 1
ATOM 5628 C C . HIS A 1 708 ? 56.948 -4.160 35.166 1.00 24.97 708 HIS A C 1
ATOM 5630 O O . HIS A 1 708 ? 56.835 -4.372 36.363 1.00 24.97 708 HIS A O 1
ATOM 5636 N N . LEU A 1 709 ? 56.670 -5.127 34.261 1.00 26.16 709 LEU A N 1
ATOM 5637 C CA . LEU A 1 709 ? 57.516 -6.324 33.997 1.00 26.16 709 LEU A CA 1
ATOM 5638 C C . LEU A 1 709 ? 56.846 -7.369 33.062 1.00 26.16 709 LEU A C 1
ATOM 5640 O O . LEU A 1 709 ? 55.780 -7.893 33.346 1.00 26.16 709 LEU A O 1
ATOM 5644 N N . MET A 1 710 ? 57.558 -7.652 31.962 1.00 24.83 710 MET A N 1
ATOM 5645 C CA . MET A 1 710 ? 57.841 -8.949 31.310 1.00 24.83 710 MET A CA 1
ATOM 5646 C C . MET A 1 710 ? 56.732 -9.970 30.937 1.00 24.83 710 MET A C 1
ATOM 5648 O O . MET A 1 710 ? 56.104 -10.606 31.772 1.00 24.83 710 MET A O 1
ATOM 5652 N N . LYS A 1 711 ? 56.654 -10.224 29.616 1.00 23.81 711 LYS A N 1
ATOM 5653 C CA . LYS A 1 711 ? 56.340 -11.515 28.941 1.00 23.81 711 LYS A CA 1
ATOM 5654 C C . LYS A 1 711 ? 57.441 -12.579 29.235 1.00 23.81 711 LYS A C 1
ATOM 5656 O O . LYS A 1 711 ? 58.466 -12.151 29.766 1.00 23.81 711 LYS A O 1
ATOM 5661 N N . PRO A 1 712 ? 57.397 -13.859 28.768 1.00 38.03 712 PRO A N 1
ATOM 5662 C CA . PRO A 1 712 ? 56.404 -14.575 27.935 1.00 38.03 712 PRO A CA 1
ATOM 5663 C C . PRO A 1 712 ? 56.011 -15.993 28.435 1.00 38.03 712 PRO A C 1
ATOM 5665 O O . PRO A 1 712 ? 56.656 -16.560 29.313 1.00 38.03 712 PRO A O 1
ATOM 5668 N N . GLY A 1 713 ? 54.999 -16.586 27.790 1.00 29.25 713 GLY A N 1
ATOM 5669 C CA . GLY A 1 713 ? 54.599 -17.996 27.885 1.00 29.25 713 GLY A CA 1
ATOM 5670 C C . GLY A 1 713 ? 53.383 -18.256 27.016 1.00 29.25 713 GLY A C 1
ATOM 5671 O O . GLY A 1 713 ? 52.296 -17.827 27.454 1.00 29.25 713 GLY A O 1
#

Nearest PDB structures (foldseek):
  5w6v-assembly1_A  TM=8.519E-01  e=1.387E-18  Homo sapiens
  5js2-assembly1_A  TM=8.474E-01  e=2.716E-18  Homo sapiens
  4olb-assembly1_A  TM=8.426E-01  e=1.941E-18  Homo sapiens
  7ki3-assembly1_A  TM=8.398E-01  e=1.725E-17  Homo sapiens
  9cmp-assembly1_A  TM=8.020E-01  e=1.824E-17  Homo sapiens

Secondary structure (DSSP, 8-state):
-HHHHHHHHHHHHTTPPPPTT--HHHHHHHH------SSHHHHHHHHHHHHHHHHHHHTS-TT-TTGGGT--EEEEEE-TTSSEEEEEEEPPPTT--SEEEEE--TTT----EEEEBTTT--EEEEEEEEEEEETTEEEEE-GGGEEEETTSTT-EEEE-SSTTSPPEEEEEEEEEEEETTS-EEEGGGBSSPPEES-EEEGGGBPPPPEEEEESS--HHHHHHHHHIIIIII---EEEEEHHHHHT--THHHHHHHHHHHHHHHHHH--TTT---S-PPPB-SSTTSPPBSS-HHHHTTTEEEEEEEEEE-SSSS-EEEEEEEEE-STTS-SEEEEEEEEEPPPPTTS----PPPHHHHHHHHHHHHHHHHHHHSS--SEEEEEEE---TT--HHHHHHHHHHHHHHHHHHHHTSTT---TTHHHHTTS--TTTS-EEEEEEEE-S-------SSGGGEETTEEPTTEEE-SSSS---PPPPPPTTTSSS----SSS-TT---SEEEEE-S---SSS---EEEEEEEEHHHHS--SS-PPP--HHHHHHHHHHHTT--TT-SS--SS-HHHHHHHHHHHHHHHHHHHHHHSS-------TT--S--HHHHHHHHHHHHHHT---TT--SSS--S----SSGGG-------------------------PPP-----------------------------------------

Sequence (713 aa):
MPFLDTFFRVARRHRIVLPQNVDCVDAAKRIMVSGRAQTPNEIRDKMGEAITRAKEFFLFDKDHFFQDRHVFFKSRASNPTGGLSDCLVIPPPPHVHGEVALILPRDEVFETHTIVNRSNDLSADARMMAVFKELGTQHPVDPFNYFFDANAMDQQHKVRQNAGSRWQAASFVKFVYLLKDGTIVEESEIRDEPEPAIIVPEKQVDSPLVFVHLEDDSKMPYAVAKMAAHFIFGVQSQCVVRQKFARQRGNKAEQYCSNVCLKVNTKLADKVNQGRAWDTHFRRTPSQPLTSHIPWVHEVPTLVIGLGCSKGIGQDSVTVIGASAALDTNCMIMAQDMKFWQSKASKSGKSRSLISSSVLIHIIKSLFVQFYLFRDEWPKRILYYREGLSEGFSTEAINHEMRCIRKGCQEVLSSRPEFGCPNEEKCSGRGCIFCTPLITFVVCHTNTPIKIVPREESDGNRGNVWSGTCVDKTIVRSKESFSIPSDFAPSKKVALFSGINDSGRDFVLIAQGGMKGTSKPVKFSVFPNENLCYRNSDGTTPLTKELLEDVTYQTSFQYGTATKAVRLVPVLYYSKRLAELGIGYINYLRHGENNLVSVPANAEDGDEEELMFIRKEVRCRLQPCHSQKKETWALFVVAEELMHSLPRHFCSLRVSRSQRRRPLCCHILVPSRMEGGVHLFLQTCLLEINCPALKRKEISPWPWLCPHLMKPG

pLDDT: mean 74.17, std 23.54, range [20.61, 97.94]

Organism: NCBI:txid265563

Radius of gyration: 30.67 Å; Cα contacts (8 Å, |Δi|>4): 1150; chains: 1; bounding box: 98×64×91 Å

Mean predicted aligned error: 13.93 Å

Solvent-accessible surface area (backbone atoms only — not comparable to full-atom values): 42492 Å² total; per-residue (Å²): 106,78,64,60,61,48,32,56,56,42,32,52,75,72,66,49,86,69,67,65,65,50,61,65,68,61,51,48,66,72,32,58,68,86,80,90,59,93,48,69,63,48,46,46,50,48,51,49,50,26,50,51,43,38,44,38,48,59,48,50,36,72,78,40,68,37,63,80,61,77,48,50,43,62,51,36,27,60,41,98,89,67,50,82,37,65,28,32,41,36,58,44,61,97,90,54,81,75,43,29,19,42,39,55,50,66,90,81,37,61,57,27,23,41,37,32,34,57,90,75,71,48,75,45,62,17,24,67,25,40,28,31,39,43,101,86,47,74,48,76,36,52,72,92,37,48,43,51,37,78,85,46,98,78,57,42,35,33,35,30,93,51,96,88,51,72,76,40,74,32,45,83,75,49,69,35,31,37,33,91,89,69,50,75,45,51,67,90,49,39,64,59,84,70,41,65,64,37,72,42,52,54,82,48,40,66,75,70,73,44,77,42,80,35,67,57,87,58,65,64,67,53,27,46,52,50,44,36,27,61,46,70,69,68,34,54,69,47,79,43,40,47,57,69,52,69,74,39,56,72,71,54,36,47,53,51,33,46,46,48,44,31,44,51,42,51,65,70,29,44,80,85,73,58,43,70,84,76,78,53,75,44,58,95,47,94,87,47,75,76,34,76,38,47,66,80,45,53,76,48,54,45,39,37,33,8,35,14,60,31,70,48,89,65,95,82,42,41,28,22,37,7,29,15,25,28,51,45,56,62,44,56,48,65,38,40,44,73,47,84,46,68,72,74,80,38,97,79,77,58,72,69,90,65,79,57,56,72,59,47,19,49,49,38,34,39,49,54,50,52,30,23,75,60,59,80,46,69,59,55,31,33,43,38,38,38,37,82,72,59,101,81,63,55,72,64,52,57,57,48,54,51,46,20,46,30,28,13,47,23,58,62,46,62,76,38,92,86,56,73,51,90,54,44,87,76,28,67,83,40,35,30,64,82,59,26,53,36,44,30,40,32,39,42,40,74,86,62,91,64,72,68,62,39,92,48,76,88,53,31,46,84,78,8,36,46,54,64,48,66,53,40,70,86,92,41,64,73,78,74,88,72,81,73,63,70,78,54,47,86,91,62,83,66,49,74,66,94,52,99,83,61,46,34,59,25,36,33,38,29,37,30,65,40,84,73,70,75,48,72,43,30,39,36,39,52,47,64,30,34,48,52,62,57,72,67,96,74,83,70,83,59,58,44,71,71,54,48,51,50,52,52,47,58,41,10,53,26,33,50,61,48,103,50,42,34,67,49,46,34,36,36,47,50,2,34,54,45,6,50,47,50,49,42,42,53,56,49,71,75,66,51,96,61,78,84,71,75,76,67,98,80,75,78,82,82,66,65,61,59,56,48,44,51,51,45,52,47,45,64,55,50,49,72,74,94,77,72,80,92,76,80,75,75,51,67,83,81,61,77,71,55,76,83,63,69,82,88,83,84,82,92,76,92,78,83,91,80,92,86,87,86,84,85,76,86,76,86,85,76,89,81,87,88,84,89,91,83,90,84,83,84,86,77,94,78,83,84,76,88,71,99,80,82,92,83,83,87,87,89,88,89,92,88,81,85,84,90,83,82,86,90,134

Foldseek 3Di:
DVQVVLLVVLCVVLVPDDWFQDPPVVLCVQLDFDDDDPALVVLLVSVVSSQVSNCCCQQAVVVCSQVVLVAFGWFWFQDPVRDIFIWTWDHADPPDPQKTFTDGDCVRPVFFWWFQFPVPRDIAGWAKWWWWDDPRDIDTAHNVFKGFDCPDPVRFMWGAPDVPGDTDTTHTDAMWTAGPVGDIHRPVRTDDPTHTPGMDRPLRTDGDEAEAEAQAPDLQSVLSNVCSCVFQVNHHYDYDHPVVLVPDDDVRNSVVSVLSSLVVQLQQAFLVVNRFDAFDWDDPDPPDDTDRFLVQCPLFPEKEKAWDWDWFDDPFIWIKIKMWIQLDRRSQRIAIEMDIDTQDQDPVNDGDPADDLVVLLVRLLRSQVVSCLNPVDGHQAYEYEYEDDDPPDDLVRVLSSVLSNQLSQLVLQVLDPPQDAPPCVLCVSSGEPRRGHFYKYKYKAQDDPDFDFAPDPVQADPREGDALDKAQADPADPDDQRARPCSHDPPDRQDCADDPPGRAQKMWGQLFHDDDDTGRIMIMGIDRQRQQRPDDPPPRDRCHPVSVSSSQNSQQCSHSSDNTRDRGRNRNVVRNVVRVSVSSNVVSVVPRPDCPPPDDPDDPDDDPPVVCCCCVVSCVSNPPPPDDDDGSDDYYDDSPVVSVDDDPDDDDDDDDDDDDDDDDPDDDDDDDDDDDDDDDDDDDDDDPPDDPDDDDDDDDDDDDDDDDDDDDD